Protein AF-A0A958APF1-F1 (afdb_monomer)

pLDDT: mean 77.18, std 19.59, range [27.0, 96.44]

Structure (mmCIF, N/CA/C/O backbone):
data_AF-A0A958APF1-F1
#
_entry.id   AF-A0A958APF1-F1
#
loop_
_atom_site.group_PDB
_atom_site.id
_atom_site.type_symbol
_atom_site.label_atom_id
_atom_site.label_alt_id
_atom_site.label_comp_id
_atom_site.label_asym_id
_atom_site.label_entity_id
_atom_site.label_seq_id
_atom_site.pdbx_PDB_ins_code
_atom_site.Cartn_x
_atom_site.Cartn_y
_atom_site.Cartn_z
_atom_site.occupancy
_atom_site.B_iso_or_equiv
_atom_site.auth_seq_id
_atom_site.auth_comp_id
_atom_site.auth_asym_id
_atom_site.auth_atom_id
_atom_site.pdbx_PDB_model_num
ATOM 1 N N . PRO A 1 1 ? -32.942 -7.774 38.431 1.00 35.75 1 PRO A N 1
ATOM 2 C CA . PRO A 1 1 ? -31.795 -8.558 37.911 1.00 35.75 1 PRO A CA 1
ATOM 3 C C . PRO A 1 1 ? -30.508 -7.798 38.236 1.00 35.75 1 PRO A C 1
ATOM 5 O O . PRO A 1 1 ? -30.321 -6.705 37.717 1.00 35.75 1 PRO A O 1
ATOM 8 N N . GLY A 1 2 ? -29.738 -8.292 39.211 1.00 35.00 2 GLY A N 1
ATOM 9 C CA . GLY A 1 2 ? -28.612 -7.553 39.791 1.00 35.00 2 GLY A CA 1
ATOM 10 C C . GLY A 1 2 ? -27.564 -7.191 38.743 1.00 35.00 2 GLY A C 1
ATOM 11 O O . GLY A 1 2 ? -27.174 -8.042 37.947 1.00 35.00 2 GLY A O 1
ATOM 12 N N . ALA A 1 3 ? -27.142 -5.930 38.739 1.00 33.28 3 ALA A N 1
ATOM 13 C CA . ALA A 1 3 ? -26.017 -5.480 37.940 1.00 33.28 3 ALA A CA 1
ATOM 14 C C . ALA A 1 3 ? -24.727 -5.857 38.677 1.00 33.28 3 ALA A C 1
ATOM 16 O O . ALA A 1 3 ? -24.463 -5.389 39.785 1.00 33.28 3 ALA A O 1
ATOM 17 N N . THR A 1 4 ? -23.932 -6.736 38.080 1.00 35.03 4 THR A N 1
ATOM 18 C CA . THR A 1 4 ? -22.543 -6.963 38.484 1.00 35.03 4 THR A CA 1
ATOM 19 C C . THR A 1 4 ? -21.673 -5.906 37.818 1.00 35.03 4 THR A C 1
ATOM 21 O O . THR A 1 4 ? -21.611 -5.846 36.593 1.00 35.03 4 THR A O 1
ATOM 24 N N . ALA A 1 5 ? -21.010 -5.073 38.622 1.00 38.84 5 ALA A N 1
ATOM 25 C CA . ALA A 1 5 ? -19.966 -4.172 38.155 1.00 38.84 5 ALA A CA 1
ATOM 26 C C . ALA A 1 5 ? -18.613 -4.773 38.547 1.00 38.84 5 ALA A C 1
ATOM 28 O O . ALA A 1 5 ? -18.281 -4.883 39.730 1.00 38.84 5 ALA A O 1
ATOM 29 N N . GLU A 1 6 ? -17.848 -5.195 37.548 1.00 42.59 6 GLU A N 1
ATOM 30 C CA . GLU A 1 6 ? -16.486 -5.677 37.740 1.00 42.59 6 GLU A CA 1
ATOM 31 C C . GLU A 1 6 ? -15.508 -4.531 37.476 1.00 42.59 6 GLU A C 1
ATOM 33 O O . GLU A 1 6 ? -15.542 -3.897 36.421 1.00 42.59 6 GLU A O 1
ATOM 38 N N . GLY A 1 7 ? -14.693 -4.206 38.480 1.00 42.94 7 GLY A N 1
ATOM 39 C CA . GLY A 1 7 ? -13.648 -3.196 38.385 1.00 42.94 7 GLY A CA 1
ATOM 40 C C . GLY A 1 7 ? -12.285 -3.865 38.467 1.00 42.94 7 GLY A C 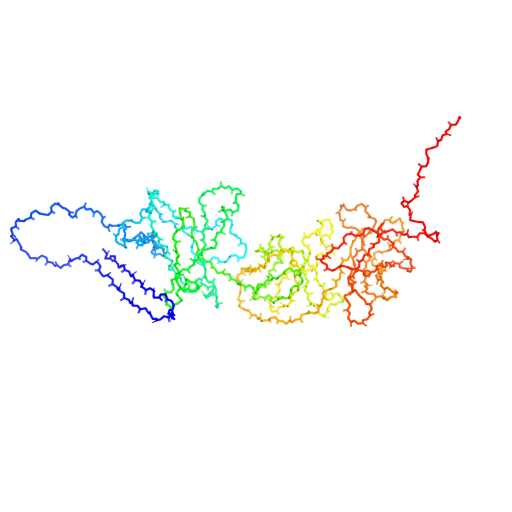1
ATOM 41 O O . GLY A 1 7 ? -11.931 -4.409 39.514 1.00 42.94 7 GLY A O 1
ATOM 42 N N . HIS A 1 8 ? -11.515 -3.798 37.382 1.00 50.56 8 HIS A N 1
ATOM 43 C CA . HIS A 1 8 ? -10.129 -4.265 37.354 1.00 50.56 8 HIS A CA 1
ATOM 44 C C . HIS A 1 8 ? -9.198 -3.076 37.590 1.00 50.56 8 HIS A C 1
ATOM 46 O O . HIS A 1 8 ? -9.235 -2.085 36.858 1.00 50.56 8 HIS A O 1
ATOM 52 N N . ILE A 1 9 ? -8.349 -3.168 38.615 1.00 48.06 9 ILE A N 1
ATOM 53 C CA . ILE A 1 9 ? -7.316 -2.165 38.880 1.00 48.06 9 ILE A CA 1
ATOM 54 C C . ILE A 1 9 ? -6.000 -2.682 38.307 1.00 48.06 9 ILE A C 1
ATOM 56 O O . ILE A 1 9 ? -5.404 -3.625 38.830 1.00 48.06 9 ILE A O 1
ATOM 60 N N . TYR A 1 10 ? -5.534 -2.034 37.243 1.00 49.91 10 TYR A N 1
ATOM 61 C CA . TYR A 1 10 ? -4.235 -2.311 36.642 1.00 49.91 10 TYR A CA 1
ATOM 62 C C . TYR A 1 10 ? -3.160 -1.460 37.321 1.00 49.91 10 TYR A C 1
ATOM 64 O O . TYR A 1 10 ? -3.212 -0.229 37.303 1.00 49.91 10 TYR A O 1
ATOM 72 N N . LEU A 1 11 ? -2.165 -2.112 37.918 1.00 40.69 11 LEU A N 1
ATOM 73 C CA . LEU A 1 11 ? -0.979 -1.435 38.436 1.00 40.69 11 LEU A CA 1
ATOM 74 C C . LEU A 1 11 ? -0.019 -1.156 37.275 1.00 40.69 11 LEU A C 1
ATOM 76 O O . LEU A 1 11 ? 0.458 -2.086 36.623 1.00 40.69 11 LEU A O 1
ATOM 80 N N . ALA A 1 12 ? 0.283 0.120 37.029 1.00 39.09 12 ALA A N 1
ATOM 81 C CA . ALA A 1 12 ? 1.231 0.526 35.994 1.00 39.09 12 ALA A CA 1
ATOM 82 C C . ALA A 1 12 ? 2.588 -0.195 36.162 1.00 39.09 12 ALA A C 1
ATOM 84 O O . ALA A 1 12 ? 3.191 -0.164 37.237 1.00 39.09 12 ALA A O 1
ATOM 85 N N . GLY A 1 13 ? 3.068 -0.842 35.092 1.00 42.16 13 GLY A N 1
ATOM 86 C CA . GLY A 1 13 ? 4.382 -1.499 35.045 1.00 42.16 13 GLY A CA 1
ATOM 87 C C . GLY A 1 13 ? 4.452 -2.938 35.580 1.00 42.16 13 GLY A C 1
ATOM 88 O O . GLY A 1 13 ? 5.554 -3.422 35.849 1.00 42.16 13 GLY A O 1
ATOM 89 N N . LYS A 1 14 ? 3.322 -3.638 35.761 1.00 42.38 14 LYS A N 1
ATOM 90 C CA . LYS A 1 14 ? 3.288 -5.068 36.138 1.00 42.38 14 LYS A CA 1
ATOM 91 C C . LYS A 1 14 ? 2.788 -5.959 34.994 1.00 42.38 14 LYS A C 1
ATOM 93 O O . LYS A 1 14 ? 2.043 -5.506 34.135 1.00 42.38 14 LYS A O 1
ATOM 98 N N . GLN A 1 15 ? 3.242 -7.219 34.979 1.00 43.69 15 GLN A N 1
ATOM 99 C CA . GLN A 1 15 ? 2.875 -8.210 33.958 1.00 43.69 15 GLN A CA 1
ATOM 100 C C . GLN A 1 15 ? 1.368 -8.549 33.992 1.00 43.69 15 GLN A C 1
ATOM 102 O O . GLN A 1 15 ? 0.767 -8.485 35.073 1.00 43.69 15 GLN A O 1
ATOM 107 N N . PRO A 1 16 ? 0.775 -8.965 32.850 1.00 44.78 16 PRO A N 1
ATOM 108 C CA . PRO A 1 16 ? -0.572 -9.536 32.810 1.00 44.78 16 PRO A CA 1
ATOM 109 C C . PRO A 1 16 ? -0.702 -10.660 33.853 1.00 44.78 16 PRO A C 1
ATOM 111 O O . PRO A 1 16 ? 0.169 -11.523 33.941 1.00 44.78 16 PRO A O 1
ATOM 114 N N . GLY A 1 17 ? -1.740 -10.616 34.694 1.00 43.81 17 GLY A N 1
ATOM 115 C CA . GLY A 1 17 ? -1.985 -11.609 35.753 1.00 43.81 17 GLY A CA 1
ATOM 116 C C . GLY A 1 17 ? -1.669 -11.164 37.190 1.00 43.81 17 GLY A C 1
ATOM 117 O O . GLY A 1 17 ? -2.039 -11.862 38.131 1.00 43.81 17 GLY A O 1
ATOM 118 N N . GLN A 1 18 ? -1.062 -9.990 37.408 1.00 42.12 18 GLN A N 1
ATOM 119 C CA . GLN A 1 18 ? -1.016 -9.352 38.737 1.00 42.12 18 GLN A CA 1
ATOM 120 C C . GLN A 1 18 ? -2.176 -8.363 38.901 1.00 42.12 18 GLN A C 1
ATOM 122 O O . GLN A 1 18 ? -1.974 -7.154 39.010 1.00 42.12 18 GLN A O 1
ATOM 127 N N . GLN A 1 19 ? -3.401 -8.886 38.874 1.00 50.47 19 GLN A N 1
ATOM 128 C CA . GLN A 1 19 ? -4.621 -8.111 39.093 1.00 50.47 19 GLN A CA 1
ATOM 129 C C . GLN A 1 19 ? -5.027 -8.186 40.570 1.00 50.47 19 GLN A C 1
ATOM 131 O O . GLN A 1 19 ? -4.947 -9.246 41.190 1.00 50.47 19 GLN A O 1
ATOM 136 N N . THR A 1 20 ? -5.498 -7.071 41.130 1.00 39.47 20 THR A N 1
ATOM 137 C CA . THR A 1 20 ? -6.390 -7.127 42.293 1.00 39.47 20 THR A CA 1
ATOM 138 C C . THR A 1 20 ? -7.807 -7.062 41.740 1.00 39.47 20 THR A C 1
ATOM 140 O O . THR A 1 20 ? -8.191 -6.073 41.115 1.00 39.47 20 THR A O 1
ATOM 143 N N . ILE A 1 21 ? -8.561 -8.145 41.917 1.00 43.12 21 ILE A N 1
ATOM 144 C CA . ILE A 1 21 ? -9.980 -8.193 41.576 1.00 43.12 21 ILE A CA 1
ATOM 145 C C . ILE A 1 21 ? -10.722 -7.527 42.732 1.00 43.12 21 ILE A C 1
ATOM 147 O O . ILE A 1 21 ? -10.753 -8.060 43.843 1.00 43.12 21 ILE A O 1
ATOM 151 N N . SER A 1 22 ? -11.315 -6.360 42.492 1.00 39.94 22 SER A N 1
ATOM 152 C CA . SER A 1 22 ? -12.339 -5.815 43.384 1.00 39.94 22 SER A CA 1
ATOM 153 C C . SER A 1 22 ? -13.692 -5.994 42.710 1.00 39.94 22 SER A C 1
ATOM 155 O O . SER A 1 22 ? -14.151 -5.135 41.959 1.00 39.94 22 SER A O 1
ATOM 157 N N . GLN A 1 23 ? -14.308 -7.150 42.944 1.00 37.16 23 GLN A N 1
ATOM 158 C CA . GLN A 1 23 ? -15.678 -7.405 42.523 1.00 37.16 23 GLN A CA 1
ATOM 159 C C . GLN A 1 23 ? -16.622 -6.649 43.465 1.00 37.16 23 GLN A C 1
ATOM 161 O O . GLN A 1 23 ? -16.579 -6.854 44.681 1.00 37.16 23 GLN A O 1
ATOM 166 N N . PHE A 1 24 ? -17.478 -5.783 42.921 1.00 39.84 24 PHE A N 1
ATOM 167 C CA . PHE A 1 24 ? -18.523 -5.122 43.698 1.00 39.84 24 PHE A CA 1
ATOM 168 C C . PHE A 1 24 ? -19.874 -5.749 43.356 1.00 39.84 24 PHE A C 1
ATOM 170 O O . PHE A 1 24 ? -20.360 -5.670 42.228 1.00 39.84 24 PHE A O 1
ATOM 177 N N . PHE A 1 25 ? -20.494 -6.378 44.352 1.00 31.89 25 PHE A N 1
ATOM 178 C CA . PHE A 1 25 ? -21.876 -6.830 44.256 1.00 31.89 25 PHE A CA 1
ATOM 179 C C . PHE A 1 25 ? -22.797 -5.695 44.697 1.00 31.89 25 PHE A C 1
ATOM 181 O O . PHE A 1 25 ? -22.795 -5.318 45.868 1.00 31.89 25 PHE A O 1
ATOM 188 N N . VAL A 1 26 ? -23.617 -5.183 43.780 1.00 40.97 26 VAL A N 1
ATOM 189 C CA . VAL A 1 26 ? -24.784 -4.368 44.133 1.00 40.97 26 VAL A CA 1
ATOM 190 C C . VAL A 1 26 ? -26.013 -5.247 43.932 1.00 40.97 26 VAL A C 1
ATOM 192 O O . VAL A 1 26 ? -26.640 -5.260 42.876 1.00 40.97 26 VAL A O 1
ATOM 195 N N . SER A 1 27 ? -26.317 -6.075 44.933 1.00 33.59 27 SER A N 1
ATOM 196 C CA . SER A 1 27 ? -27.597 -6.778 44.989 1.00 33.59 27 SER A CA 1
ATOM 197 C C . SER A 1 27 ? -28.554 -6.007 45.886 1.00 33.59 27 SER A C 1
ATOM 199 O O . SER A 1 27 ? -28.260 -5.816 47.068 1.00 33.59 27 SER A O 1
ATOM 201 N N . ASP A 1 28 ? -29.724 -5.649 45.363 1.00 36.69 28 ASP A N 1
ATOM 202 C CA . ASP A 1 28 ? -30.855 -5.288 46.208 1.00 36.69 28 ASP A CA 1
ATOM 203 C C . ASP A 1 28 ? -31.260 -6.519 47.023 1.00 36.69 28 ASP A C 1
ATOM 205 O O . ASP A 1 28 ? -31.538 -7.592 46.478 1.00 36.69 28 ASP A O 1
ATOM 209 N N . ALA A 1 29 ? -31.277 -6.369 48.344 1.00 39.16 29 ALA A N 1
ATOM 210 C CA . ALA A 1 29 ? -31.797 -7.369 49.257 1.00 39.16 29 ALA A CA 1
ATOM 211 C C . ALA A 1 29 ? -33.258 -7.702 48.902 1.00 39.16 29 ALA A C 1
ATOM 213 O O . ALA A 1 29 ? -34.153 -6.892 49.124 1.00 39.16 29 ALA A O 1
ATOM 214 N N . TRP A 1 30 ? -33.507 -8.908 48.387 1.00 33.25 30 TRP A N 1
ATOM 215 C CA . TRP A 1 30 ? -34.844 -9.500 48.302 1.00 33.25 30 TRP A CA 1
ATOM 216 C C . TRP A 1 30 ? -34.815 -10.920 48.882 1.00 33.25 30 TRP A C 1
ATOM 218 O O . TRP A 1 30 ? -34.532 -11.898 48.196 1.00 33.25 30 TRP A O 1
ATOM 228 N N . GLY A 1 31 ? -35.118 -11.009 50.178 1.00 27.47 31 GLY A N 1
ATOM 229 C CA . GLY A 1 31 ? -35.614 -12.202 50.871 1.00 27.47 31 GLY A CA 1
ATOM 230 C C . GLY A 1 31 ? -36.969 -11.862 51.515 1.00 27.47 31 GLY A C 1
ATOM 231 O O . GLY A 1 31 ? -37.227 -10.685 51.773 1.00 27.47 31 GLY A O 1
ATOM 232 N N . PRO A 1 32 ? -37.880 -12.831 51.713 1.00 31.58 32 PRO A N 1
ATOM 233 C CA . PRO A 1 32 ? -39.300 -12.553 51.900 1.00 31.58 32 PRO A CA 1
ATOM 234 C C . PRO A 1 32 ? -39.618 -11.938 53.271 1.00 31.58 32 PRO A C 1
ATOM 236 O O . PRO A 1 32 ? -39.106 -12.387 54.290 1.00 31.58 32 PRO A O 1
ATOM 239 N N . ASN A 1 33 ? -40.513 -10.943 53.247 1.00 42.22 33 ASN A N 1
ATOM 240 C CA . ASN A 1 33 ? -41.403 -10.460 54.311 1.00 42.22 33 ASN A CA 1
ATOM 241 C C . ASN A 1 33 ? -41.108 -10.917 55.749 1.00 42.22 33 ASN A C 1
ATOM 243 O O . ASN A 1 33 ? -41.479 -12.034 56.103 1.00 42.22 33 ASN A O 1
ATOM 247 N N . MET A 1 34 ? -40.698 -9.981 56.617 1.00 31.45 34 MET A N 1
ATOM 248 C CA . MET A 1 34 ? -41.203 -9.919 57.996 1.00 31.45 34 MET A CA 1
ATOM 249 C C . MET A 1 34 ? -41.374 -8.466 58.477 1.00 31.45 34 MET A C 1
ATOM 251 O O . MET A 1 34 ? -40.413 -7.718 58.598 1.00 31.45 34 MET A O 1
ATOM 255 N N . THR A 1 35 ? -42.641 -8.152 58.778 1.00 30.75 35 THR A N 1
ATOM 256 C CA . THR A 1 35 ? -43.161 -7.367 59.919 1.00 30.75 35 THR A CA 1
ATOM 257 C C . THR A 1 35 ? -42.890 -5.861 60.056 1.00 30.75 35 THR A C 1
ATOM 259 O O . THR A 1 35 ? -41.761 -5.396 60.119 1.00 30.75 35 THR A O 1
ATOM 262 N N . TRP A 1 36 ? -44.015 -5.141 60.187 1.00 35.28 36 TRP A N 1
ATOM 263 C CA . TRP A 1 36 ? -44.192 -3.774 60.681 1.00 35.28 36 TRP A CA 1
ATOM 264 C C . TRP A 1 36 ? -43.376 -3.475 61.948 1.00 35.28 36 TRP A C 1
ATOM 266 O O . TRP A 1 36 ? -43.475 -4.230 62.909 1.00 35.28 36 TRP A O 1
ATOM 276 N N . ASP A 1 37 ? -42.654 -2.354 61.982 1.00 30.02 37 ASP A N 1
ATOM 277 C CA . ASP A 1 37 ? -43.074 -1.166 62.740 1.00 30.02 37 ASP A CA 1
ATOM 278 C C . ASP A 1 37 ? -42.127 0.023 62.493 1.00 30.02 37 ASP A C 1
ATOM 280 O O . ASP A 1 37 ? -40.946 -0.131 62.192 1.00 30.02 37 ASP A O 1
ATOM 284 N N . ASP A 1 38 ? -42.711 1.205 62.652 1.00 31.55 38 ASP A N 1
ATOM 285 C CA . ASP A 1 38 ? -42.114 2.523 62.855 1.00 31.55 38 ASP A CA 1
ATOM 286 C C . ASP A 1 38 ? -41.369 3.275 61.733 1.00 31.55 38 ASP A C 1
ATOM 288 O O . ASP A 1 38 ? -40.273 2.981 61.258 1.00 31.55 38 ASP A O 1
ATOM 292 N N . ALA A 1 39 ? -42.021 4.392 61.410 1.00 42.03 39 ALA A N 1
ATOM 293 C CA . ALA A 1 39 ? -41.571 5.564 60.694 1.00 42.03 39 ALA A CA 1
ATOM 294 C C . ALA A 1 39 ? -40.125 5.992 60.994 1.00 42.03 39 ALA A C 1
ATOM 296 O O . ALA A 1 39 ? -39.804 6.425 62.096 1.00 42.03 39 ALA A O 1
ATOM 297 N N . ASN A 1 40 ? -39.320 6.090 59.935 1.00 31.70 40 ASN A N 1
ATOM 298 C CA . ASN A 1 40 ? -38.426 7.228 59.761 1.00 31.70 40 ASN A CA 1
ATOM 299 C C . ASN A 1 40 ? -38.264 7.573 58.280 1.00 31.70 40 ASN A C 1
ATOM 301 O O . ASN A 1 40 ? -38.032 6.726 57.421 1.00 31.70 40 ASN A O 1
ATOM 305 N N . ARG A 1 41 ? -38.438 8.863 57.990 1.00 39.28 41 ARG A N 1
ATOM 306 C CA . ARG A 1 41 ? -38.306 9.457 56.663 1.00 39.28 41 ARG A CA 1
ATOM 307 C C . ARG A 1 41 ? -36.881 9.265 56.143 1.00 39.28 41 ARG A C 1
ATOM 309 O O . ARG A 1 41 ? -35.950 9.840 56.692 1.00 39.28 41 ARG A O 1
ATOM 316 N N . ALA A 1 42 ? -36.757 8.597 55.004 1.00 27.00 42 ALA A N 1
ATOM 317 C CA . ALA A 1 42 ? -35.675 8.818 54.053 1.00 27.00 42 ALA A CA 1
ATOM 318 C C . ALA A 1 42 ? -36.293 9.054 52.665 1.00 27.00 42 ALA A C 1
ATOM 320 O O . ALA A 1 42 ? -36.218 8.225 51.762 1.00 27.00 42 ALA A O 1
ATOM 321 N N . MET A 1 43 ? -36.956 10.205 52.501 1.00 30.28 43 MET A N 1
ATOM 322 C CA . MET A 1 43 ? -37.231 10.747 51.169 1.00 30.28 43 MET A CA 1
ATOM 323 C C . MET A 1 43 ? -35.894 11.224 50.591 1.00 30.28 43 MET A C 1
ATOM 325 O O . MET A 1 43 ? -35.472 12.347 50.844 1.00 30.28 43 MET A O 1
ATOM 329 N N . GLY A 1 44 ? -35.197 10.326 49.898 1.00 30.41 44 GLY A N 1
ATOM 330 C CA . GLY A 1 44 ? -33.883 10.598 49.306 1.00 30.41 44 GLY A CA 1
ATOM 331 C C . GLY A 1 44 ? -33.302 9.480 48.433 1.00 30.41 44 GLY A C 1
ATOM 332 O O . GLY A 1 44 ? -32.341 9.727 47.722 1.00 30.41 44 GLY A O 1
ATOM 333 N N . ALA A 1 45 ? -33.892 8.280 48.416 1.00 30.16 45 ALA A N 1
ATOM 334 C CA . ALA A 1 45 ? -33.392 7.140 47.636 1.00 30.16 45 ALA A CA 1
ATOM 335 C C . ALA A 1 45 ? -34.146 6.914 46.307 1.00 30.16 45 ALA A C 1
ATOM 337 O O . ALA A 1 45 ? -34.267 5.786 45.847 1.00 30.16 45 ALA A O 1
ATOM 338 N N . ASN A 1 46 ? -34.691 7.976 45.698 1.00 31.09 46 ASN A N 1
ATOM 339 C CA . ASN A 1 46 ? -35.349 7.910 44.383 1.00 31.09 46 ASN A CA 1
ATOM 340 C C . ASN A 1 46 ? -34.582 8.716 43.321 1.00 31.09 46 ASN A C 1
ATOM 342 O O . ASN A 1 46 ? -35.171 9.425 42.506 1.00 31.09 46 ASN A O 1
ATOM 346 N N . ILE A 1 47 ? -33.250 8.648 43.371 1.00 35.22 47 ILE A N 1
ATOM 347 C CA . ILE A 1 47 ? -32.374 9.156 42.316 1.00 35.22 4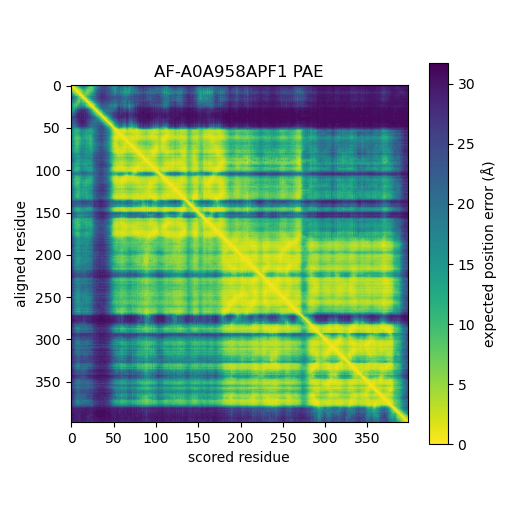7 ILE A CA 1
ATOM 348 C C . ILE A 1 47 ? -31.805 7.924 41.619 1.00 35.22 47 ILE A C 1
ATOM 350 O O . ILE A 1 47 ? -31.075 7.137 42.209 1.00 35.22 47 ILE A O 1
ATOM 354 N N . ARG A 1 48 ? -32.257 7.738 40.383 1.00 38.88 48 ARG A N 1
ATOM 355 C CA . ARG A 1 48 ? -31.960 6.644 39.457 1.00 38.88 48 ARG A CA 1
ATOM 356 C C . ARG A 1 48 ? -30.475 6.256 39.506 1.00 38.88 48 ARG A C 1
ATOM 358 O O . ARG A 1 48 ? -29.641 7.015 39.033 1.00 38.88 48 ARG A O 1
ATOM 365 N N . SER A 1 49 ? -30.162 5.063 40.014 1.00 37.47 49 SER A N 1
ATOM 366 C CA . SER A 1 49 ? -28.850 4.422 39.824 1.00 37.47 49 SER A CA 1
ATOM 367 C C . SER A 1 49 ? -28.851 3.437 38.642 1.00 37.47 49 SER A C 1
ATOM 369 O O . SER A 1 49 ? -28.024 2.536 38.589 1.00 37.47 49 SER A O 1
ATOM 371 N N . LEU A 1 50 ? -29.819 3.537 37.723 1.00 50.91 50 LEU A N 1
ATOM 372 C CA . LEU A 1 50 ? -30.131 2.456 36.775 1.00 50.91 50 LEU A CA 1
ATOM 373 C C . LEU A 1 50 ? -29.421 2.544 35.414 1.00 50.91 50 LEU A C 1
ATOM 375 O O . LEU A 1 50 ? -29.719 1.734 34.544 1.00 50.91 50 LEU A O 1
ATOM 379 N N . GLU A 1 51 ? -28.497 3.484 35.214 1.00 58.34 51 GLU A N 1
ATOM 380 C CA . GLU A 1 51 ? -27.827 3.681 33.911 1.00 58.34 51 GLU A CA 1
ATOM 381 C C . GLU A 1 51 ? -26.291 3.779 34.024 1.00 58.34 51 GLU A C 1
ATOM 383 O O . GLU A 1 51 ? -25.613 4.096 33.050 1.00 58.34 51 GLU A O 1
ATOM 388 N N . ALA A 1 52 ? -25.726 3.478 35.203 1.00 64.12 52 ALA A N 1
ATOM 389 C CA . ALA A 1 52 ? -24.286 3.466 35.452 1.00 64.12 52 ALA A CA 1
ATOM 390 C C . ALA A 1 52 ? -23.816 2.077 35.944 1.00 64.12 52 ALA A C 1
ATOM 392 O O . ALA A 1 52 ? -24.344 1.587 36.944 1.00 64.12 52 ALA A O 1
ATOM 393 N N . PRO A 1 53 ? -22.821 1.446 35.297 1.00 78.25 53 PRO A N 1
ATOM 394 C CA . PRO A 1 53 ? -22.225 1.861 34.028 1.00 78.25 53 PRO A CA 1
ATOM 395 C C . PRO A 1 53 ? -23.224 1.733 32.864 1.00 78.25 53 PRO A C 1
ATOM 397 O O . PRO A 1 53 ? -24.171 0.948 32.929 1.00 78.25 53 PRO A O 1
ATOM 400 N N . ALA A 1 54 ? -23.006 2.494 31.791 1.00 84.50 54 ALA A N 1
ATOM 401 C CA . ALA A 1 54 ? -23.850 2.405 30.603 1.00 84.50 54 ALA A CA 1
ATOM 402 C C . ALA A 1 54 ? -23.374 1.231 29.746 1.00 84.50 54 ALA A C 1
ATOM 404 O O . ALA A 1 54 ? -22.243 1.246 29.263 1.00 84.50 54 ALA A O 1
ATOM 405 N N . ALA A 1 55 ? -24.224 0.224 29.561 1.00 86.06 55 ALA A N 1
ATOM 406 C CA . ALA A 1 55 ? -23.918 -0.955 28.758 1.00 86.06 55 ALA A CA 1
ATOM 407 C C . ALA A 1 55 ? -24.775 -1.010 27.487 1.00 86.06 55 ALA A C 1
ATOM 409 O O . ALA A 1 55 ? -25.916 -0.541 27.464 1.00 86.06 55 ALA A O 1
ATOM 410 N N . SER A 1 56 ? -24.229 -1.599 26.426 1.00 86.88 56 SER A N 1
ATOM 411 C CA . SER A 1 56 ? -24.978 -1.941 25.220 1.00 86.88 56 SER A CA 1
ATOM 412 C C . SER A 1 56 ? -26.065 -2.976 25.530 1.00 86.88 56 SER A C 1
ATOM 414 O O . SER A 1 56 ? -25.974 -3.737 26.494 1.00 86.88 56 SER A O 1
ATOM 416 N N . GLY A 1 57 ? -27.106 -3.039 24.693 1.00 77.38 57 GLY A N 1
ATOM 417 C CA . GLY A 1 57 ? -28.228 -3.967 24.898 1.00 77.38 57 GLY A CA 1
ATOM 418 C C . GLY A 1 57 ? -27.841 -5.455 24.885 1.00 77.38 57 GLY A C 1
ATOM 419 O O . GLY A 1 57 ? -28.570 -6.281 25.429 1.00 77.38 57 GLY A O 1
ATOM 420 N N . ASP A 1 58 ? -26.696 -5.794 24.295 1.00 79.56 58 ASP A N 1
ATOM 421 C CA . ASP A 1 58 ? -26.101 -7.135 24.277 1.00 79.56 58 ASP A CA 1
ATOM 422 C C . ASP A 1 58 ? -25.003 -7.344 25.340 1.00 79.56 58 ASP A C 1
ATOM 424 O O . ASP A 1 58 ? -24.433 -8.432 25.426 1.00 79.56 58 ASP A O 1
ATOM 428 N N . GLY A 1 59 ? -24.706 -6.324 26.153 1.00 82.69 59 GLY A N 1
ATOM 429 C CA . GLY A 1 59 ? -23.714 -6.367 27.232 1.00 82.69 59 GLY A CA 1
ATOM 430 C C . GLY A 1 59 ? -22.255 -6.437 26.775 1.00 82.69 59 GLY A C 1
ATOM 431 O O . GLY A 1 59 ? -21.376 -6.673 27.600 1.00 82.69 59 GLY A O 1
ATOM 432 N N . LYS A 1 60 ? -21.976 -6.265 25.479 1.00 85.44 60 LYS A N 1
ATOM 433 C CA . LYS A 1 60 ? -20.627 -6.380 24.906 1.00 85.44 60 LYS A CA 1
ATOM 434 C C . LYS A 1 60 ? -19.793 -5.115 25.011 1.00 85.44 60 LYS A C 1
ATOM 436 O O . LYS A 1 60 ? -18.570 -5.211 24.988 1.00 85.44 60 LYS A O 1
ATOM 441 N N . VAL A 1 61 ? -20.419 -3.952 25.139 1.00 88.56 61 VAL A N 1
ATOM 442 C CA . VAL A 1 61 ? -19.717 -2.686 25.349 1.00 88.56 61 VAL A CA 1
ATOM 443 C C . VAL A 1 61 ? -20.245 -2.014 26.595 1.00 88.56 61 VAL A C 1
ATOM 445 O O . VAL A 1 61 ? -21.451 -1.841 26.746 1.00 88.56 61 VAL A O 1
ATOM 448 N N . THR A 1 62 ? -19.327 -1.585 27.452 1.00 88.75 62 THR A N 1
ATOM 449 C CA . THR A 1 62 ? -19.643 -0.885 28.694 1.00 88.75 62 THR A CA 1
ATOM 450 C C . THR A 1 62 ? -18.815 0.388 28.796 1.00 88.75 62 THR A C 1
ATOM 452 O O . THR A 1 62 ? -17.605 0.381 28.566 1.00 88.75 62 THR A O 1
ATOM 455 N N . ILE A 1 63 ? -19.469 1.493 29.147 1.00 87.75 63 ILE A N 1
ATOM 456 C CA . ILE A 1 63 ? -18.849 2.799 29.347 1.00 87.75 63 ILE A CA 1
ATOM 457 C C . ILE A 1 63 ? -18.891 3.142 30.829 1.00 87.75 63 ILE A C 1
ATOM 459 O O . ILE A 1 63 ? -19.954 3.168 31.457 1.00 87.75 63 ILE A O 1
ATOM 463 N N . TYR A 1 64 ? -17.718 3.457 31.365 1.00 86.75 64 TYR A N 1
ATOM 464 C CA . TYR A 1 64 ? -17.533 3.832 32.759 1.00 86.75 64 TYR A CA 1
ATOM 465 C C . TYR A 1 64 ? -17.197 5.310 32.875 1.00 86.75 64 TYR A C 1
ATOM 467 O O . TYR A 1 64 ? -16.428 5.847 32.076 1.00 86.75 64 TYR A O 1
ATOM 475 N N . ASN A 1 65 ? -17.721 5.948 33.918 1.00 87.12 65 ASN A N 1
ATOM 476 C CA . ASN A 1 65 ? -17.194 7.208 34.416 1.00 87.12 65 ASN A CA 1
ATOM 477 C C . ASN A 1 65 ? -15.967 6.899 35.290 1.00 87.12 65 ASN A C 1
ATOM 479 O O . ASN A 1 65 ? -16.074 6.204 36.298 1.00 87.12 65 ASN A O 1
ATOM 483 N N . VAL A 1 66 ? -14.795 7.377 34.875 1.00 83.75 66 VAL A N 1
ATOM 484 C CA . VAL A 1 66 ? -13.514 7.071 35.531 1.00 83.75 66 VAL A CA 1
ATOM 485 C C . VAL A 1 66 ? -13.397 7.781 36.879 1.00 83.75 66 VAL A C 1
ATOM 487 O O . VAL A 1 66 ? -12.794 7.241 37.803 1.00 83.75 66 VAL A O 1
ATOM 490 N N . ASP A 1 67 ? -14.009 8.958 37.015 1.00 83.75 67 ASP A N 1
ATOM 491 C CA . ASP A 1 67 ? -13.965 9.747 38.248 1.00 83.75 67 ASP A CA 1
ATOM 492 C C . ASP A 1 67 ? -14.913 9.177 39.319 1.00 83.75 67 ASP A C 1
ATOM 494 O O . ASP A 1 67 ? -14.670 9.317 40.520 1.00 83.75 67 ASP A O 1
ATOM 498 N N . ASN A 1 68 ? -15.992 8.508 38.898 1.00 81.94 68 ASN A N 1
ATOM 499 C CA . ASN A 1 68 ? -16.912 7.793 39.779 1.00 81.94 68 ASN A CA 1
ATOM 500 C C . ASN A 1 68 ? -17.624 6.658 39.027 1.00 81.94 68 ASN A C 1
ATOM 502 O O . ASN A 1 68 ? -18.597 6.902 38.318 1.00 81.94 68 ASN A O 1
ATOM 506 N N . LEU A 1 69 ? -17.189 5.414 39.248 1.00 76.94 69 LEU A N 1
ATOM 507 C CA . LEU A 1 69 ? -17.668 4.219 38.532 1.00 76.94 69 LEU A CA 1
ATOM 508 C C . LEU A 1 69 ? -19.180 3.959 38.645 1.00 76.94 69 LEU A C 1
ATOM 510 O O . LEU A 1 69 ? -19.732 3.240 37.816 1.00 76.94 69 LEU A O 1
ATOM 514 N N . LEU A 1 70 ? -19.837 4.512 39.669 1.00 78.56 70 LEU A N 1
ATOM 515 C CA . LEU A 1 70 ? -21.275 4.355 39.914 1.00 78.56 70 LEU A CA 1
ATOM 516 C C . LEU A 1 70 ? -22.088 5.592 39.505 1.00 78.56 70 LEU A C 1
ATOM 518 O O . LEU A 1 70 ? -23.308 5.608 39.670 1.00 78.56 70 LEU A O 1
ATOM 522 N N . ALA A 1 71 ? -21.431 6.645 39.013 1.00 80.88 71 ALA A N 1
ATOM 523 C CA . ALA A 1 71 ? -22.103 7.823 38.488 1.00 80.88 71 ALA A CA 1
ATOM 524 C C . ALA A 1 71 ? -22.452 7.643 37.011 1.00 80.88 71 ALA A C 1
ATOM 526 O O . ALA A 1 71 ? -21.748 6.959 36.268 1.00 80.88 71 ALA A O 1
ATOM 527 N N . ASP A 1 72 ? -23.520 8.324 36.595 1.00 84.12 72 ASP A N 1
ATOM 528 C CA . ASP A 1 72 ? -23.930 8.405 35.196 1.00 84.12 72 ASP A CA 1
ATOM 529 C C . ASP A 1 72 ? -22.727 8.784 34.306 1.00 84.12 72 ASP A C 1
ATOM 531 O O . ASP A 1 72 ? -22.082 9.819 34.539 1.00 84.12 72 ASP A O 1
ATOM 535 N N . PRO A 1 73 ? -22.383 7.956 33.301 1.00 83.44 73 PRO A N 1
ATOM 536 C CA . PRO A 1 73 ? -21.351 8.294 32.337 1.00 83.44 73 PRO A CA 1
ATOM 537 C C . PRO A 1 73 ? -21.813 9.355 31.327 1.00 83.44 73 PRO A C 1
ATOM 539 O O . PRO A 1 73 ? -21.015 9.772 30.498 1.00 83.44 73 PRO A O 1
ATOM 542 N N . GLY A 1 74 ? -23.055 9.839 31.344 1.00 87.31 74 GLY A N 1
ATOM 543 C CA . GLY A 1 74 ? -23.552 10.878 30.434 1.00 87.31 74 GLY A CA 1
ATOM 544 C C . GLY A 1 74 ? -23.715 10.385 28.992 1.00 87.31 74 GLY A C 1
ATOM 545 O O . GLY A 1 74 ? -23.496 11.143 28.042 1.00 87.31 74 GLY A O 1
ATOM 546 N N . VAL A 1 75 ? -24.048 9.104 28.832 1.00 87.62 75 VAL A N 1
ATOM 547 C CA . VAL A 1 75 ? -24.274 8.422 27.549 1.00 87.62 75 VAL A CA 1
ATOM 548 C C . VAL A 1 75 ? -25.781 8.355 27.305 1.00 87.62 75 VAL A C 1
ATOM 550 O O . VAL A 1 75 ? -26.525 7.953 28.190 1.00 87.62 75 VAL A O 1
ATOM 553 N N . SER A 1 76 ? -26.250 8.756 26.121 1.00 88.69 76 SER A N 1
ATOM 554 C CA . SER A 1 76 ? -27.677 8.690 25.768 1.00 88.69 76 SER A CA 1
ATOM 555 C C . SER A 1 76 ? -28.061 7.363 25.125 1.00 88.69 76 SER A C 1
ATOM 557 O O . SER A 1 76 ? -29.158 6.863 25.360 1.00 88.69 76 SER A O 1
ATOM 559 N N . SER A 1 77 ? -27.180 6.787 24.303 1.00 89.31 77 SER A N 1
ATOM 560 C CA . SER A 1 77 ? -27.398 5.464 23.722 1.00 89.31 77 SER A CA 1
ATOM 561 C C . SER A 1 77 ? -26.099 4.803 23.275 1.00 89.31 77 SER A C 1
ATOM 563 O O . SER A 1 77 ? -25.132 5.479 22.924 1.00 89.31 77 SER A O 1
ATOM 565 N N . ILE A 1 78 ? -26.117 3.470 23.271 1.00 91.69 78 ILE A N 1
ATOM 566 C CA . ILE A 1 78 ? -25.082 2.609 22.698 1.00 91.69 78 ILE A CA 1
ATOM 567 C C . ILE A 1 78 ? -25.798 1.634 21.761 1.00 91.69 78 ILE A C 1
ATOM 569 O O . ILE A 1 78 ? -26.646 0.859 22.207 1.00 91.69 78 ILE A O 1
ATOM 573 N N . GLN A 1 79 ? -25.498 1.690 20.466 1.00 91.69 79 GLN A N 1
ATOM 574 C CA . GLN A 1 79 ? -26.187 0.912 19.435 1.00 91.69 79 GLN A CA 1
ATOM 575 C C . GLN A 1 79 ? -25.192 0.059 18.655 1.00 91.69 79 GLN A C 1
ATOM 577 O O . GLN A 1 79 ? -24.249 0.587 18.074 1.00 91.69 79 GLN A O 1
ATOM 582 N N . ALA A 1 80 ? -25.414 -1.254 18.618 1.00 90.12 80 ALA A N 1
ATOM 583 C CA . ALA A 1 80 ? -24.623 -2.148 17.782 1.00 90.12 80 ALA A CA 1
ATOM 584 C C . ALA A 1 80 ? -24.901 -1.877 16.294 1.00 90.12 80 ALA A C 1
ATOM 586 O O . ALA A 1 80 ? -26.053 -1.740 15.875 1.00 90.12 80 ALA A O 1
ATOM 587 N N . LEU A 1 81 ? -23.844 -1.835 15.491 1.00 87.94 81 LEU A N 1
ATOM 588 C CA . LEU A 1 81 ? -23.887 -1.629 14.051 1.00 87.94 81 LEU A CA 1
ATOM 589 C C . LEU A 1 81 ? -23.565 -2.935 13.332 1.00 87.94 81 LEU A C 1
ATOM 591 O O . LEU A 1 81 ? -22.521 -3.541 13.567 1.00 87.94 81 LEU A O 1
ATOM 595 N N . ALA A 1 82 ? -24.448 -3.337 12.417 1.00 74.31 82 ALA A N 1
ATOM 596 C CA . ALA A 1 82 ? -24.257 -4.530 11.591 1.00 74.31 82 ALA A CA 1
ATOM 597 C C . ALA A 1 82 ? -23.160 -4.372 10.531 1.00 74.31 82 ALA A C 1
ATOM 599 O O . ALA A 1 82 ? -22.594 -5.361 10.075 1.00 74.31 82 ALA A O 1
ATOM 600 N N . THR A 1 83 ? -22.867 -3.136 10.136 1.00 79.75 83 THR A N 1
ATOM 601 C CA . THR A 1 83 ? -21.850 -2.806 9.138 1.00 79.75 83 THR A CA 1
ATOM 602 C C . THR A 1 83 ? -21.123 -1.542 9.555 1.00 79.75 83 THR A C 1
ATOM 604 O O . THR A 1 83 ? -21.755 -0.578 9.990 1.00 79.75 83 THR A O 1
ATOM 607 N N . LEU A 1 84 ? -19.804 -1.543 9.388 1.00 87.31 84 LEU A N 1
ATOM 608 C CA . LEU A 1 84 ? -18.960 -0.385 9.646 1.00 87.31 84 LEU A CA 1
ATOM 609 C C . LEU A 1 84 ? -18.848 0.481 8.384 1.00 87.31 84 LEU A C 1
ATOM 611 O O . LEU A 1 84 ? -18.566 -0.069 7.316 1.00 87.31 84 LEU A O 1
ATOM 615 N N . PRO A 1 85 ? -19.066 1.803 8.477 1.00 86.62 85 PRO A N 1
ATOM 616 C CA . PRO A 1 85 ? -18.890 2.696 7.340 1.00 86.62 85 PRO A CA 1
ATOM 617 C C . PRO A 1 85 ? -17.404 2.870 7.002 1.00 86.62 85 PRO A C 1
ATOM 619 O O . PRO A 1 85 ? -16.555 2.891 7.897 1.00 86.62 85 PRO A O 1
ATOM 622 N N . ASP A 1 86 ? -17.118 2.988 5.703 1.00 80.94 86 ASP A N 1
ATOM 623 C CA . ASP A 1 86 ? -15.823 3.396 5.140 1.00 80.94 86 ASP A CA 1
ATOM 624 C C . ASP A 1 86 ? -14.607 2.691 5.759 1.00 80.94 86 ASP A C 1
ATOM 626 O O . ASP A 1 86 ? -13.562 3.294 6.004 1.00 80.94 86 ASP A O 1
ATOM 630 N N . LEU A 1 87 ? -14.755 1.392 6.046 1.00 82.44 87 LEU A N 1
ATOM 631 C CA . LEU A 1 87 ? -13.721 0.602 6.699 1.00 82.44 87 LEU A CA 1
ATOM 632 C C . LEU A 1 87 ? -12.521 0.397 5.753 1.00 82.44 87 LEU A C 1
ATOM 634 O O . LEU A 1 87 ? -12.681 -0.219 4.693 1.00 82.44 87 LEU A O 1
ATOM 638 N N . PRO A 1 88 ? -11.308 0.850 6.122 1.00 83.38 88 PRO A N 1
ATOM 639 C CA . PRO A 1 88 ? -10.114 0.589 5.337 1.00 83.38 88 PRO A CA 1
ATOM 640 C C . PRO A 1 88 ? -9.833 -0.909 5.210 1.00 83.38 88 PRO A C 1
ATOM 642 O O . PRO A 1 88 ? -9.936 -1.655 6.178 1.00 83.38 88 PRO A O 1
ATOM 645 N N . SER A 1 89 ? -9.391 -1.345 4.029 1.00 80.00 89 SER A N 1
ATOM 646 C CA . SER A 1 89 ? -9.109 -2.769 3.760 1.00 80.00 89 SER A CA 1
ATOM 647 C C . SER A 1 89 ? -8.014 -3.392 4.640 1.00 80.00 89 SER A C 1
ATOM 649 O O . SER A 1 89 ? -7.940 -4.613 4.756 1.00 80.00 89 SER A O 1
ATOM 651 N N . TRP A 1 90 ? -7.183 -2.569 5.286 1.00 82.12 90 TRP A N 1
ATOM 652 C CA . TRP A 1 90 ? -6.159 -3.022 6.226 1.00 82.12 90 TRP A CA 1
ATOM 653 C C . TRP A 1 90 ? -6.692 -3.271 7.649 1.00 82.12 90 TRP A C 1
ATOM 655 O O . TRP A 1 90 ? -5.932 -3.711 8.509 1.00 82.12 90 TRP A O 1
ATOM 665 N N . LEU A 1 91 ? -7.980 -3.019 7.903 1.00 86.56 91 LEU A N 1
ATOM 666 C CA . LEU A 1 91 ? -8.654 -3.285 9.171 1.00 86.56 91 LEU A CA 1
ATOM 667 C C . LEU A 1 91 ? -9.547 -4.522 9.070 1.00 86.56 91 LEU A C 1
ATOM 669 O O . LEU A 1 91 ? -10.377 -4.638 8.170 1.00 86.56 91 LEU A O 1
ATOM 673 N N . THR A 1 92 ? -9.414 -5.440 10.027 1.00 88.69 92 THR A N 1
ATOM 674 C CA . THR A 1 92 ? -10.278 -6.623 10.139 1.00 88.69 92 THR A CA 1
ATOM 675 C C . THR A 1 92 ? -11.165 -6.491 11.377 1.00 88.69 92 THR A C 1
ATOM 677 O O . THR A 1 92 ? -10.633 -6.500 12.487 1.00 88.69 92 THR A O 1
ATOM 680 N N . PRO A 1 93 ? -12.494 -6.336 11.240 1.00 89.88 93 PRO A N 1
ATOM 681 C CA . PRO A 1 93 ? -13.372 -6.139 12.388 1.00 89.88 93 PRO A CA 1
ATOM 682 C C . PRO A 1 93 ? -13.497 -7.424 13.213 1.00 89.88 93 PRO A C 1
ATOM 684 O O . PRO A 1 93 ? -13.584 -8.518 12.659 1.00 89.88 93 PRO A O 1
ATOM 687 N N . VAL A 1 94 ? -13.539 -7.276 14.538 1.00 89.19 94 VAL A N 1
ATOM 688 C CA . VAL A 1 94 ? -13.758 -8.364 15.499 1.00 89.19 94 VAL A CA 1
ATOM 689 C C . VAL A 1 94 ? -15.081 -8.123 16.209 1.00 89.19 94 VAL A C 1
ATOM 691 O O . VAL A 1 94 ? -15.207 -7.239 17.058 1.00 89.19 94 VAL A O 1
ATOM 694 N N . GLY A 1 95 ? -16.086 -8.911 15.837 1.00 87.81 95 GLY A N 1
ATOM 695 C CA . GLY A 1 95 ? -17.459 -8.709 16.283 1.00 87.81 95 GLY A CA 1
ATOM 696 C C . GLY A 1 95 ? -18.114 -7.495 15.614 1.00 87.81 95 GLY A C 1
ATOM 697 O O . GLY A 1 95 ? -17.972 -7.276 14.413 1.00 87.81 95 GLY A O 1
ATOM 698 N N . MET A 1 96 ? -18.876 -6.730 16.396 1.00 89.19 96 MET A N 1
ATOM 699 C CA . MET A 1 96 ? -19.696 -5.614 15.911 1.00 89.19 96 MET A CA 1
ATOM 700 C C . MET A 1 96 ? -19.056 -4.262 16.238 1.00 89.19 96 MET A C 1
ATOM 702 O O . MET A 1 96 ? -18.319 -4.125 17.217 1.00 89.19 96 MET A O 1
ATOM 706 N N . GLY A 1 97 ? -19.392 -3.243 15.445 1.00 91.50 97 GLY A N 1
ATOM 707 C CA . GLY A 1 97 ? -19.169 -1.847 15.824 1.00 91.50 97 GLY A CA 1
ATOM 708 C C . GLY A 1 97 ? -20.267 -1.330 16.740 1.00 91.50 97 GLY A C 1
ATOM 709 O O . GLY A 1 97 ? -21.374 -1.862 16.735 1.00 91.50 97 GLY A O 1
ATOM 710 N N . TYR A 1 98 ? -19.990 -0.266 17.486 1.00 94.00 98 TYR A N 1
ATOM 711 C CA . TYR A 1 98 ? -20.963 0.373 18.365 1.00 94.00 98 TYR A CA 1
ATOM 712 C C . TYR A 1 98 ? -20.965 1.873 18.146 1.00 94.00 98 TYR A C 1
ATOM 714 O O . TYR A 1 98 ? -19.948 2.540 18.330 1.00 94.00 98 TYR A O 1
ATOM 722 N N . TYR A 1 99 ? -22.127 2.397 17.780 1.00 93.81 99 TYR A N 1
ATOM 723 C CA . TYR A 1 99 ? -22.387 3.821 17.788 1.00 93.81 99 TYR A CA 1
ATOM 724 C C . TYR A 1 99 ? -22.711 4.280 19.211 1.00 93.81 99 TYR A C 1
ATOM 726 O O . TYR A 1 99 ? -23.589 3.709 19.865 1.00 93.81 99 TYR A O 1
ATOM 734 N N . ILE A 1 100 ? -22.001 5.296 19.694 1.00 92.94 100 ILE A N 1
ATOM 735 C CA . ILE A 1 100 ? -22.167 5.859 21.032 1.00 92.94 100 ILE A CA 1
ATOM 736 C C . ILE A 1 100 ? -22.576 7.323 20.903 1.00 92.94 100 ILE A C 1
ATOM 738 O O . ILE A 1 100 ? -21.812 8.148 20.403 1.00 92.94 100 ILE A O 1
ATOM 742 N N . ALA A 1 101 ? -23.752 7.650 21.436 1.00 91.31 101 ALA A N 1
ATOM 743 C CA . ALA A 1 101 ? -24.249 9.016 21.539 1.00 91.31 101 ALA A CA 1
ATOM 744 C C . ALA A 1 101 ? -24.203 9.497 22.995 1.00 91.31 101 ALA A C 1
ATOM 746 O O . ALA A 1 101 ? -24.439 8.734 23.935 1.00 91.31 101 ALA A O 1
ATOM 747 N N . LEU A 1 102 ? -23.924 10.783 23.194 1.00 89.81 102 LEU A N 1
ATOM 748 C CA . LEU A 1 102 ? -23.870 11.402 24.519 1.00 89.81 102 LEU A CA 1
ATOM 749 C C . LEU A 1 102 ? -25.194 12.096 24.858 1.00 89.81 102 LEU A C 1
ATOM 751 O O . LEU A 1 102 ? -25.862 12.643 23.982 1.00 89.81 102 LEU A O 1
ATOM 755 N N . SER A 1 103 ? -25.583 12.070 26.134 1.00 82.38 103 SER A N 1
ATOM 756 C CA . SER A 1 103 ? -26.726 12.840 26.655 1.00 82.38 103 SER A CA 1
ATOM 757 C C . SER A 1 103 ? -26.308 14.242 27.098 1.00 82.38 103 SER A C 1
ATOM 759 O O . SER A 1 103 ? -27.116 15.170 27.105 1.00 82.38 103 SER A O 1
ATOM 761 N N . THR A 1 104 ? -25.028 14.405 27.439 1.00 69.69 104 THR A N 1
ATOM 762 C CA . THR A 1 104 ? -24.443 15.657 27.917 1.00 69.69 104 THR A CA 1
ATOM 763 C C . THR A 1 104 ? -23.060 15.865 27.314 1.00 69.69 104 THR A C 1
ATOM 765 O O . THR A 1 104 ? -22.265 14.930 27.248 1.00 69.69 104 THR A O 1
ATOM 768 N N . THR A 1 105 ? -22.726 17.105 26.965 1.00 66.69 105 THR A N 1
ATOM 769 C CA . THR A 1 105 ? -21.381 17.505 26.512 1.00 66.69 105 THR A CA 1
ATOM 770 C C . THR A 1 105 ? -20.429 17.807 27.674 1.00 66.69 105 THR A C 1
ATOM 772 O O . THR A 1 105 ? -19.371 18.402 27.482 1.00 66.69 105 THR A O 1
ATOM 775 N N . THR A 1 106 ? -20.795 17.426 28.903 1.00 67.44 106 THR A N 1
ATOM 776 C CA . THR A 1 106 ? -19.958 17.624 30.087 1.00 67.44 106 THR A CA 1
ATOM 777 C C . THR A 1 106 ? -18.636 16.870 29.950 1.00 67.44 106 THR A C 1
ATOM 779 O O . THR A 1 106 ? -18.563 15.742 29.442 1.00 67.44 106 THR A O 1
ATOM 782 N N . THR A 1 107 ? -17.573 17.507 30.439 1.00 73.06 107 THR A N 1
ATOM 783 C CA . THR A 1 107 ? -16.206 16.983 30.452 1.00 73.06 107 THR A CA 1
ATOM 784 C C . THR A 1 107 ? -16.056 15.931 31.554 1.00 73.06 107 THR A C 1
ATOM 786 O O . THR A 1 107 ? -15.428 16.186 32.578 1.00 73.06 107 THR A O 1
ATOM 789 N N . LEU A 1 108 ? -16.695 14.772 31.382 1.00 83.56 108 LEU A N 1
ATOM 790 C CA . LEU A 1 108 ? -16.447 13.592 32.211 1.00 83.56 108 LEU A CA 1
ATOM 791 C C . LEU A 1 108 ? -15.314 12.770 31.604 1.00 83.56 108 LEU A C 1
ATOM 793 O O . LEU A 1 108 ? -15.310 12.508 30.393 1.00 83.56 108 LEU A O 1
ATOM 797 N N . THR A 1 109 ? -14.405 12.308 32.455 1.00 87.50 109 THR A N 1
ATOM 798 C CA . THR A 1 109 ? -13.401 11.317 32.073 1.00 87.50 109 THR A CA 1
ATOM 799 C C . THR A 1 109 ? -14.082 9.956 31.986 1.00 87.50 109 THR A C 1
ATOM 801 O O . THR A 1 109 ? -14.684 9.492 32.953 1.00 87.50 109 THR A O 1
ATOM 804 N N . ARG A 1 110 ? -14.023 9.310 30.820 1.00 87.56 110 ARG A N 1
ATOM 805 C CA . ARG A 1 110 ? -14.714 8.039 30.571 1.00 87.56 110 ARG A CA 1
ATOM 806 C C . ARG A 1 110 ? -13.760 6.994 30.006 1.00 87.56 110 ARG A C 1
ATOM 808 O O . ARG A 1 110 ? -12.770 7.334 29.359 1.00 87.56 110 ARG A O 1
ATOM 815 N N . ALA A 1 111 ? -14.099 5.729 30.206 1.00 87.38 111 ALA A N 1
ATOM 816 C CA . ALA A 1 111 ? -13.436 4.596 29.573 1.00 87.38 111 ALA A CA 1
ATOM 817 C C . ALA A 1 111 ? -14.469 3.740 28.840 1.00 87.38 111 ALA A C 1
ATOM 819 O O . ALA A 1 111 ? -15.583 3.562 29.335 1.00 87.38 111 ALA A O 1
ATOM 820 N N . VAL A 1 112 ? -14.088 3.211 27.680 1.00 88.31 112 VAL A N 1
ATOM 821 C CA . VAL A 1 112 ? -14.878 2.229 26.931 1.00 88.31 112 VAL A CA 1
ATOM 822 C C . VAL A 1 112 ? -14.231 0.872 27.097 1.00 88.31 112 VAL A C 1
ATOM 824 O O . VAL A 1 112 ? -13.019 0.744 26.919 1.00 88.31 112 VAL A O 1
ATOM 827 N N . VAL A 1 113 ? -15.044 -0.125 27.419 1.00 89.12 113 VAL A N 1
ATOM 828 C CA . VAL A 1 113 ? -14.630 -1.517 27.566 1.00 89.12 113 VAL A CA 1
ATOM 829 C C . VAL A 1 113 ? -15.440 -2.368 26.601 1.00 89.12 113 VAL A C 1
ATOM 831 O O . VAL A 1 113 ? -16.667 -2.323 26.612 1.00 89.12 113 VAL A O 1
ATOM 834 N N . PHE A 1 114 ? -14.743 -3.132 25.772 1.00 90.38 114 PHE A N 1
ATOM 835 C CA . PHE A 1 114 ? -15.283 -4.118 24.849 1.00 90.38 114 PHE A CA 1
ATOM 836 C C . PHE A 1 114 ? -15.028 -5.511 25.405 1.00 90.38 114 PHE A C 1
ATOM 838 O O . PHE A 1 114 ? -13.892 -5.849 25.726 1.00 90.38 114 PHE A O 1
ATOM 845 N N . GLN A 1 115 ? -16.069 -6.329 25.455 1.00 89.31 115 GLN A N 1
ATOM 846 C CA . GLN A 1 115 ? -15.956 -7.772 25.583 1.00 89.31 115 GLN A CA 1
ATOM 847 C C . GLN A 1 115 ? -16.043 -8.377 24.188 1.00 89.31 115 GLN A C 1
ATOM 849 O O . GLN A 1 115 ? -17.028 -8.158 23.477 1.00 89.31 115 GLN A O 1
ATOM 854 N N . TYR A 1 116 ? -15.053 -9.166 23.795 1.00 90.19 116 TYR A N 1
ATOM 855 C CA . TYR A 1 116 ? -15.081 -9.882 22.523 1.00 90.19 116 TYR A CA 1
ATOM 856 C C . TYR A 1 116 ? -15.256 -11.382 22.741 1.00 90.19 116 TYR A C 1
ATOM 858 O O . TYR A 1 116 ? -15.177 -11.897 23.855 1.00 90.19 116 TYR A O 1
ATOM 866 N N . LEU A 1 117 ? -15.596 -12.093 21.671 1.00 88.06 117 LEU A N 1
ATOM 867 C CA . LEU A 1 117 ? -15.582 -13.547 21.676 1.00 88.06 117 LEU A CA 1
ATOM 868 C C . LEU A 1 117 ? -14.308 -13.999 20.982 1.00 88.06 117 LEU A C 1
ATOM 870 O O . LEU A 1 117 ? -14.047 -13.578 19.861 1.00 88.06 117 LEU A O 1
ATOM 874 N N . GLN A 1 118 ? -13.564 -14.904 21.611 1.00 85.69 118 GLN A N 1
ATOM 875 C CA . GLN A 1 118 ? -12.319 -15.417 21.041 1.00 85.69 118 GLN A CA 1
ATOM 876 C C . GLN A 1 118 ? -12.515 -16.035 19.644 1.00 85.69 118 GLN A C 1
ATOM 878 O O . GLN A 1 118 ? -11.657 -15.905 18.788 1.00 85.69 118 GLN A O 1
ATOM 883 N N . ARG A 1 119 ? -13.683 -16.633 19.367 1.00 86.31 119 ARG A N 1
ATOM 884 C CA . ARG A 1 119 ? -14.025 -17.180 18.038 1.00 86.31 119 ARG A CA 1
ATOM 885 C C . ARG A 1 119 ? -14.207 -16.130 16.931 1.00 86.31 119 ARG A C 1
ATOM 887 O O . ARG A 1 119 ? -14.244 -16.502 15.766 1.00 86.31 119 ARG A O 1
ATOM 894 N N . ASP A 1 120 ? -14.426 -14.868 17.299 1.00 87.44 120 ASP A N 1
ATOM 895 C CA . ASP A 1 120 ? -14.577 -13.762 16.346 1.00 87.44 120 ASP A CA 1
ATOM 896 C C . ASP A 1 120 ? -13.206 -13.124 16.041 1.00 87.44 120 ASP A C 1
ATOM 898 O O . ASP A 1 120 ? -13.096 -12.270 15.162 1.00 87.44 120 ASP A O 1
ATOM 902 N N . VAL A 1 121 ? -12.163 -13.526 16.777 1.00 87.06 121 VAL A N 1
ATOM 903 C CA . VAL A 1 121 ? -10.778 -13.098 16.585 1.00 87.06 121 VAL A CA 1
ATOM 904 C C . VAL A 1 121 ? -10.122 -14.008 15.546 1.00 87.06 121 VAL A C 1
ATOM 906 O O . VAL A 1 121 ? -10.231 -15.227 15.667 1.00 87.06 121 VAL A O 1
ATOM 909 N N . PRO A 1 122 ? -9.403 -13.459 14.551 1.00 83.06 122 PRO A N 1
ATOM 910 C CA . PRO A 1 122 ? -8.607 -14.281 13.649 1.00 83.06 122 PRO A CA 1
ATOM 911 C C . PRO A 1 122 ? -7.548 -15.096 14.406 1.00 83.06 122 PRO A C 1
ATOM 913 O O . PRO A 1 122 ? -6.849 -14.568 15.280 1.00 83.06 122 PRO A O 1
ATOM 916 N N . ASP A 1 123 ? -7.406 -16.372 14.049 1.00 81.31 123 ASP A N 1
ATOM 917 C CA . ASP A 1 123 ? -6.517 -17.310 14.736 1.00 81.31 123 ASP A CA 1
ATOM 918 C C . ASP A 1 123 ? -5.078 -16.773 14.811 1.00 81.31 123 ASP A C 1
ATOM 920 O O . ASP A 1 123 ? -4.463 -16.412 13.810 1.00 81.31 123 ASP A O 1
ATOM 924 N N . GLY A 1 124 ? -4.525 -16.706 16.026 1.00 79.06 124 GLY A N 1
ATOM 925 C CA . GLY A 1 124 ? -3.160 -16.227 16.270 1.00 79.06 124 GLY A CA 1
ATOM 926 C C . GLY A 1 124 ? -2.997 -14.704 16.353 1.00 79.06 124 GLY A C 1
ATOM 927 O O . GLY A 1 124 ? -1.902 -14.245 16.675 1.00 79.06 124 GLY A O 1
ATOM 928 N N . TYR A 1 125 ? -4.053 -13.912 16.147 1.00 82.44 125 TYR A N 1
ATOM 929 C CA . TYR A 1 125 ? -3.968 -12.446 16.069 1.00 82.44 125 TYR A CA 1
ATOM 930 C C . TYR A 1 125 ? -4.598 -11.684 17.239 1.00 82.44 125 TYR A C 1
ATOM 932 O O . TYR A 1 125 ? -4.661 -10.455 17.214 1.00 82.44 125 TYR A O 1
ATOM 940 N N . GLU A 1 126 ? -4.994 -12.374 18.305 1.00 83.75 126 GLU A N 1
ATOM 941 C CA . GLU A 1 126 ? -5.558 -11.765 19.520 1.00 83.75 126 GLU A CA 1
ATOM 942 C C . GLU A 1 126 ? -4.652 -10.686 20.136 1.00 83.75 126 GLU A C 1
ATOM 944 O O . GLU A 1 126 ? -5.108 -9.637 20.582 1.00 83.75 126 GLU A O 1
ATOM 949 N N . HIS A 1 127 ? -3.337 -10.886 20.057 1.00 81.06 127 HIS A N 1
ATOM 950 C CA . HIS A 1 127 ? -2.338 -9.928 20.526 1.00 81.06 127 HIS A CA 1
ATOM 951 C C . HIS A 1 127 ? -2.269 -8.628 19.699 1.00 81.06 127 HIS A C 1
ATOM 953 O O . HIS A 1 127 ? -1.620 -7.673 20.121 1.00 81.06 127 HIS A O 1
ATOM 959 N N . THR A 1 128 ? -2.908 -8.589 18.526 1.00 82.81 128 THR A N 1
ATOM 960 C CA . THR A 1 128 ? -2.918 -7.428 17.619 1.00 82.81 128 THR A CA 1
ATOM 961 C C . THR A 1 128 ? -4.189 -6.594 17.703 1.00 82.81 128 THR A C 1
ATOM 963 O O . THR A 1 128 ? -4.314 -5.583 17.008 1.00 82.81 128 THR A O 1
ATOM 966 N N . LEU A 1 129 ? -5.145 -7.018 18.531 1.00 88.00 129 LEU A N 1
ATOM 967 C CA . LEU A 1 129 ? -6.419 -6.337 18.672 1.00 88.00 129 LEU A CA 1
ATOM 968 C C . LEU A 1 129 ? -6.204 -4.895 19.139 1.00 88.00 129 LEU A C 1
ATOM 970 O O . LEU A 1 129 ? -5.368 -4.597 19.990 1.00 88.00 129 LEU A O 1
ATOM 974 N N . THR A 1 130 ? -6.932 -3.963 18.540 1.00 89.00 130 THR A N 1
ATOM 975 C CA . THR A 1 130 ? -6.909 -2.551 18.918 1.00 89.00 130 THR A CA 1
ATOM 976 C C . THR A 1 130 ? -8.295 -1.948 18.709 1.00 89.00 130 THR A C 1
ATOM 978 O O . THR A 1 130 ? -9.002 -2.297 17.763 1.00 89.00 130 THR A O 1
ATOM 981 N N . LEU A 1 131 ? -8.698 -1.046 19.604 1.00 90.56 131 LEU A N 1
ATOM 982 C CA . LEU A 1 131 ? -9.926 -0.273 19.451 1.00 90.56 131 LEU A CA 1
ATOM 983 C C . LEU A 1 131 ? -9.689 0.898 18.502 1.00 90.56 131 LEU A C 1
ATOM 985 O O . LEU A 1 131 ? -8.712 1.637 18.629 1.00 90.56 131 LEU A O 1
ATOM 989 N N . TYR A 1 132 ? -10.622 1.075 17.581 1.00 91.94 132 TYR A N 1
ATOM 990 C CA . TYR A 1 132 ? -10.661 2.186 16.648 1.00 91.94 132 TYR A CA 1
ATOM 991 C C . TYR A 1 132 ? -11.906 3.028 16.887 1.00 91.94 132 TYR A C 1
ATOM 993 O O . TYR A 1 132 ? -12.937 2.522 17.336 1.00 91.94 132 TYR A O 1
ATOM 1001 N N . TYR A 1 133 ? -11.791 4.314 16.580 1.00 92.56 133 TYR A N 1
ATOM 1002 C CA . TYR A 1 133 ? -12.842 5.307 16.746 1.00 92.56 133 TYR A CA 1
ATOM 1003 C C . TYR A 1 133 ? -13.028 6.113 15.467 1.00 92.56 133 TYR A C 1
ATOM 1005 O O . TYR A 1 133 ? -12.056 6.597 14.895 1.00 92.56 133 TYR A O 1
ATOM 1013 N N . LEU A 1 134 ? -14.276 6.273 15.048 1.00 92.06 134 LEU A N 1
ATOM 1014 C CA . LEU A 1 134 ? -14.692 7.135 13.954 1.00 92.06 134 LEU A CA 1
ATOM 1015 C C . LEU A 1 134 ? -15.626 8.214 14.530 1.00 92.06 134 LEU A C 1
ATOM 1017 O O . LEU A 1 134 ? -16.675 7.853 15.072 1.00 92.06 134 LEU A O 1
ATOM 1021 N N . PRO A 1 135 ? -15.265 9.507 14.477 1.00 90.75 135 PRO A N 1
ATOM 1022 C CA . PRO A 1 135 ? -16.109 10.573 15.012 1.00 90.75 135 PRO A CA 1
ATOM 1023 C C . PRO A 1 135 ? -17.366 10.794 14.156 1.00 90.75 135 PRO A C 1
ATOM 1025 O O . PRO A 1 135 ? -17.384 10.491 12.967 1.00 90.75 135 PRO A O 1
ATOM 1028 N N . ASP A 1 136 ? -18.405 11.369 14.766 1.00 81.94 136 ASP A N 1
ATOM 1029 C CA . ASP A 1 136 ? -19.672 11.696 14.086 1.00 81.94 136 ASP A CA 1
ATOM 1030 C C . ASP A 1 136 ? -19.584 12.847 13.084 1.00 81.94 136 ASP A C 1
ATOM 1032 O O . ASP A 1 136 ? -20.459 12.995 12.226 1.00 81.94 136 ASP A O 1
ATOM 1036 N N . GLU A 1 137 ? -18.568 13.701 13.201 1.00 68.44 137 GLU A N 1
ATOM 1037 C CA . GLU A 1 137 ? -18.421 14.836 12.300 1.00 68.44 137 GLU A CA 1
ATOM 1038 C C . GLU A 1 137 ? -18.021 14.338 10.911 1.00 68.44 137 GLU A C 1
ATOM 1040 O O . GLU A 1 137 ? -16.900 13.915 10.658 1.00 68.44 137 GLU A O 1
ATOM 1045 N N . GLN A 1 138 ? -18.984 14.370 9.995 1.00 53.88 138 GLN A N 1
ATOM 1046 C CA . GLN A 1 138 ? -18.803 13.967 8.610 1.00 53.88 138 GLN A CA 1
ATOM 1047 C C . GLN A 1 138 ? -18.205 15.136 7.814 1.00 53.88 138 GLN A C 1
ATOM 1049 O O . GLN A 1 138 ? -18.811 16.201 7.687 1.00 53.88 138 GLN A O 1
ATOM 1054 N N . GLY A 1 139 ? -17.009 14.940 7.267 1.00 53.41 139 GLY A N 1
ATOM 1055 C CA . GLY A 1 139 ? -16.339 15.885 6.373 1.00 53.41 139 GLY A CA 1
ATOM 1056 C C . GLY A 1 139 ? -14.999 15.327 5.904 1.00 53.41 139 GLY A C 1
ATOM 1057 O O . GLY A 1 139 ? -14.450 14.461 6.575 1.00 53.41 139 GLY A O 1
ATOM 1058 N N . ASP A 1 140 ? -14.451 15.840 4.801 1.00 55.69 140 ASP A N 1
ATOM 1059 C CA . ASP A 1 140 ? -13.199 15.362 4.176 1.00 55.69 140 ASP A CA 1
ATOM 1060 C C . ASP A 1 140 ? -11.918 15.630 5.008 1.00 55.69 140 ASP A C 1
ATOM 1062 O O . ASP A 1 140 ? -10.802 15.585 4.488 1.00 55.69 140 ASP A O 1
ATOM 1066 N N . ASN A 1 141 ? -12.047 15.951 6.300 1.00 61.75 141 ASN A N 1
ATOM 1067 C CA . ASN A 1 141 ? -10.907 16.105 7.197 1.00 61.75 141 ASN A CA 1
ATOM 1068 C C . ASN A 1 141 ? -10.350 14.704 7.533 1.00 61.75 141 ASN A C 1
ATOM 1070 O O . ASN A 1 141 ? -11.126 13.848 7.952 1.00 61.75 141 ASN A O 1
ATOM 1074 N N . PRO A 1 142 ? -9.035 14.441 7.414 1.00 60.19 142 PRO A N 1
ATOM 1075 C CA . PRO A 1 142 ? -8.424 13.187 7.871 1.00 60.19 142 PRO A CA 1
ATOM 1076 C C . PRO A 1 142 ? -8.689 12.864 9.352 1.00 60.19 142 PRO A C 1
ATOM 1078 O O . PRO A 1 142 ? -8.628 11.701 9.743 1.00 60.19 142 PRO A O 1
ATOM 1081 N N . GLU A 1 143 ? -9.029 13.858 10.179 1.00 61.25 143 GLU A N 1
ATOM 1082 C CA . GLU A 1 143 ? -9.480 13.633 11.561 1.00 61.25 143 GLU A CA 1
ATOM 1083 C C . GLU A 1 143 ? -10.844 12.924 11.646 1.00 61.25 143 GLU A C 1
ATOM 1085 O O . GLU A 1 143 ? -11.155 12.339 12.680 1.00 61.25 143 GLU A O 1
ATOM 1090 N N . ASN A 1 144 ? -11.615 12.897 10.556 1.00 71.50 144 ASN A N 1
ATOM 1091 C CA . ASN A 1 144 ? -12.895 12.198 10.443 1.00 71.50 144 ASN A CA 1
ATOM 1092 C C . ASN A 1 144 ? -12.757 10.772 9.884 1.00 71.50 144 ASN A C 1
ATOM 1094 O O . ASN A 1 144 ? -13.757 10.139 9.556 1.00 71.50 144 ASN A O 1
ATOM 1098 N N . ALA A 1 145 ? -11.529 10.260 9.756 1.00 83.25 145 ALA A N 1
ATOM 1099 C CA . ALA A 1 145 ? -11.258 8.869 9.411 1.00 83.25 145 ALA A CA 1
ATOM 1100 C C . ALA A 1 145 ? -11.154 7.984 10.666 1.00 83.25 145 ALA A C 1
ATOM 1102 O O . ALA A 1 145 ? -11.091 8.470 11.795 1.00 83.25 145 ALA A O 1
ATOM 1103 N N . TRP A 1 146 ? -11.102 6.664 10.469 1.00 88.62 146 TRP A N 1
ATOM 1104 C CA . TRP A 1 146 ? -10.873 5.703 11.547 1.00 88.62 146 TRP A CA 1
ATOM 1105 C C . TRP A 1 146 ? -9.548 5.978 12.275 1.00 88.62 146 TRP A C 1
ATOM 1107 O O . TRP A 1 146 ? -8.464 5.850 11.706 1.00 88.62 146 TRP A O 1
ATOM 1117 N N . GLN A 1 147 ? -9.636 6.313 13.560 1.00 88.94 147 GLN A N 1
ATOM 1118 C CA . GLN A 1 147 ? -8.499 6.618 14.421 1.00 88.94 147 GLN A CA 1
ATOM 1119 C C . GLN A 1 147 ? -8.151 5.416 15.294 1.00 88.94 147 GLN A C 1
ATOM 1121 O O . GLN A 1 147 ? -8.998 4.905 16.030 1.00 88.94 147 GLN A O 1
ATOM 1126 N N . ARG A 1 148 ? -6.882 4.999 15.269 1.00 87.06 148 ARG A N 1
ATOM 1127 C CA . ARG A 1 148 ? -6.357 3.990 16.195 1.00 87.06 148 ARG A CA 1
ATOM 1128 C C . ARG A 1 148 ? -6.284 4.577 17.603 1.00 87.06 148 ARG A C 1
ATOM 1130 O O . ARG A 1 148 ? -5.609 5.587 17.809 1.00 87.06 148 ARG A O 1
ATOM 1137 N N . LEU A 1 149 ? -6.938 3.950 18.576 1.00 86.12 149 LEU A N 1
ATOM 1138 C CA . LEU A 1 149 ? -6.892 4.412 19.959 1.00 86.12 149 LEU A CA 1
ATOM 1139 C C . LEU A 1 149 ? -5.763 3.746 20.748 1.00 86.12 149 LEU A C 1
ATOM 1141 O O . LEU A 1 149 ? -5.468 2.570 20.528 1.00 86.12 149 LEU A O 1
ATOM 1145 N N . PRO A 1 150 ? -5.149 4.462 21.708 1.00 73.62 150 PRO A N 1
ATOM 1146 C CA . PRO A 1 150 ? -4.329 3.831 22.728 1.00 73.62 150 PRO A CA 1
ATOM 1147 C C . PRO A 1 150 ? -5.240 2.943 23.573 1.00 73.62 150 PRO A C 1
ATOM 1149 O O . PRO A 1 150 ? -6.089 3.427 24.326 1.00 73.62 150 PRO A O 1
ATOM 1152 N N . THR A 1 151 ? -5.124 1.637 23.420 1.00 61.53 151 THR A N 1
ATOM 1153 C CA . THR A 1 151 ? -5.839 0.688 24.257 1.00 61.53 151 THR A CA 1
ATOM 1154 C C . THR A 1 151 ? -5.039 0.524 25.563 1.00 61.53 151 THR A C 1
ATOM 1156 O O . THR A 1 151 ? -3.862 0.195 25.526 1.00 61.53 151 THR A O 1
ATOM 1159 N N . GLY A 1 152 ? -5.692 0.752 26.710 1.00 55.38 15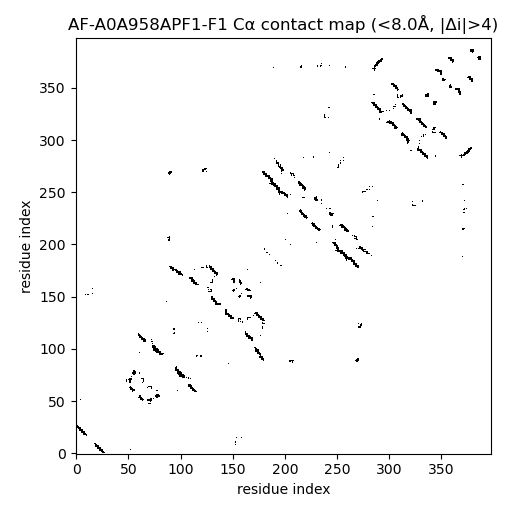2 GLY A N 1
ATOM 1160 C CA . GLY A 1 152 ? -5.309 0.348 28.075 1.00 55.38 152 GLY A CA 1
ATOM 1161 C C . GLY A 1 152 ? -3.910 0.696 28.642 1.00 55.38 152 GLY A C 1
ATOM 1162 O O . GLY A 1 152 ? -3.072 1.305 27.989 1.00 55.38 152 GLY A O 1
ATOM 1163 N N . PRO A 1 153 ? -3.649 0.323 29.916 1.00 45.06 153 PRO A N 1
ATOM 1164 C CA . PRO A 1 153 ? -2.323 0.387 30.550 1.00 45.06 153 PRO A CA 1
ATOM 1165 C C . PRO A 1 153 ? -1.441 -0.842 30.248 1.00 45.06 153 PRO A C 1
ATOM 1167 O O . PRO A 1 153 ? -0.273 -0.873 30.637 1.00 45.06 153 PRO A O 1
ATOM 1170 N N . LEU A 1 154 ? -2.003 -1.860 29.589 1.00 50.97 154 LEU A N 1
ATOM 1171 C CA . LEU A 1 154 ? -1.268 -2.950 28.947 1.00 50.97 154 LEU A CA 1
ATOM 1172 C C . LEU A 1 154 ? -0.820 -2.460 27.566 1.00 50.97 154 LEU A C 1
ATOM 1174 O O . LEU A 1 154 ? -1.582 -1.771 26.904 1.00 50.97 154 LEU A O 1
ATOM 1178 N N . GLU A 1 155 ? 0.379 -2.820 27.111 1.00 48.41 155 GLU A N 1
ATOM 1179 C CA . GLU A 1 155 ? 0.964 -2.323 25.849 1.00 48.41 155 GLU A CA 1
ATOM 1180 C C . GLU A 1 155 ? 0.086 -2.600 24.601 1.00 48.41 155 GLU A C 1
ATOM 1182 O O . GLU A 1 155 ? 0.143 -1.856 23.625 1.00 48.41 155 GLU A O 1
ATOM 1187 N N . SER A 1 156 ? -0.779 -3.622 24.658 1.00 50.66 156 SER A N 1
ATOM 1188 C CA . SER A 1 156 ? -1.803 -3.953 23.650 1.00 50.66 156 SER A CA 1
ATOM 1189 C C . SER A 1 156 ? -3.212 -3.442 23.988 1.00 50.66 156 SER A C 1
ATOM 1191 O O . SER A 1 156 ? -4.096 -3.448 23.135 1.00 50.66 156 SER A O 1
ATOM 1193 N N . GLY A 1 157 ? -3.457 -3.064 25.246 1.00 64.81 157 GLY A N 1
ATOM 1194 C CA . GLY A 1 157 ? -4.761 -2.710 25.811 1.00 64.81 157 GLY A CA 1
ATOM 1195 C C . GLY A 1 157 ? -5.891 -3.709 25.625 1.00 64.81 157 GLY A C 1
ATOM 1196 O O . GLY A 1 157 ? -7.072 -3.347 25.657 1.00 64.81 157 GLY A O 1
ATOM 1197 N N . VAL A 1 158 ? -5.496 -4.958 25.441 1.00 77.31 158 VAL A N 1
ATOM 1198 C CA . VAL A 1 158 ? -6.344 -6.128 25.313 1.00 77.31 158 VAL A CA 1
ATOM 1199 C C . VAL A 1 158 ? -5.894 -7.095 26.397 1.00 77.31 158 VAL A C 1
ATOM 1201 O O . VAL A 1 158 ? -4.701 -7.378 26.515 1.00 77.31 158 VAL A O 1
ATOM 1204 N N . ASP A 1 159 ? -6.838 -7.571 27.199 1.00 81.38 159 ASP A N 1
ATOM 1205 C CA . ASP A 1 159 ? -6.658 -8.679 28.126 1.00 81.38 159 ASP A CA 1
ATOM 1206 C C . ASP A 1 159 ? -7.183 -9.964 27.459 1.00 81.38 159 ASP A C 1
ATOM 1208 O O . ASP A 1 159 ? -8.402 -10.148 27.366 1.00 81.38 159 ASP A O 1
ATOM 1212 N N . PRO A 1 160 ? -6.294 -10.838 26.952 1.00 80.38 160 PRO A N 1
ATOM 1213 C CA . PRO A 1 160 ? -6.687 -12.086 26.298 1.00 80.38 160 PRO A CA 1
ATOM 1214 C C . PRO A 1 160 ? -7.191 -13.151 27.280 1.00 80.38 160 PRO A C 1
ATOM 1216 O O . PRO A 1 160 ? -7.772 -14.144 26.860 1.00 80.38 160 PRO A O 1
ATOM 1219 N N . HIS A 1 161 ? -6.983 -12.991 28.592 1.00 81.44 161 HIS A N 1
ATOM 1220 C CA . HIS A 1 161 ? -7.499 -13.957 29.567 1.00 81.44 161 HIS A CA 1
ATOM 1221 C C . HIS A 1 161 ? -9.003 -13.787 29.784 1.00 81.44 161 HIS A C 1
ATOM 1223 O O . HIS A 1 161 ? -9.721 -14.777 29.914 1.00 81.44 161 HIS A O 1
ATOM 1229 N N . GLU A 1 162 ? -9.464 -12.537 29.773 1.00 80.19 162 GLU A N 1
ATOM 1230 C CA . GLU A 1 162 ? -10.865 -12.170 30.010 1.00 80.19 162 GLU A CA 1
ATOM 1231 C C . GLU A 1 162 ? -11.609 -11.782 28.721 1.00 80.19 162 GLU A C 1
ATOM 1233 O O . GLU A 1 162 ? -12.797 -11.463 28.747 1.00 80.19 162 GLU A O 1
ATOM 1238 N N . ASN A 1 163 ? -10.927 -11.811 27.572 1.00 88.62 163 ASN A N 1
ATOM 1239 C CA . ASN A 1 163 ? -11.429 -11.316 26.290 1.00 88.62 163 ASN A CA 1
ATOM 1240 C C . ASN A 1 163 ? -11.938 -9.865 26.372 1.00 88.62 163 ASN A C 1
ATOM 1242 O O . ASN A 1 163 ? -13.023 -9.532 25.881 1.00 88.62 163 ASN A O 1
ATOM 1246 N N . LEU A 1 164 ? -11.154 -8.995 27.014 1.00 87.31 164 LEU A N 1
ATOM 1247 C CA . LEU A 1 164 ? -11.487 -7.584 27.207 1.00 87.31 164 LEU A CA 1
ATOM 1248 C C . LEU A 1 164 ? -10.555 -6.682 26.406 1.00 87.31 164 LEU A C 1
ATOM 1250 O O . LEU A 1 164 ? -9.360 -6.931 26.315 1.00 87.31 164 LEU A O 1
ATOM 1254 N N . ALA A 1 165 ? -11.079 -5.590 25.867 1.00 87.62 165 ALA A N 1
ATOM 1255 C CA . ALA A 1 165 ? -10.289 -4.498 25.312 1.00 87.62 165 ALA A CA 1
ATOM 1256 C C . ALA A 1 165 ? -10.790 -3.182 25.898 1.00 87.62 165 ALA A C 1
ATOM 1258 O O . ALA A 1 165 ? -11.996 -2.953 25.955 1.00 87.62 165 ALA A O 1
ATOM 1259 N N . ALA A 1 166 ? -9.891 -2.310 26.344 1.00 86.38 166 ALA A N 1
ATOM 1260 C CA . ALA A 1 166 ? -10.283 -1.066 27.000 1.00 86.38 166 ALA A CA 1
ATOM 1261 C C . ALA A 1 166 ? -9.492 0.128 26.475 1.00 86.38 166 ALA A C 1
ATOM 1263 O O . ALA A 1 166 ? -8.312 0.015 26.151 1.00 86.38 166 ALA A O 1
ATOM 1264 N N . THR A 1 167 ? -10.119 1.298 26.413 1.00 85.94 167 THR A N 1
ATOM 1265 C CA . THR A 1 167 ? -9.467 2.541 25.978 1.00 85.94 167 THR A CA 1
ATOM 1266 C C . THR A 1 167 ? -10.124 3.762 26.626 1.00 85.94 167 THR A C 1
ATOM 1268 O O . THR A 1 167 ? -11.316 3.711 26.959 1.00 85.94 167 THR A O 1
ATOM 1271 N N . PRO A 1 168 ? -9.391 4.874 26.825 1.00 87.56 168 PRO A N 1
ATOM 1272 C CA . PRO A 1 168 ? -10.012 6.151 27.147 1.00 87.56 168 PRO A CA 1
ATOM 1273 C C . PRO A 1 168 ? -11.046 6.545 26.085 1.00 87.56 168 PRO A C 1
ATOM 1275 O O . PRO A 1 168 ? -10.784 6.496 24.884 1.00 87.56 168 PRO A O 1
ATOM 1278 N N . PHE A 1 169 ? -12.226 6.964 26.530 1.00 87.44 169 PHE A N 1
ATOM 1279 C CA . PHE A 1 169 ? -13.281 7.453 25.647 1.00 87.44 169 PHE A CA 1
ATOM 1280 C C . PHE A 1 169 ? -12.857 8.763 24.976 1.00 87.44 169 PHE A C 1
ATOM 1282 O O . PHE A 1 169 ? -12.293 9.645 25.628 1.00 87.44 169 PHE A O 1
ATOM 1289 N N . ARG A 1 170 ? -13.157 8.915 23.684 1.00 88.44 170 ARG A N 1
ATOM 1290 C CA . ARG A 1 170 ? -12.748 10.088 22.894 1.00 88.44 170 ARG A CA 1
ATOM 1291 C C . ARG A 1 170 ? -13.889 11.051 22.600 1.00 88.44 170 ARG A C 1
ATOM 1293 O O . ARG A 1 170 ? -13.647 12.247 22.495 1.00 88.44 170 ARG A O 1
ATOM 1300 N N . GLY A 1 171 ? -15.114 10.550 22.498 1.00 89.50 171 GLY A N 1
ATOM 1301 C CA . GLY A 1 171 ? -16.271 11.335 22.076 1.00 89.50 171 GLY A CA 1
ATOM 1302 C C . GLY A 1 171 ? -17.403 10.476 21.521 1.00 89.50 171 GLY A C 1
ATOM 1303 O O . GLY A 1 171 ? -17.290 9.250 21.463 1.00 89.50 171 GLY A O 1
ATOM 1304 N N . ALA A 1 172 ? -18.502 11.132 21.148 1.00 91.06 172 ALA A N 1
ATOM 1305 C CA . ALA A 1 172 ? -19.594 10.497 20.417 1.00 91.06 172 ALA A CA 1
ATOM 1306 C C . ALA A 1 172 ? -19.134 10.082 19.011 1.00 91.06 172 ALA A C 1
ATOM 1308 O O . ALA A 1 172 ? -18.393 10.818 18.360 1.00 91.06 172 ALA A O 1
ATOM 1309 N N . GLY A 1 173 ? -19.557 8.904 18.567 1.00 92.88 173 GLY A N 1
ATOM 1310 C CA . GLY A 1 173 ? -19.122 8.318 17.303 1.00 92.88 173 GLY A CA 1
ATOM 1311 C C . GLY A 1 173 ? -19.159 6.797 17.334 1.00 92.88 173 GLY A C 1
ATOM 1312 O O . GLY A 1 173 ? -19.758 6.186 18.223 1.00 92.88 173 GLY A O 1
ATOM 1313 N N . ILE A 1 174 ? -18.509 6.173 16.359 1.00 94.00 174 ILE A N 1
ATOM 1314 C CA . ILE A 1 174 ? -18.461 4.720 16.205 1.00 94.00 174 ILE A CA 1
ATOM 1315 C C . ILE A 1 174 ? -17.161 4.182 16.792 1.00 94.00 174 ILE A C 1
ATOM 1317 O O . ILE A 1 174 ? -16.077 4.656 16.472 1.00 94.00 174 ILE A O 1
ATOM 1321 N N . TYR A 1 175 ? -17.271 3.149 17.619 1.00 93.75 175 TYR A N 1
ATOM 1322 C CA . TYR A 1 175 ? -16.145 2.408 18.171 1.00 93.75 175 TYR A CA 1
ATOM 1323 C C . TYR A 1 175 ? -16.197 0.968 17.684 1.00 93.75 175 TYR A C 1
ATOM 1325 O O . TYR A 1 175 ? -17.268 0.361 17.638 1.00 93.75 175 TYR A O 1
ATOM 1333 N N . ALA A 1 176 ? -15.049 0.396 17.350 1.00 93.38 176 ALA A N 1
ATOM 1334 C CA . ALA A 1 176 ? -14.969 -1.001 16.953 1.00 93.38 176 ALA A CA 1
ATOM 1335 C C . ALA A 1 176 ? -13.629 -1.613 17.350 1.00 93.38 176 ALA A C 1
ATOM 1337 O O . ALA A 1 176 ? -12.586 -0.960 17.286 1.00 93.38 176 ALA A O 1
ATOM 1338 N N . LEU A 1 177 ? -13.668 -2.881 17.751 1.00 92.00 177 LEU A N 1
ATOM 1339 C CA . LEU A 1 177 ? -12.474 -3.684 17.963 1.00 92.00 177 LEU A CA 1
ATOM 1340 C C . LEU A 1 177 ? -12.046 -4.284 16.629 1.00 92.00 177 LEU A C 1
ATOM 1342 O O . LEU A 1 177 ? -12.867 -4.848 15.905 1.00 92.00 177 LEU A O 1
ATOM 1346 N N . MET A 1 178 ? -10.771 -4.142 16.290 1.00 90.75 178 MET A N 1
ATOM 1347 C CA . MET A 1 178 ? -10.242 -4.618 15.019 1.00 90.75 178 MET A CA 1
ATOM 1348 C C . MET A 1 178 ? -8.878 -5.267 15.214 1.00 90.75 178 MET A C 1
ATOM 1350 O O . MET A 1 178 ? -8.118 -4.885 16.103 1.00 90.75 178 MET A O 1
ATOM 1354 N N . ALA A 1 179 ? -8.571 -6.235 14.362 1.00 87.81 179 ALA A N 1
ATOM 1355 C CA . ALA A 1 179 ? -7.285 -6.901 14.283 1.00 87.81 179 ALA A CA 1
ATOM 1356 C C . ALA A 1 179 ? -6.498 -6.362 13.075 1.00 87.81 179 ALA A C 1
ATOM 1358 O O . ALA A 1 179 ? -7.076 -6.101 12.014 1.00 87.81 179 ALA A O 1
ATOM 1359 N N . THR A 1 180 ? -5.178 -6.217 13.227 1.00 86.88 180 THR A N 1
ATOM 1360 C CA . THR A 1 180 ? -4.265 -5.778 12.154 1.00 86.88 180 THR A CA 1
ATOM 1361 C C . THR A 1 180 ? -2.891 -6.416 12.301 1.00 86.88 180 THR A C 1
ATOM 1363 O O . THR A 1 180 ? -2.327 -6.400 13.390 1.00 86.88 180 THR A O 1
ATOM 1366 N N . ALA A 1 181 ? -2.281 -6.884 11.217 1.00 83.94 181 ALA A N 1
ATOM 1367 C CA . ALA A 1 181 ? -0.881 -7.294 11.232 1.00 83.94 181 ALA A CA 1
ATOM 1368 C C . ALA A 1 181 ? 0.025 -6.069 11.034 1.00 83.94 181 ALA A C 1
ATOM 1370 O O . ALA A 1 181 ? -0.050 -5.402 10.002 1.00 83.94 181 ALA A O 1
ATOM 1371 N N . SER A 1 182 ? 0.896 -5.769 11.999 1.00 83.88 182 SER A N 1
ATOM 1372 C CA . SER A 1 182 ? 1.918 -4.728 11.843 1.00 83.88 182 SER A CA 1
ATOM 1373 C C . SER A 1 182 ? 3.168 -5.286 11.169 1.00 83.88 182 SER A C 1
ATOM 1375 O O . SER A 1 182 ? 3.683 -6.329 11.582 1.00 83.88 182 SER A O 1
ATOM 1377 N N . LEU A 1 183 ? 3.699 -4.565 10.188 1.00 84.81 183 LEU A N 1
ATOM 1378 C CA . LEU A 1 183 ? 5.031 -4.825 9.649 1.00 84.81 183 LEU A CA 1
ATOM 1379 C C . LEU A 1 183 ? 6.113 -4.086 10.449 1.00 84.81 183 LEU A C 1
ATOM 1381 O O . LEU A 1 183 ? 5.808 -3.119 11.150 1.00 84.81 183 LEU A O 1
ATOM 1385 N N . PRO A 1 184 ? 7.390 -4.500 10.332 1.00 86.06 184 PRO A N 1
ATOM 1386 C CA . PRO A 1 184 ? 8.505 -3.694 10.812 1.00 86.06 184 PRO A CA 1
ATOM 1387 C C . PRO A 1 184 ? 8.451 -2.272 10.249 1.00 86.06 184 PRO A C 1
ATOM 1389 O O . PRO A 1 184 ? 8.051 -2.063 9.103 1.00 86.06 184 PRO A O 1
ATOM 1392 N N . THR A 1 185 ? 8.885 -1.303 11.053 1.00 88.75 185 THR A N 1
ATOM 1393 C CA . THR A 1 185 ? 8.975 0.093 10.627 1.00 88.75 185 THR A CA 1
ATOM 1394 C C . THR A 1 185 ? 9.912 0.221 9.428 1.00 88.75 185 THR A C 1
ATOM 1396 O O . THR A 1 185 ? 11.045 -0.264 9.455 1.00 88.75 185 THR A O 1
ATOM 1399 N N . LEU A 1 186 ? 9.428 0.890 8.388 1.00 92.44 186 LEU A N 1
ATOM 1400 C CA . LEU A 1 186 ? 10.142 1.146 7.149 1.00 92.44 186 LEU A CA 1
ATOM 1401 C C . LEU A 1 186 ? 10.711 2.568 7.166 1.00 92.44 186 LEU A C 1
ATOM 1403 O O . LEU A 1 186 ? 10.105 3.491 7.716 1.00 92.44 186 LEU A O 1
ATOM 1407 N N . VAL A 1 187 ? 11.883 2.741 6.563 1.00 93.75 187 VAL A N 1
ATOM 1408 C CA . VAL A 1 187 ? 12.582 4.033 6.459 1.00 93.75 187 VAL A CA 1
ATOM 1409 C C . VAL A 1 187 ? 12.594 4.530 5.017 1.00 93.75 187 VAL A C 1
ATOM 1411 O O . VAL A 1 187 ? 12.314 3.764 4.106 1.00 93.75 187 VAL A O 1
ATOM 1414 N N . HIS A 1 188 ? 12.944 5.792 4.781 1.00 94.19 188 HIS A N 1
ATOM 1415 C CA . HIS A 1 188 ? 13.079 6.324 3.422 1.00 94.19 188 HIS A CA 1
ATOM 1416 C C . HIS A 1 188 ? 14.006 5.457 2.540 1.00 94.19 188 HIS A C 1
ATOM 1418 O O . HIS A 1 188 ? 15.110 5.098 2.960 1.00 94.19 188 HIS A O 1
ATOM 1424 N N . GLY A 1 189 ? 13.587 5.174 1.303 1.00 92.94 189 GLY A N 1
ATOM 1425 C CA . GLY A 1 189 ? 14.318 4.352 0.337 1.00 92.94 189 GLY A CA 1
ATOM 1426 C C . GLY A 1 189 ? 13.862 2.889 0.285 1.00 92.94 189 GLY A C 1
ATOM 1427 O O . GLY A 1 189 ? 12.714 2.554 0.581 1.00 92.94 189 GLY A O 1
ATOM 1428 N N . TRP A 1 190 ? 14.763 2.002 -0.145 1.00 93.00 190 TRP A N 1
ATOM 1429 C CA . TRP A 1 190 ? 14.473 0.578 -0.330 1.00 93.00 190 TRP A CA 1
ATOM 1430 C C . TRP A 1 190 ? 14.472 -0.194 0.991 1.00 93.00 190 TRP A C 1
ATOM 1432 O O . TRP A 1 190 ? 15.486 -0.260 1.684 1.00 93.00 190 TRP A O 1
ATOM 1442 N N . ASN A 1 191 ? 13.350 -0.847 1.290 1.00 92.62 191 ASN A N 1
ATOM 1443 C CA . ASN A 1 191 ? 13.189 -1.730 2.441 1.00 92.62 191 ASN A CA 1
ATOM 1444 C C . ASN A 1 191 ? 12.766 -3.119 1.973 1.00 92.62 191 ASN A C 1
ATOM 1446 O O . ASN A 1 191 ? 11.995 -3.247 1.024 1.00 92.62 191 ASN A O 1
ATOM 1450 N N . ALA A 1 192 ? 13.232 -4.154 2.668 1.00 90.75 192 ALA A N 1
ATOM 1451 C CA . ALA A 1 192 ? 12.748 -5.515 2.477 1.00 90.75 192 ALA A CA 1
ATOM 1452 C C . ALA A 1 192 ? 11.709 -5.854 3.548 1.00 90.75 192 ALA A C 1
ATOM 1454 O O . ALA A 1 192 ? 11.912 -5.555 4.726 1.00 90.75 192 ALA A O 1
ATOM 1455 N N . PHE A 1 193 ? 10.627 -6.521 3.157 1.00 89.25 193 PHE A N 1
ATOM 1456 C CA . PHE A 1 193 ? 9.659 -7.075 4.100 1.00 89.25 193 PHE A CA 1
ATOM 1457 C C . PHE A 1 193 ? 9.126 -8.424 3.616 1.00 89.25 193 PHE A C 1
ATOM 1459 O O . PHE A 1 193 ? 9.106 -8.710 2.419 1.00 89.25 193 PHE A O 1
ATOM 1466 N N . SER A 1 194 ? 8.688 -9.256 4.559 1.00 88.44 194 SER A N 1
ATOM 1467 C CA . SER A 1 194 ? 7.956 -10.489 4.268 1.00 88.44 194 SER A CA 1
ATOM 1468 C C . SER A 1 194 ? 6.479 -10.257 4.460 1.00 88.44 194 SER A C 1
ATOM 1470 O O . SER A 1 194 ? 6.078 -9.652 5.454 1.00 88.44 194 SER A O 1
ATOM 1472 N N . TYR A 1 195 ? 5.675 -10.760 3.531 1.00 87.62 195 TYR A N 1
ATOM 1473 C CA . TYR A 1 195 ? 4.231 -10.656 3.642 1.00 87.62 195 TYR A CA 1
ATOM 1474 C C . TYR A 1 195 ? 3.694 -11.678 4.671 1.00 87.62 195 TYR A C 1
ATOM 1476 O O . TYR A 1 195 ? 3.839 -12.888 4.460 1.00 87.62 195 TYR A O 1
ATOM 1484 N N . PRO A 1 196 ? 3.111 -11.223 5.800 1.00 83.44 196 PRO A N 1
ATOM 1485 C CA . PRO A 1 196 ? 2.863 -12.056 6.976 1.00 83.44 196 PRO A CA 1
ATOM 1486 C C . PRO A 1 196 ? 1.457 -12.667 6.998 1.00 83.44 196 PRO A C 1
ATOM 1488 O O . PRO A 1 196 ? 1.076 -13.267 7.995 1.00 83.44 196 PRO A O 1
ATOM 1491 N N . VAL A 1 197 ? 0.672 -12.469 5.942 1.00 82.38 197 VAL A N 1
ATOM 1492 C CA . VAL A 1 197 ? -0.732 -12.873 5.879 1.00 82.38 197 VAL A CA 1
ATOM 1493 C C . VAL A 1 197 ? -0.867 -14.059 4.924 1.00 82.38 197 VAL A C 1
ATOM 1495 O O . VAL A 1 197 ? -0.451 -13.990 3.770 1.00 82.38 197 VAL A O 1
ATOM 1498 N N . ALA A 1 198 ? -1.451 -15.155 5.398 1.00 78.50 198 ALA A N 1
ATOM 1499 C CA . ALA A 1 198 ? -1.656 -16.442 4.720 1.00 78.50 198 ALA A CA 1
ATOM 1500 C C . ALA A 1 198 ? -2.803 -16.409 3.706 1.00 78.50 198 ALA A C 1
ATOM 1502 O O . ALA A 1 198 ? -3.324 -17.442 3.290 1.00 78.50 198 ALA A O 1
ATOM 1503 N N . ALA A 1 199 ? -3.186 -15.211 3.282 1.00 78.31 199 ALA A N 1
ATOM 1504 C CA . ALA A 1 199 ? -4.128 -14.970 2.211 1.00 78.31 199 ALA A CA 1
ATOM 1505 C C . ALA A 1 199 ? -3.471 -14.036 1.200 1.00 78.31 199 ALA A C 1
ATOM 1507 O O . ALA A 1 199 ? -2.971 -12.982 1.573 1.00 78.31 199 ALA A O 1
ATOM 1508 N N . SER A 1 200 ? -3.486 -14.405 -0.080 1.00 84.19 200 SER A N 1
ATOM 1509 C CA . SER A 1 200 ? -2.990 -13.515 -1.130 1.00 84.19 200 SER A CA 1
ATOM 1510 C C . SER A 1 200 ? -3.895 -12.283 -1.229 1.00 84.19 200 SER A C 1
ATOM 1512 O O . SER A 1 200 ? -5.120 -12.414 -1.299 1.00 84.19 200 SER A O 1
ATOM 1514 N N . GLN A 1 201 ? -3.307 -11.088 -1.225 1.00 86.62 201 GLN A N 1
ATOM 1515 C CA . GLN A 1 201 ? -4.035 -9.822 -1.355 1.00 86.62 201 GLN A CA 1
ATOM 1516 C C . GLN A 1 201 ? -3.450 -8.989 -2.486 1.00 86.62 201 GLN A C 1
ATOM 1518 O O . GLN A 1 201 ? -2.245 -9.013 -2.729 1.00 86.62 201 GLN A O 1
ATOM 1523 N N . SER A 1 202 ? -4.293 -8.199 -3.158 1.00 90.38 202 SER A N 1
ATOM 1524 C CA . SER A 1 202 ? -3.793 -7.226 -4.135 1.00 90.38 202 SER A CA 1
ATOM 1525 C C . SER A 1 202 ? -2.789 -6.269 -3.485 1.00 90.38 202 SER A C 1
ATOM 1527 O O . SER A 1 202 ? -2.978 -5.892 -2.325 1.00 90.38 202 SER A O 1
ATOM 1529 N N . VAL A 1 203 ? -1.760 -5.839 -4.223 1.00 91.44 203 VAL A N 1
ATOM 1530 C CA . VAL A 1 203 ? -0.729 -4.920 -3.692 1.00 91.44 203 VAL A CA 1
ATOM 1531 C C . VAL A 1 203 ? -1.367 -3.655 -3.107 1.00 91.44 203 VAL A C 1
ATOM 1533 O O . VAL A 1 203 ? -1.022 -3.234 -2.006 1.00 91.44 203 VAL A O 1
ATOM 1536 N N . THR A 1 204 ? -2.365 -3.104 -3.800 1.00 88.25 204 THR A N 1
ATOM 1537 C CA . THR A 1 204 ? -3.120 -1.919 -3.374 1.00 88.25 204 THR A CA 1
ATOM 1538 C C . THR A 1 204 ? -3.874 -2.112 -2.064 1.00 88.25 204 THR A C 1
ATOM 1540 O O . THR A 1 204 ? -3.906 -1.194 -1.255 1.00 88.25 204 THR A O 1
ATOM 1543 N N . ALA A 1 205 ? -4.481 -3.283 -1.844 1.00 85.50 205 ALA A N 1
ATOM 1544 C CA . ALA A 1 205 ? -5.214 -3.564 -0.609 1.00 85.50 205 ALA A CA 1
ATOM 1545 C C . ALA A 1 205 ? -4.253 -3.830 0.556 1.00 85.50 205 ALA A C 1
ATOM 1547 O O . ALA A 1 205 ? -4.392 -3.248 1.628 1.00 85.50 205 ALA A O 1
ATOM 1548 N N . ALA A 1 206 ? -3.231 -4.656 0.318 1.00 88.69 206 ALA A N 1
ATOM 1549 C CA . ALA A 1 206 ? -2.258 -5.029 1.335 1.00 88.69 206 ALA A CA 1
ATOM 1550 C C . ALA A 1 206 ? -1.451 -3.831 1.854 1.00 88.69 206 ALA A C 1
ATOM 1552 O O . ALA A 1 206 ? -1.116 -3.783 3.032 1.00 88.69 206 ALA A O 1
ATOM 1553 N N . LEU A 1 207 ? -1.142 -2.866 0.982 1.00 91.75 207 LEU A N 1
ATOM 1554 C CA . LEU A 1 207 ? -0.365 -1.668 1.313 1.00 91.75 207 LEU A CA 1
ATOM 1555 C C . LEU A 1 207 ? -1.234 -0.412 1.433 1.00 91.75 207 LEU A C 1
ATOM 1557 O O . LEU A 1 207 ? -0.720 0.704 1.358 1.00 91.75 207 LEU A O 1
ATOM 1561 N N . ALA A 1 208 ? -2.545 -0.569 1.633 1.00 87.12 208 ALA A N 1
ATOM 1562 C CA . ALA A 1 208 ? -3.468 0.557 1.750 1.00 87.12 208 ALA A CA 1
ATOM 1563 C C . ALA A 1 208 ? -3.110 1.498 2.916 1.00 87.12 208 ALA A C 1
ATOM 1565 O O . ALA A 1 208 ? -3.342 2.700 2.814 1.00 87.12 208 ALA A O 1
ATOM 1566 N N . SER A 1 209 ? -2.499 0.988 3.995 1.00 89.94 209 SER A N 1
ATOM 1567 C CA . SER A 1 209 ? -2.037 1.819 5.119 1.00 89.94 209 SER A CA 1
ATOM 1568 C C . SER A 1 209 ? -0.855 2.734 4.770 1.00 89.94 209 SER A C 1
ATOM 1570 O O . SER A 1 209 ? -0.518 3.599 5.567 1.00 89.94 209 SER A O 1
ATOM 1572 N N . LEU A 1 210 ? -0.179 2.492 3.642 1.00 91.56 210 LEU A N 1
ATOM 1573 C CA . LEU A 1 210 ? 0.965 3.269 3.154 1.00 91.56 210 LEU A CA 1
ATOM 1574 C C . LEU A 1 210 ? 0.591 4.129 1.941 1.00 91.56 210 LEU A C 1
ATOM 1576 O O . LEU A 1 210 ? 1.472 4.580 1.212 1.00 91.56 210 LEU A O 1
ATOM 1580 N N . ALA A 1 211 ? -0.699 4.302 1.644 1.00 88.25 211 ALA A N 1
ATOM 1581 C CA . ALA A 1 211 ? -1.129 5.055 0.473 1.00 88.25 211 ALA A CA 1
ATOM 1582 C C . ALA A 1 211 ? -0.507 6.468 0.467 1.00 88.25 211 ALA A C 1
ATOM 1584 O O . ALA A 1 211 ? -0.756 7.265 1.363 1.00 88.25 211 ALA A O 1
ATOM 1585 N N . GLY A 1 212 ? 0.304 6.763 -0.556 1.00 89.88 212 GLY A N 1
ATOM 1586 C CA . GLY A 1 212 ? 1.037 8.029 -0.695 1.00 89.88 212 GLY A CA 1
ATOM 1587 C C . GLY A 1 212 ? 2.477 8.024 -0.158 1.00 89.88 212 GLY A C 1
ATOM 1588 O O . GLY A 1 212 ? 3.263 8.876 -0.566 1.00 89.88 212 GLY A O 1
ATOM 1589 N N . ASP A 1 213 ? 2.853 7.038 0.660 1.00 94.44 213 ASP A N 1
ATOM 1590 C CA . ASP A 1 213 ? 4.173 6.949 1.312 1.00 94.44 213 ASP A CA 1
ATOM 1591 C C . ASP A 1 213 ? 5.149 5.985 0.616 1.00 94.44 213 ASP A C 1
ATOM 1593 O O . ASP A 1 213 ? 6.286 5.801 1.063 1.00 94.44 213 ASP A O 1
ATOM 1597 N N . TYR A 1 214 ? 4.730 5.356 -0.483 1.00 94.94 214 TYR A N 1
ATOM 1598 C CA . TYR A 1 214 ? 5.577 4.502 -1.313 1.00 94.94 214 TYR A CA 1
ATOM 1599 C C . TYR A 1 214 ? 5.324 4.735 -2.802 1.00 94.94 214 TYR A C 1
ATOM 1601 O O . TYR A 1 214 ? 4.306 5.294 -3.211 1.00 94.94 214 TYR A O 1
ATOM 1609 N N . THR A 1 215 ? 6.266 4.275 -3.619 1.00 94.56 215 THR A N 1
ATOM 1610 C CA . THR A 1 215 ? 6.212 4.389 -5.088 1.00 94.56 215 THR A CA 1
ATOM 1611 C C . THR A 1 215 ? 6.178 3.026 -5.748 1.00 94.56 215 THR A C 1
ATOM 1613 O O . THR A 1 215 ? 5.250 2.723 -6.491 1.00 94.56 215 THR A O 1
ATOM 1616 N N . SER A 1 216 ? 7.161 2.188 -5.429 1.00 95.38 216 SER A N 1
ATOM 1617 C CA . SER A 1 216 ? 7.441 0.950 -6.146 1.00 95.38 216 SER A CA 1
ATOM 1618 C C . SER A 1 216 ? 7.545 -0.249 -5.207 1.00 95.38 216 SER A C 1
ATOM 1620 O O . SER A 1 216 ? 8.073 -0.140 -4.099 1.00 95.38 216 SER A O 1
ATOM 1622 N N . VAL A 1 217 ? 7.076 -1.406 -5.671 1.00 96.25 217 VAL A N 1
ATOM 1623 C CA . VAL A 1 217 ? 7.160 -2.701 -4.991 1.00 96.25 217 VAL A CA 1
ATOM 1624 C C . VAL A 1 217 ? 7.640 -3.756 -5.978 1.00 96.25 217 VAL A C 1
ATOM 1626 O O . VAL A 1 217 ? 6.994 -4.002 -6.996 1.00 96.25 217 VAL A O 1
ATOM 1629 N N . TYR A 1 218 ? 8.737 -4.428 -5.650 1.00 95.06 218 TYR A N 1
ATOM 1630 C CA . TYR A 1 218 ? 9.218 -5.588 -6.390 1.00 95.06 218 TYR A CA 1
ATOM 1631 C C . TYR A 1 218 ? 8.999 -6.868 -5.592 1.00 95.06 218 TYR A C 1
ATOM 1633 O O . TYR A 1 218 ? 9.320 -6.943 -4.405 1.00 95.06 218 TYR A O 1
ATOM 1641 N N . GLY A 1 219 ? 8.510 -7.904 -6.266 1.00 91.94 219 GLY A N 1
ATOM 1642 C CA . GLY A 1 219 ? 8.632 -9.283 -5.795 1.00 91.94 219 GLY A CA 1
ATOM 1643 C C . GLY A 1 219 ? 9.855 -9.949 -6.415 1.00 91.94 219 GLY A C 1
ATOM 1644 O O . GLY A 1 219 ? 10.288 -9.545 -7.489 1.00 91.94 219 GLY A O 1
ATOM 1645 N N . TYR A 1 220 ? 10.386 -10.994 -5.779 1.00 85.56 220 TYR A N 1
ATOM 1646 C CA . TYR A 1 220 ? 11.414 -11.845 -6.385 1.00 85.56 220 TYR A CA 1
ATOM 1647 C C . TYR A 1 220 ? 10.859 -13.245 -6.681 1.00 85.56 220 TYR A C 1
ATOM 1649 O O . TYR A 1 220 ? 10.507 -13.996 -5.772 1.00 85.56 220 TYR A O 1
ATOM 1657 N N . LYS A 1 221 ? 10.774 -13.601 -7.966 1.00 84.75 221 LYS A N 1
ATOM 1658 C CA . LYS A 1 221 ? 10.297 -14.893 -8.481 1.00 84.75 221 LYS A CA 1
ATOM 1659 C C . LYS A 1 221 ? 11.378 -15.524 -9.376 1.00 84.75 221 LYS A C 1
ATOM 1661 O O . LYS A 1 221 ? 11.325 -15.370 -10.595 1.00 84.75 221 LYS A O 1
ATOM 1666 N N . PRO A 1 222 ? 12.350 -16.273 -8.815 1.00 75.00 222 PRO A N 1
ATOM 1667 C CA . PRO A 1 222 ? 13.513 -16.776 -9.561 1.00 75.00 222 PRO A CA 1
ATOM 1668 C C . PRO A 1 222 ? 13.168 -17.757 -10.693 1.00 75.00 222 PRO A C 1
ATOM 1670 O O . PRO A 1 222 ? 13.998 -18.017 -11.557 1.00 75.00 222 PRO A O 1
ATOM 1673 N N . SER A 1 223 ? 11.957 -18.319 -10.698 1.00 74.88 223 SER A N 1
ATOM 1674 C CA . SER A 1 223 ? 11.473 -19.231 -11.738 1.00 74.88 223 SER A CA 1
ATOM 1675 C C . SER A 1 223 ? 11.046 -18.533 -13.037 1.00 74.88 223 SER A C 1
ATOM 1677 O O . SER A 1 223 ? 10.725 -19.219 -14.007 1.00 74.88 223 SER A O 1
ATOM 1679 N N . GLN A 1 224 ? 11.021 -17.197 -13.077 1.00 74.69 224 GLN A N 1
ATOM 1680 C CA . GLN A 1 224 ? 10.593 -16.417 -14.240 1.00 74.69 224 GLN A CA 1
ATOM 1681 C C . GLN A 1 224 ? 11.788 -15.838 -15.009 1.00 74.69 224 GLN A C 1
ATOM 1683 O O . GLN A 1 224 ? 12.797 -15.457 -14.420 1.00 74.69 224 GLN A O 1
ATOM 1688 N N . SER A 1 225 ? 11.654 -15.708 -16.336 1.00 64.44 225 SER A N 1
ATOM 1689 C CA . SER A 1 225 ? 12.652 -15.030 -17.186 1.00 64.44 225 SER A CA 1
ATOM 1690 C C . SER A 1 225 ? 12.851 -13.557 -16.804 1.00 64.44 225 SER A C 1
ATOM 1692 O O . SER A 1 225 ? 13.936 -13.016 -16.998 1.00 64.44 225 SER A O 1
ATOM 1694 N N . TYR A 1 226 ? 11.814 -12.948 -16.222 1.00 68.75 226 TYR A N 1
ATOM 1695 C CA . TYR A 1 226 ? 11.820 -11.635 -15.584 1.00 68.75 226 TYR A CA 1
ATOM 1696 C C . TYR A 1 226 ? 11.542 -11.836 -14.095 1.00 68.75 226 TYR A C 1
ATOM 1698 O O . TYR A 1 226 ? 10.383 -11.812 -13.685 1.00 68.75 226 TYR A O 1
ATOM 1706 N N . PRO A 1 227 ? 12.571 -12.107 -13.276 1.00 80.06 227 PRO A N 1
ATOM 1707 C CA . PRO A 1 227 ? 12.365 -12.565 -11.907 1.00 80.06 227 PRO A CA 1
ATOM 1708 C C . PRO A 1 227 ? 11.875 -11.466 -10.961 1.00 80.06 227 PRO A C 1
ATOM 1710 O O . PRO A 1 227 ? 11.695 -11.734 -9.779 1.00 80.06 227 PRO A O 1
ATOM 1713 N N . TRP A 1 228 ? 11.667 -10.246 -11.454 1.00 89.94 228 TRP A N 1
ATOM 1714 C CA . TRP A 1 228 ? 11.309 -9.078 -10.663 1.00 89.94 228 TRP A CA 1
ATOM 1715 C C . TRP A 1 228 ? 9.955 -8.505 -11.100 1.00 89.94 228 TRP A C 1
ATOM 1717 O O . TRP A 1 228 ? 9.925 -7.447 -11.727 1.00 89.94 228 TRP A O 1
ATOM 1727 N N . PRO A 1 229 ? 8.819 -9.175 -10.823 1.00 93.12 229 PRO A N 1
ATOM 1728 C CA . PRO A 1 229 ? 7.512 -8.555 -11.021 1.00 93.12 229 PRO A CA 1
ATOM 1729 C C . PRO A 1 229 ? 7.422 -7.241 -10.232 1.00 93.12 229 PRO A C 1
ATOM 1731 O O . PRO A 1 229 ? 7.840 -7.180 -9.072 1.00 93.12 229 PRO A O 1
ATOM 1734 N N . LEU A 1 230 ? 6.865 -6.210 -10.868 1.00 94.88 230 LEU A N 1
ATOM 1735 C CA . LEU A 1 230 ? 6.816 -4.835 -10.363 1.00 94.88 230 LEU A CA 1
ATOM 1736 C C . LEU A 1 230 ? 5.379 -4.356 -10.186 1.00 94.88 230 LEU A C 1
ATOM 1738 O O . LEU A 1 230 ? 4.533 -4.600 -11.042 1.00 94.88 230 LEU A O 1
ATOM 1742 N N . TYR A 1 231 ? 5.132 -3.617 -9.115 1.00 96.44 231 TYR A N 1
ATOM 1743 C CA . TYR A 1 231 ? 4.011 -2.700 -8.986 1.00 96.44 231 TYR A CA 1
ATOM 1744 C C . TYR A 1 231 ? 4.552 -1.299 -8.704 1.00 96.44 231 TYR A C 1
ATOM 1746 O O . TYR A 1 231 ? 5.268 -1.117 -7.725 1.00 96.44 231 TYR A O 1
ATOM 1754 N N . ASP A 1 232 ? 4.193 -0.313 -9.518 1.00 96.25 232 ASP A N 1
ATOM 1755 C CA . ASP A 1 232 ? 4.512 1.092 -9.281 1.00 96.25 232 ASP A CA 1
ATOM 1756 C C . ASP A 1 232 ? 3.236 1.950 -9.345 1.00 96.25 232 ASP A C 1
ATOM 1758 O O . ASP A 1 232 ? 2.479 1.911 -10.322 1.00 96.25 232 ASP A O 1
ATOM 1762 N N . ALA A 1 233 ? 2.986 2.703 -8.270 1.00 93.38 233 ALA A N 1
ATOM 1763 C CA . ALA A 1 233 ? 1.792 3.527 -8.083 1.00 93.38 233 ALA A CA 1
ATOM 1764 C C . ALA A 1 233 ? 1.782 4.801 -8.949 1.00 93.38 233 ALA A C 1
ATOM 1766 O O . ALA A 1 233 ? 0.731 5.418 -9.120 1.00 93.38 233 ALA A O 1
ATOM 1767 N N . THR A 1 234 ? 2.933 5.201 -9.494 1.00 93.88 234 THR A N 1
ATOM 1768 C CA . THR A 1 234 ? 3.104 6.415 -10.307 1.00 93.88 234 THR A CA 1
ATOM 1769 C C . THR A 1 234 ? 2.931 6.163 -11.806 1.00 93.88 234 THR A C 1
ATOM 1771 O O . THR A 1 234 ? 2.839 7.115 -12.585 1.00 93.88 234 THR A O 1
ATOM 1774 N N . VAL A 1 235 ? 2.843 4.896 -12.230 1.00 94.31 235 VAL A N 1
ATOM 1775 C CA . VAL A 1 235 ? 2.663 4.529 -13.641 1.00 94.31 235 VAL A CA 1
ATOM 1776 C C . VAL A 1 235 ? 1.290 4.997 -14.147 1.00 94.31 235 VAL A C 1
ATOM 1778 O O . VAL A 1 235 ? 0.260 4.586 -13.606 1.00 94.31 235 VAL A O 1
ATOM 1781 N N . PRO A 1 236 ? 1.227 5.797 -15.229 1.00 92.50 236 PRO A N 1
ATOM 1782 C CA . PRO A 1 236 ? -0.037 6.252 -15.793 1.00 92.50 236 PRO A CA 1
ATOM 1783 C C . PRO A 1 236 ? -0.913 5.097 -16.290 1.00 92.50 236 PRO A C 1
ATOM 1785 O O . PRO A 1 236 ? -0.420 4.135 -16.885 1.00 92.50 236 PRO A O 1
ATOM 1788 N N . ALA A 1 237 ? -2.234 5.244 -16.142 1.00 90.44 237 ALA A N 1
ATOM 1789 C CA . ALA A 1 237 ? -3.225 4.225 -16.502 1.00 90.44 237 ALA A CA 1
ATOM 1790 C C . ALA A 1 237 ? -3.035 3.576 -17.895 1.00 90.44 237 ALA A C 1
ATOM 1792 O O . ALA A 1 237 ? -3.177 2.356 -17.979 1.00 90.44 237 ALA A O 1
ATOM 1793 N N . PRO A 1 238 ? -2.657 4.306 -18.971 1.00 90.69 238 PRO A N 1
ATOM 1794 C CA . PRO A 1 238 ? -2.436 3.686 -20.280 1.00 90.69 238 PRO A CA 1
ATOM 1795 C C . PRO A 1 238 ? -1.284 2.668 -20.315 1.00 90.69 238 PRO A C 1
ATOM 1797 O O . PRO A 1 238 ? -1.320 1.747 -21.121 1.00 90.69 238 PRO A O 1
ATOM 1800 N N . TYR A 1 239 ? -0.277 2.802 -19.445 1.00 91.19 239 TYR A N 1
ATOM 1801 C CA . TYR A 1 239 ? 0.885 1.903 -19.381 1.00 91.19 239 TYR A CA 1
ATOM 1802 C C . TYR A 1 239 ? 0.789 0.869 -18.254 1.00 91.19 239 TYR A C 1
ATOM 1804 O O . TYR A 1 239 ? 1.538 -0.109 -18.258 1.00 91.19 239 TYR A O 1
ATOM 1812 N N . ALA A 1 240 ? -0.136 1.054 -17.307 1.00 91.62 240 ALA A N 1
ATOM 1813 C CA . ALA A 1 240 ? -0.225 0.255 -16.088 1.00 91.62 240 ALA A CA 1
ATOM 1814 C C . ALA A 1 240 ? -0.289 -1.255 -16.364 1.00 91.62 240 ALA A C 1
ATOM 1816 O O . ALA A 1 240 ? 0.436 -2.011 -15.733 1.00 91.62 240 ALA A O 1
ATOM 1817 N N . ALA A 1 241 ? -1.074 -1.698 -17.350 1.00 90.06 241 ALA A N 1
ATOM 1818 C CA . ALA A 1 241 ? -1.196 -3.122 -17.677 1.00 90.06 241 ALA A CA 1
ATOM 1819 C C . ALA A 1 241 ? 0.103 -3.755 -18.216 1.00 90.06 241 ALA A C 1
ATOM 1821 O O . ALA A 1 241 ? 0.304 -4.955 -18.061 1.00 90.06 241 ALA A O 1
ATOM 1822 N N . ALA A 1 242 ? 0.972 -2.966 -18.858 1.00 89.75 242 ALA A N 1
ATOM 1823 C CA . ALA A 1 242 ? 2.236 -3.449 -19.412 1.00 89.75 242 ALA A CA 1
ATOM 1824 C C . ALA A 1 242 ? 3.376 -3.425 -18.380 1.00 89.75 242 ALA A C 1
ATOM 1826 O O . ALA A 1 242 ? 4.257 -4.281 -18.418 1.00 89.75 242 ALA A O 1
ATOM 1827 N N . VAL A 1 243 ? 3.369 -2.444 -17.473 1.00 92.81 243 VAL A N 1
ATOM 1828 C CA . VAL A 1 243 ? 4.454 -2.218 -16.503 1.00 92.81 243 VAL A CA 1
ATOM 1829 C C . VAL A 1 243 ? 4.179 -2.911 -15.167 1.00 92.81 243 VAL A C 1
ATOM 1831 O O . VAL A 1 243 ? 5.066 -3.574 -14.625 1.00 92.81 243 VAL A O 1
ATOM 1834 N N . ASN A 1 244 ? 2.952 -2.800 -14.646 1.00 94.69 244 ASN A N 1
ATOM 1835 C CA . ASN A 1 244 ? 2.579 -3.360 -13.349 1.00 94.69 244 ASN A CA 1
ATOM 1836 C C . ASN A 1 244 ? 2.214 -4.837 -13.498 1.00 94.69 244 ASN A C 1
ATOM 1838 O O . ASN A 1 244 ? 1.078 -5.193 -13.793 1.00 94.69 244 ASN A O 1
ATOM 1842 N N . THR A 1 245 ? 3.207 -5.690 -13.278 1.00 93.38 245 THR A N 1
ATOM 1843 C CA . THR A 1 245 ? 3.137 -7.154 -13.392 1.00 93.38 245 THR A CA 1
ATOM 1844 C C . THR A 1 245 ? 3.021 -7.858 -12.036 1.00 93.38 245 THR A C 1
ATOM 1846 O O . THR A 1 245 ? 2.676 -9.039 -11.971 1.00 93.38 245 THR A O 1
ATOM 1849 N N . LEU A 1 246 ? 3.289 -7.152 -10.932 1.00 94.62 246 LEU A N 1
ATOM 1850 C CA . LEU A 1 246 ? 3.014 -7.619 -9.577 1.00 94.62 246 LEU A CA 1
ATOM 1851 C C . LEU A 1 246 ? 1.593 -7.216 -9.181 1.00 94.62 246 LEU A C 1
ATOM 1853 O O . LEU A 1 246 ? 1.318 -6.059 -8.879 1.00 94.62 246 LEU A O 1
ATOM 1857 N N . HIS A 1 247 ? 0.683 -8.183 -9.168 1.00 92.12 247 HIS A N 1
ATOM 1858 C CA . HIS A 1 247 ? -0.724 -7.918 -8.856 1.00 92.12 247 HIS A CA 1
ATOM 1859 C C . HIS A 1 247 ? -1.095 -8.219 -7.405 1.00 92.12 247 HIS A C 1
ATOM 1861 O O . HIS A 1 247 ? -2.017 -7.599 -6.877 1.00 92.12 247 HIS A O 1
ATOM 1867 N N . ALA A 1 248 ? -0.383 -9.142 -6.756 1.00 91.81 248 ALA A N 1
ATOM 1868 C CA . ALA A 1 248 ? -0.693 -9.594 -5.408 1.00 91.81 248 ALA A CA 1
ATOM 1869 C C . ALA A 1 248 ? 0.563 -9.887 -4.578 1.00 91.81 248 ALA A C 1
ATOM 1871 O O . ALA A 1 248 ? 1.621 -10.225 -5.122 1.00 91.81 248 ALA A O 1
ATOM 1872 N N . LEU A 1 249 ? 0.412 -9.748 -3.262 1.00 92.00 249 LEU A N 1
ATOM 1873 C CA . LEU A 1 249 ? 1.368 -10.186 -2.257 1.00 92.00 249 LEU A CA 1
ATOM 1874 C C . LEU A 1 249 ? 0.936 -11.552 -1.728 1.00 92.00 249 LEU A C 1
ATOM 1876 O O . LEU A 1 249 ? -0.208 -11.736 -1.320 1.00 92.00 249 LEU A O 1
ATOM 1880 N N . ASP A 1 250 ? 1.863 -12.499 -1.759 1.00 89.75 250 ASP A N 1
ATOM 1881 C CA . ASP A 1 250 ? 1.661 -13.895 -1.418 1.00 89.75 250 ASP A CA 1
ATOM 1882 C C . ASP A 1 250 ? 2.355 -14.202 -0.092 1.00 89.75 250 ASP A C 1
ATOM 1884 O O . ASP A 1 250 ? 3.460 -13.726 0.188 1.00 89.75 250 ASP A O 1
ATOM 1888 N N . TYR A 1 251 ? 1.709 -15.029 0.723 1.00 86.75 251 TYR A N 1
ATOM 1889 C CA . TYR A 1 251 ? 2.202 -15.415 2.039 1.00 86.75 251 TYR A CA 1
ATOM 1890 C C . TYR A 1 251 ? 3.647 -15.919 2.029 1.00 86.75 251 TYR A C 1
ATOM 1892 O O . TYR A 1 251 ? 4.028 -16.730 1.182 1.00 86.75 251 TYR A O 1
ATOM 1900 N N . GLY A 1 252 ? 4.451 -15.445 2.985 1.00 83.50 252 GLY A N 1
ATOM 1901 C CA . GLY A 1 252 ? 5.838 -15.877 3.174 1.00 83.50 252 GLY A CA 1
ATOM 1902 C C . GLY A 1 252 ? 6.800 -15.407 2.079 1.00 83.50 252 GLY A C 1
ATOM 1903 O O . GLY A 1 252 ? 8.004 -15.642 2.179 1.00 83.50 252 GLY A O 1
ATOM 1904 N N . SER A 1 253 ? 6.304 -14.714 1.050 1.00 87.38 253 SER A N 1
ATOM 1905 C CA . SER A 1 253 ? 7.149 -14.119 0.020 1.00 87.38 253 SER A CA 1
ATOM 1906 C C . SER A 1 253 ? 7.819 -12.851 0.542 1.00 87.38 253 SER A C 1
ATOM 1908 O O . SER A 1 253 ? 7.260 -12.116 1.361 1.00 87.38 253 SER A O 1
ATOM 1910 N N . VAL A 1 254 ? 9.037 -12.607 0.063 1.00 88.06 254 VAL A N 1
ATOM 1911 C CA . VAL A 1 254 ? 9.817 -11.409 0.381 1.00 88.06 254 VAL A CA 1
ATOM 1912 C C . VAL A 1 254 ? 9.653 -10.400 -0.750 1.00 88.06 254 VAL A C 1
ATOM 1914 O O . VAL A 1 254 ? 9.774 -10.746 -1.929 1.00 88.06 254 VAL A O 1
ATOM 1917 N N . TYR A 1 255 ? 9.412 -9.152 -0.372 1.00 92.50 255 TYR A N 1
ATOM 1918 C CA . TYR A 1 255 ? 9.224 -8.023 -1.268 1.00 92.50 255 TYR A CA 1
ATOM 1919 C C . TYR A 1 255 ? 10.203 -6.905 -0.928 1.00 92.50 255 TYR A C 1
ATOM 1921 O O . TYR A 1 255 ? 10.626 -6.750 0.219 1.00 92.50 255 TYR A O 1
ATOM 1929 N N . LEU A 1 256 ? 10.537 -6.113 -1.940 1.00 93.62 256 LEU A N 1
ATOM 1930 C CA . LEU A 1 256 ? 11.230 -4.842 -1.796 1.00 93.62 256 LEU A CA 1
ATOM 1931 C C . LEU A 1 256 ? 10.224 -3.724 -2.029 1.00 93.62 256 LEU A C 1
ATOM 1933 O O . LEU A 1 256 ? 9.493 -3.768 -3.013 1.00 93.62 256 LEU A O 1
ATOM 1937 N N . ILE A 1 257 ? 10.206 -2.723 -1.159 1.00 95.00 257 ILE A N 1
ATOM 1938 C CA . ILE A 1 257 ? 9.345 -1.541 -1.269 1.00 95.00 257 ILE A CA 1
ATOM 1939 C C . ILE A 1 257 ? 10.180 -0.268 -1.173 1.00 95.00 257 ILE A C 1
ATOM 1941 O O . ILE A 1 257 ? 11.061 -0.164 -0.316 1.00 95.00 257 ILE A O 1
ATOM 1945 N N . HIS A 1 258 ? 9.907 0.687 -2.058 1.00 95.31 258 HIS A N 1
ATOM 1946 C CA . HIS A 1 258 ? 10.550 1.994 -2.067 1.00 95.31 258 HIS A CA 1
ATOM 1947 C C . HIS A 1 258 ? 9.659 3.033 -1.380 1.00 95.31 258 HIS A C 1
ATOM 1949 O O . HIS A 1 258 ? 8.621 3.435 -1.917 1.00 95.31 258 HIS A O 1
ATOM 1955 N N . ILE A 1 259 ? 10.075 3.446 -0.184 1.00 96.00 259 ILE A N 1
ATOM 1956 C CA . ILE A 1 259 ? 9.379 4.406 0.674 1.00 96.00 259 ILE A CA 1
ATOM 1957 C C . ILE A 1 259 ? 9.835 5.824 0.349 1.00 96.00 259 ILE A C 1
ATOM 1959 O O . ILE A 1 259 ? 11.033 6.111 0.333 1.00 96.00 259 ILE A O 1
ATOM 1963 N N . THR A 1 260 ? 8.872 6.715 0.134 1.00 94.69 260 THR A N 1
ATOM 1964 C CA . THR A 1 260 ? 9.091 8.142 -0.146 1.00 94.69 260 THR A CA 1
ATOM 1965 C C . THR A 1 260 ? 8.939 9.019 1.091 1.00 94.69 260 THR A C 1
ATOM 1967 O O . THR A 1 260 ? 9.434 10.148 1.103 1.00 94.69 260 THR A O 1
ATOM 1970 N N . ALA A 1 261 ? 8.292 8.517 2.146 1.00 92.00 261 ALA A N 1
ATOM 1971 C CA . ALA A 1 261 ? 8.180 9.226 3.412 1.00 92.00 261 ALA A CA 1
ATOM 1972 C C . ALA A 1 261 ? 9.569 9.492 4.021 1.00 92.00 261 ALA A C 1
ATOM 1974 O O . ALA A 1 261 ? 10.423 8.608 4.097 1.00 92.00 261 ALA A O 1
ATOM 1975 N N . THR A 1 262 ? 9.799 10.725 4.476 1.00 91.00 262 THR A N 1
ATOM 1976 C CA . THR A 1 262 ? 11.067 11.140 5.105 1.00 91.00 262 THR A CA 1
ATOM 1977 C C . THR A 1 262 ? 11.150 10.766 6.585 1.00 91.00 262 THR A C 1
ATOM 1979 O O . THR A 1 262 ? 12.236 10.764 7.166 1.00 91.00 262 THR A O 1
ATOM 1982 N N . VAL A 1 263 ? 10.012 10.433 7.194 1.00 91.25 263 VAL A N 1
ATOM 1983 C CA . VAL A 1 263 ? 9.882 9.961 8.576 1.00 91.25 263 VAL A CA 1
ATOM 1984 C C . VAL A 1 263 ? 9.583 8.457 8.547 1.00 91.25 263 VAL A C 1
ATOM 1986 O O . VAL A 1 263 ? 8.888 8.015 7.633 1.00 91.25 263 VAL A O 1
ATOM 1989 N N . PRO A 1 264 ? 10.086 7.653 9.506 1.00 91.25 264 PRO A N 1
ATOM 1990 C CA . PRO A 1 264 ? 9.784 6.227 9.550 1.00 91.25 264 PRO A CA 1
ATOM 1991 C C . PRO A 1 264 ? 8.277 5.952 9.641 1.00 91.25 264 PRO A C 1
ATOM 1993 O O . PRO A 1 264 ? 7.579 6.579 10.440 1.00 91.25 264 PRO A O 1
ATOM 1996 N N . VAL A 1 265 ? 7.797 4.987 8.857 1.00 90.94 265 VAL A N 1
ATOM 1997 C CA . VAL A 1 265 ? 6.381 4.591 8.790 1.00 90.94 265 VAL A CA 1
ATOM 1998 C C . VAL A 1 265 ? 6.219 3.125 9.172 1.00 90.94 265 VAL A C 1
ATOM 2000 O O . VAL A 1 265 ? 7.030 2.282 8.795 1.00 90.94 265 VAL A O 1
ATOM 2003 N N . THR A 1 266 ? 5.170 2.798 9.922 1.00 89.19 266 THR A N 1
ATOM 2004 C CA . THR A 1 266 ? 4.841 1.410 10.281 1.00 89.19 266 THR A CA 1
ATOM 2005 C C . THR A 1 266 ? 3.638 0.962 9.452 1.00 89.19 266 THR A C 1
ATOM 2007 O O . THR A 1 266 ? 2.552 1.509 9.642 1.00 89.19 266 THR A O 1
ATOM 2010 N N . PRO A 1 267 ? 3.798 -0.008 8.535 1.00 88.44 267 PRO A N 1
ATOM 2011 C CA . PRO A 1 267 ? 2.684 -0.524 7.750 1.00 88.44 267 PRO A CA 1
ATOM 2012 C C . PRO A 1 267 ? 1.749 -1.404 8.584 1.00 88.44 267 PRO A C 1
ATOM 2014 O O . PRO A 1 267 ? 2.198 -2.158 9.453 1.00 88.44 267 PRO A O 1
ATOM 2017 N N . TYR A 1 268 ? 0.464 -1.372 8.240 1.00 87.19 268 TYR A N 1
ATOM 2018 C CA . TYR A 1 268 ? -0.587 -2.209 8.809 1.00 87.19 268 TYR A CA 1
ATOM 2019 C C . TYR A 1 268 ? -1.317 -2.950 7.688 1.00 87.19 268 TYR A C 1
ATOM 2021 O O . TYR A 1 268 ? -1.659 -2.364 6.663 1.00 87.19 268 TYR A O 1
ATOM 2029 N N . ILE A 1 269 ? -1.553 -4.243 7.887 1.00 85.62 269 ILE A N 1
ATOM 2030 C CA . ILE A 1 269 ? -2.152 -5.140 6.896 1.00 85.62 269 ILE A CA 1
ATOM 2031 C C . ILE A 1 269 ? -3.374 -5.819 7.519 1.00 85.62 269 ILE A C 1
ATOM 2033 O O . ILE A 1 269 ? -3.324 -6.273 8.664 1.00 85.62 269 ILE A O 1
ATOM 2037 N N . GLY A 1 270 ? -4.459 -5.920 6.749 1.00 82.12 270 GLY A N 1
ATOM 2038 C CA . GLY A 1 270 ? -5.655 -6.668 7.139 1.00 82.12 270 GLY A CA 1
ATOM 2039 C C . GLY A 1 270 ? -5.348 -8.162 7.216 1.00 82.12 270 GLY A C 1
ATOM 2040 O O . GLY A 1 270 ? -4.608 -8.694 6.386 1.00 82.12 270 GLY A O 1
ATOM 2041 N N . ILE A 1 271 ? -5.886 -8.843 8.221 1.00 78.94 271 ILE A N 1
ATOM 2042 C CA . ILE A 1 271 ? -5.480 -10.204 8.567 1.00 78.94 271 ILE A CA 1
ATOM 2043 C C . ILE A 1 271 ? -6.220 -11.259 7.732 1.00 78.94 271 ILE A C 1
ATOM 2045 O O . ILE A 1 271 ? -7.444 -11.279 7.654 1.00 78.94 271 ILE A O 1
ATOM 2049 N N . GLY A 1 272 ? -5.432 -12.182 7.180 1.00 62.16 272 GLY A N 1
ATOM 2050 C CA . GLY A 1 272 ? -5.722 -13.615 7.021 1.00 62.16 272 GLY A CA 1
ATOM 2051 C C . GLY A 1 272 ? -4.602 -14.412 7.727 1.00 62.16 272 GLY A C 1
ATOM 2052 O O . GLY A 1 272 ? -3.641 -13.780 8.159 1.00 62.16 272 GLY A O 1
ATOM 2053 N N . ASP A 1 273 ? -4.716 -15.741 7.871 1.00 34.28 273 ASP A N 1
ATOM 2054 C CA . ASP A 1 273 ? -3.922 -16.588 8.808 1.00 34.28 273 ASP A CA 1
ATOM 2055 C C . ASP A 1 273 ? -2.376 -16.396 8.799 1.00 34.28 273 ASP A C 1
ATOM 2057 O O . ASP A 1 273 ? -1.811 -15.771 7.923 1.00 34.28 273 ASP A O 1
ATOM 2061 N N . SER A 1 274 ? -1.643 -16.856 9.817 1.00 50.12 274 SER A N 1
ATOM 2062 C CA . SER A 1 274 ? -0.396 -16.186 10.263 1.00 50.12 274 SER A CA 1
ATOM 2063 C C . SER A 1 274 ? 0.952 -16.426 9.537 1.00 50.12 274 SER A C 1
ATOM 2065 O O . SER A 1 274 ? 1.090 -17.336 8.731 1.00 50.12 274 SER A O 1
ATOM 2067 N N . ALA A 1 275 ? 1.929 -15.584 9.954 1.00 42.88 275 ALA A N 1
ATOM 2068 C CA . ALA A 1 275 ? 3.192 -15.028 9.404 1.00 42.88 275 ALA A CA 1
ATOM 2069 C C . ALA A 1 275 ? 4.505 -15.859 9.314 1.00 42.88 275 ALA A C 1
ATOM 2071 O O . ALA A 1 275 ? 4.739 -16.787 10.087 1.00 42.88 275 ALA A O 1
ATOM 2072 N N . SER A 1 276 ? 5.460 -15.367 8.489 1.00 34.50 276 SER A N 1
ATOM 2073 C CA . SER A 1 276 ? 6.908 -15.684 8.539 1.00 34.50 276 SER A CA 1
ATOM 2074 C C . SER A 1 276 ? 7.819 -14.441 8.436 1.00 34.50 276 SER A C 1
ATOM 2076 O O . SER A 1 276 ? 7.400 -13.369 8.004 1.00 34.50 276 SER A O 1
ATOM 2078 N N . ALA A 1 277 ? 9.093 -14.606 8.816 1.00 38.78 277 ALA A N 1
ATOM 2079 C CA . ALA A 1 277 ? 10.125 -13.561 8.852 1.00 38.78 277 ALA A CA 1
ATOM 2080 C C . ALA A 1 277 ? 10.883 -13.367 7.519 1.00 38.78 277 ALA A C 1
ATOM 2082 O O . ALA A 1 277 ? 10.992 -14.296 6.718 1.00 38.78 277 ALA A O 1
ATOM 2083 N N . ALA A 1 278 ? 11.448 -12.166 7.336 1.00 41.91 278 ALA A N 1
ATOM 2084 C CA . ALA A 1 278 ? 12.125 -11.713 6.119 1.00 41.91 278 ALA A CA 1
ATOM 2085 C C . ALA A 1 278 ? 13.624 -12.027 6.053 1.00 41.91 278 ALA A C 1
ATOM 2087 O O . ALA A 1 278 ? 14.330 -12.032 7.061 1.00 41.91 278 ALA A O 1
ATOM 2088 N N . GLN A 1 279 ? 14.105 -12.226 4.824 1.00 43.09 279 GLN A N 1
ATOM 2089 C CA . GLN A 1 279 ? 15.522 -12.268 4.463 1.00 43.09 279 GLN A CA 1
ATOM 2090 C C . GLN A 1 279 ? 15.898 -11.018 3.661 1.00 43.09 279 GLN A C 1
ATOM 2092 O O . GLN A 1 279 ? 15.066 -10.437 2.968 1.00 43.09 279 GLN A O 1
ATOM 2097 N N . ALA A 1 280 ? 17.164 -10.615 3.742 1.00 47.44 280 ALA A N 1
ATOM 2098 C CA . ALA A 1 280 ? 17.688 -9.498 2.969 1.00 47.44 280 ALA A CA 1
ATOM 2099 C C . ALA A 1 280 ? 17.784 -9.867 1.477 1.00 47.44 280 ALA A C 1
ATOM 2101 O O . ALA A 1 280 ? 18.479 -10.816 1.115 1.00 47.44 280 ALA A O 1
ATOM 2102 N N . LEU A 1 281 ? 17.102 -9.106 0.619 1.00 60.59 281 LEU A N 1
ATOM 2103 C CA . LEU A 1 281 ? 17.270 -9.152 -0.835 1.00 60.59 281 LEU A CA 1
ATOM 2104 C C . LEU A 1 281 ? 18.277 -8.078 -1.279 1.00 60.59 281 LEU A C 1
ATOM 2106 O O . LEU A 1 281 ? 18.418 -7.039 -0.633 1.00 60.59 281 LEU A O 1
ATOM 2110 N N . SER A 1 282 ? 18.983 -8.334 -2.383 1.00 72.56 282 SER A N 1
ATOM 2111 C CA . SER A 1 282 ? 19.823 -7.338 -3.063 1.00 72.56 282 SER A CA 1
ATOM 2112 C C . SER A 1 282 ? 18.985 -6.171 -3.600 1.00 72.56 282 SER A C 1
ATOM 2114 O O . SER A 1 282 ? 17.764 -6.277 -3.688 1.00 72.56 282 SER A O 1
ATOM 2116 N N . GLN A 1 283 ? 19.634 -5.076 -4.017 1.00 81.00 283 GLN A N 1
ATOM 2117 C CA . GLN A 1 283 ? 18.932 -3.968 -4.675 1.00 81.00 283 GLN A CA 1
ATOM 2118 C C . GLN A 1 283 ? 18.121 -4.454 -5.893 1.00 81.00 283 GLN A C 1
ATOM 2120 O O . GLN A 1 283 ? 18.604 -5.315 -6.640 1.00 81.00 283 GLN A O 1
ATOM 2125 N N . PRO A 1 284 ? 16.907 -3.916 -6.108 1.00 88.44 284 PRO A N 1
ATOM 2126 C CA . PRO A 1 284 ? 16.080 -4.292 -7.245 1.00 88.44 284 PRO A CA 1
ATOM 2127 C C . PRO A 1 284 ? 16.594 -3.642 -8.541 1.00 88.44 284 PRO A C 1
ATOM 2129 O O . PRO A 1 284 ? 17.324 -2.644 -8.487 1.00 88.44 284 PRO A O 1
ATOM 2132 N N . PRO A 1 285 ? 16.215 -4.171 -9.719 1.00 91.75 285 PRO A N 1
ATOM 2133 C CA . PRO A 1 285 ? 16.505 -3.521 -10.994 1.00 91.75 285 PRO A CA 1
ATOM 2134 C C . PRO A 1 285 ? 15.785 -2.168 -11.129 1.00 91.75 285 PRO A C 1
ATOM 2136 O O . PRO A 1 285 ? 14.805 -1.890 -10.442 1.00 91.75 285 PRO A O 1
ATOM 2139 N N . ALA A 1 286 ? 16.248 -1.346 -12.068 1.00 92.81 286 ALA A N 1
ATOM 2140 C CA . ALA A 1 286 ? 15.530 -0.167 -12.547 1.00 92.81 286 ALA A CA 1
ATOM 2141 C C . ALA A 1 286 ? 14.570 -0.555 -13.680 1.00 92.81 286 ALA A C 1
ATOM 2143 O O . ALA A 1 286 ? 14.945 -1.355 -14.541 1.00 92.81 286 ALA A O 1
ATOM 2144 N N . THR A 1 287 ? 13.364 0.017 -13.723 1.00 94.50 287 THR A N 1
ATOM 2145 C CA . THR A 1 287 ? 12.390 -0.251 -14.796 1.00 94.50 287 THR A CA 1
ATOM 2146 C C . THR A 1 287 ? 12.183 0.988 -15.657 1.00 94.50 287 THR A C 1
ATOM 2148 O O . THR A 1 287 ? 11.844 2.053 -15.151 1.00 94.50 287 THR A O 1
ATOM 2151 N N . TYR A 1 288 ? 12.336 0.830 -16.971 1.00 95.06 288 TYR A N 1
ATOM 2152 C CA . TYR A 1 288 ? 12.091 1.872 -17.966 1.00 95.06 288 TYR A CA 1
ATOM 2153 C C . TYR A 1 288 ? 11.042 1.396 -18.962 1.00 95.06 288 TYR A C 1
ATOM 2155 O O . TYR A 1 288 ? 11.045 0.234 -19.378 1.00 95.06 288 TYR A O 1
ATOM 2163 N N . TYR A 1 289 ? 10.154 2.293 -19.362 1.00 95.50 289 TYR A N 1
ATOM 2164 C CA . TYR A 1 289 ? 9.106 2.001 -20.329 1.00 95.50 289 TYR A CA 1
ATOM 2165 C C . TYR A 1 289 ? 8.745 3.253 -21.111 1.00 95.50 289 TYR A C 1
ATOM 2167 O O . TYR A 1 289 ? 8.983 4.360 -20.648 1.00 95.50 289 TYR A O 1
ATOM 2175 N N . GLY A 1 290 ? 8.127 3.106 -22.274 1.00 93.62 290 GLY A N 1
ATOM 2176 C CA . GLY A 1 290 ? 7.631 4.265 -23.004 1.00 93.62 290 GLY A CA 1
ATOM 2177 C C . GLY A 1 290 ? 7.345 4.001 -24.470 1.00 93.62 290 GLY A C 1
ATOM 2178 O O . GLY A 1 290 ? 7.490 2.870 -24.944 1.00 93.62 290 GLY A O 1
ATOM 2179 N N . PRO A 1 291 ? 6.889 5.036 -25.191 1.00 92.56 291 PRO A N 1
ATOM 2180 C CA . PRO A 1 291 ? 6.614 4.939 -26.612 1.00 92.56 291 PRO A CA 1
ATOM 2181 C C . PRO A 1 291 ? 7.909 4.961 -27.428 1.00 92.56 291 PRO A C 1
ATOM 2183 O O . PRO A 1 291 ? 8.874 5.654 -27.096 1.00 92.56 291 PRO A O 1
ATOM 2186 N N . LEU A 1 292 ? 7.889 4.244 -28.547 1.00 90.94 292 LEU A N 1
ATOM 2187 C CA . LEU A 1 292 ? 8.913 4.328 -29.583 1.00 90.94 292 LEU A CA 1
ATOM 2188 C C . LEU A 1 292 ? 8.458 5.348 -30.638 1.00 90.94 292 LEU A C 1
ATOM 2190 O O . LEU A 1 292 ? 7.451 5.146 -31.315 1.00 90.94 292 LEU A O 1
ATOM 2194 N N . LEU A 1 293 ? 9.185 6.460 -30.756 1.00 86.69 293 LEU A N 1
ATOM 2195 C CA . LEU A 1 293 ? 8.818 7.654 -31.531 1.00 86.69 29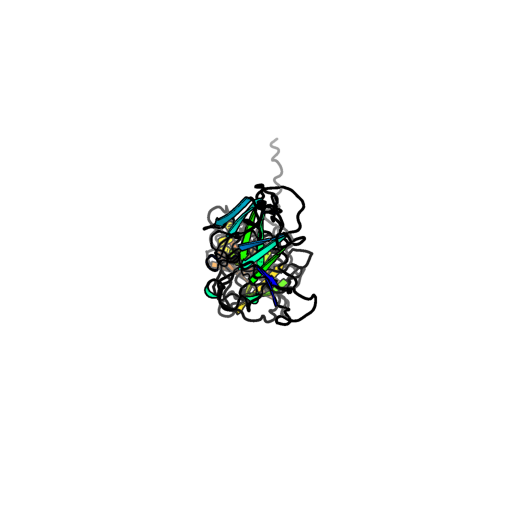3 LEU A CA 1
ATOM 2196 C C . LEU A 1 293 ? 9.218 7.587 -33.017 1.00 86.69 293 LEU A C 1
ATOM 2198 O O . LEU A 1 293 ? 9.472 8.622 -33.631 1.00 86.69 293 LEU A O 1
ATOM 2202 N N . ALA A 1 294 ? 9.309 6.395 -33.604 1.00 72.94 294 ALA A N 1
ATOM 2203 C CA . ALA A 1 294 ? 9.678 6.243 -35.008 1.00 72.94 294 ALA A CA 1
ATOM 2204 C C . ALA A 1 294 ? 8.638 5.446 -35.795 1.00 72.94 294 ALA A C 1
ATOM 2206 O O . ALA A 1 294 ? 8.100 4.458 -35.303 1.00 72.94 294 ALA A O 1
ATOM 2207 N N . ASP A 1 295 ? 8.476 5.807 -37.069 1.00 65.38 295 ASP A N 1
ATOM 2208 C CA . ASP A 1 295 ? 7.678 5.066 -38.057 1.00 65.38 295 ASP A CA 1
ATOM 2209 C C . ASP A 1 295 ? 8.388 3.793 -38.560 1.00 65.38 295 ASP A C 1
ATOM 2211 O O . ASP A 1 295 ? 8.010 3.205 -39.577 1.00 65.38 295 ASP A O 1
ATOM 2215 N N . ALA A 1 296 ? 9.462 3.369 -37.886 1.00 67.88 296 ALA A N 1
ATOM 2216 C CA . ALA A 1 296 ? 10.162 2.148 -38.240 1.00 67.88 296 ALA A CA 1
ATOM 2217 C C . ALA A 1 296 ? 9.234 0.946 -37.997 1.00 67.88 296 ALA A C 1
ATOM 2219 O O . ALA A 1 296 ? 8.660 0.836 -36.909 1.00 67.88 296 ALA A O 1
ATOM 2220 N N . PRO A 1 297 ? 9.091 0.026 -38.970 1.00 68.25 297 PRO A N 1
ATOM 2221 C CA . PRO A 1 297 ? 8.287 -1.174 -38.798 1.00 68.25 297 PRO A CA 1
ATOM 2222 C C . PRO A 1 297 ? 9.000 -2.125 -37.832 1.00 68.25 297 PRO A C 1
ATOM 2224 O O . PRO A 1 297 ? 9.735 -3.022 -38.240 1.00 68.25 297 PRO A O 1
ATOM 2227 N N . LEU A 1 298 ? 8.806 -1.904 -36.535 1.00 83.75 298 LEU A N 1
ATOM 2228 C CA . LEU A 1 298 ? 9.185 -2.853 -35.501 1.00 83.75 298 LEU A CA 1
ATOM 2229 C C . LEU A 1 298 ? 8.100 -3.919 -35.401 1.00 83.75 298 LEU A C 1
ATOM 2231 O O . LEU A 1 298 ? 6.907 -3.610 -35.420 1.00 83.75 298 LEU A O 1
ATOM 2235 N N . SER A 1 299 ? 8.529 -5.174 -35.320 1.00 83.06 299 SER A N 1
ATOM 2236 C CA . SER A 1 299 ? 7.614 -6.288 -35.096 1.00 83.06 299 SER A CA 1
ATOM 2237 C C . SER A 1 299 ? 7.301 -6.401 -33.608 1.00 83.06 299 SER A C 1
ATOM 2239 O O . SER A 1 299 ? 8.161 -6.149 -32.762 1.00 83.06 299 SER A O 1
ATOM 2241 N N . ASP A 1 300 ? 6.081 -6.823 -33.287 1.00 85.06 300 ASP A N 1
ATOM 2242 C CA . ASP A 1 300 ? 5.741 -7.240 -31.928 1.00 85.06 300 ASP A CA 1
ATOM 2243 C C . ASP A 1 300 ? 6.705 -8.353 -31.477 1.00 85.06 300 ASP A C 1
ATOM 2245 O O . ASP A 1 300 ? 7.006 -9.281 -32.236 1.00 85.06 300 ASP A O 1
ATOM 2249 N N . GLY A 1 301 ? 7.254 -8.222 -30.272 1.00 86.31 301 GLY A N 1
ATOM 2250 C CA . GLY A 1 301 ? 8.295 -9.105 -29.749 1.00 86.31 301 GLY A CA 1
ATOM 2251 C C . GLY A 1 301 ? 9.731 -8.772 -30.179 1.00 86.31 301 GLY A C 1
ATOM 2252 O O . GLY A 1 301 ? 10.645 -9.493 -29.769 1.00 86.31 301 GLY A O 1
ATOM 2253 N N . SER A 1 302 ? 9.976 -7.698 -30.949 1.00 90.94 302 SER A N 1
ATOM 2254 C CA . SER A 1 302 ? 11.343 -7.218 -31.223 1.00 90.94 302 SER A CA 1
ATOM 2255 C C . SER A 1 302 ? 12.119 -7.026 -29.914 1.00 90.94 302 SER A C 1
ATOM 2257 O O . SER A 1 302 ? 11.590 -6.539 -28.912 1.00 90.94 302 SER A O 1
ATOM 2259 N N . ARG A 1 303 ? 13.395 -7.422 -29.902 1.00 92.31 303 ARG A N 1
ATOM 2260 C CA . ARG A 1 303 ? 14.218 -7.403 -28.688 1.00 92.31 303 ARG A CA 1
ATOM 2261 C C . ARG A 1 303 ? 14.837 -6.024 -28.484 1.00 92.31 303 ARG A C 1
ATOM 2263 O O . ARG A 1 303 ? 15.615 -5.569 -29.320 1.00 92.31 303 ARG A O 1
ATOM 2270 N N . ILE A 1 304 ? 14.571 -5.419 -27.330 1.00 93.44 304 ILE A N 1
ATOM 2271 C CA . ILE A 1 304 ? 15.264 -4.214 -26.866 1.00 93.44 304 ILE A CA 1
ATOM 2272 C C . ILE A 1 304 ? 16.329 -4.597 -25.834 1.00 93.44 304 ILE A C 1
ATOM 2274 O O . ILE A 1 304 ? 16.107 -5.455 -24.977 1.00 93.44 304 ILE A O 1
ATOM 2278 N N . THR A 1 305 ? 17.505 -3.985 -25.907 1.00 95.19 305 THR A N 1
ATOM 2279 C CA . THR A 1 305 ? 18.571 -4.148 -24.914 1.00 95.19 305 THR A CA 1
ATOM 2280 C C . THR A 1 305 ? 18.961 -2.806 -24.319 1.00 95.19 305 THR A C 1
ATOM 2282 O O . THR A 1 305 ? 19.037 -1.804 -25.023 1.00 95.19 305 THR A O 1
ATOM 2285 N N . ALA A 1 306 ? 19.203 -2.797 -23.012 1.00 94.56 306 ALA A N 1
ATOM 2286 C CA . ALA A 1 306 ? 19.740 -1.655 -22.287 1.00 94.56 306 ALA A CA 1
ATOM 2287 C C . ALA A 1 306 ? 21.201 -1.934 -21.952 1.00 94.56 306 ALA A C 1
ATOM 2289 O O . ALA A 1 306 ? 21.532 -3.009 -21.433 1.00 94.56 306 ALA A O 1
ATOM 2290 N N . LEU A 1 307 ? 22.058 -0.968 -22.256 1.00 93.69 307 LEU A N 1
ATOM 2291 C CA . LEU A 1 307 ? 23.491 -1.043 -22.047 1.00 93.69 307 LEU A CA 1
ATOM 2292 C C . LEU A 1 307 ? 23.958 0.046 -21.083 1.00 93.69 307 LEU A C 1
ATOM 2294 O O . LEU A 1 307 ? 23.486 1.180 -21.154 1.00 93.69 307 LEU A O 1
ATOM 2298 N N . ILE A 1 308 ? 24.918 -0.311 -20.234 1.00 92.69 308 ILE A N 1
ATOM 2299 C CA . IL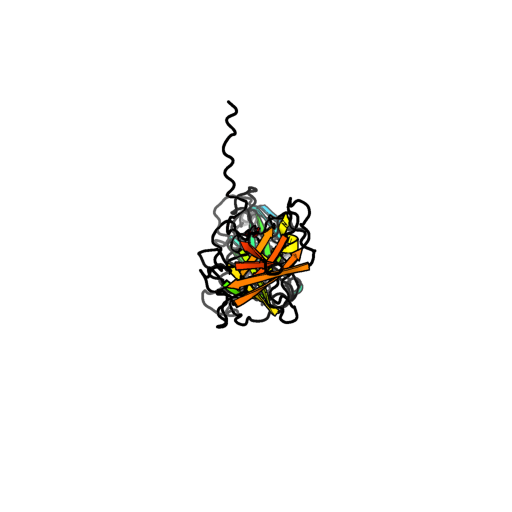E A 1 308 ? 25.709 0.602 -19.402 1.00 92.69 308 ILE A CA 1
ATOM 2300 C C . ILE A 1 308 ? 27.170 0.299 -19.713 1.00 92.69 308 ILE A C 1
ATOM 2302 O O . ILE A 1 308 ? 27.565 -0.861 -19.658 1.00 92.69 308 ILE A O 1
ATOM 2306 N N . ASP A 1 309 ? 27.963 1.302 -20.100 1.00 90.00 309 ASP A N 1
ATOM 2307 C CA . ASP A 1 309 ? 29.384 1.121 -20.442 1.00 90.00 309 ASP A CA 1
ATOM 2308 C C . ASP A 1 309 ? 29.631 -0.050 -21.437 1.00 90.00 309 ASP A C 1
ATOM 2310 O O . ASP A 1 309 ? 30.596 -0.803 -21.324 1.00 90.00 309 ASP A O 1
ATOM 2314 N N . ASN A 1 310 ? 28.735 -0.220 -22.426 1.00 88.62 310 ASN A N 1
ATOM 2315 C CA . ASN A 1 310 ? 28.673 -1.333 -23.401 1.00 88.62 310 ASN A CA 1
ATOM 2316 C C . ASN A 1 310 ? 28.365 -2.739 -22.841 1.00 88.62 310 ASN A C 1
ATOM 2318 O O . ASN A 1 310 ? 28.348 -3.708 -23.607 1.00 88.62 310 ASN A O 1
ATOM 2322 N N . VAL A 1 311 ? 28.057 -2.875 -21.555 1.00 92.12 311 VAL A N 1
ATOM 2323 C CA . VAL A 1 311 ? 27.591 -4.124 -20.939 1.00 92.12 311 VAL A CA 1
ATOM 2324 C C . VAL A 1 311 ? 26.073 -4.220 -21.058 1.00 92.12 311 VAL A C 1
ATOM 2326 O O . VAL A 1 311 ? 25.361 -3.269 -20.751 1.00 92.12 311 VAL A O 1
ATOM 2329 N N . VAL A 1 312 ? 25.549 -5.370 -21.495 1.00 93.12 312 VAL A N 1
ATOM 2330 C CA . VAL A 1 312 ? 24.096 -5.600 -21.575 1.00 93.12 312 VAL A CA 1
ATOM 2331 C C . VAL A 1 312 ? 23.533 -5.835 -20.174 1.00 93.12 312 VAL A C 1
ATOM 2333 O O . VAL A 1 312 ? 23.651 -6.926 -19.606 1.00 93.12 312 VAL A O 1
ATOM 2336 N N . CYS A 1 313 ? 22.869 -4.815 -19.645 1.00 93.12 313 CYS A N 1
ATOM 2337 C CA . CYS A 1 313 ? 22.327 -4.795 -18.289 1.00 93.12 313 CYS A CA 1
ATOM 2338 C C . CYS A 1 313 ? 20.817 -5.024 -18.237 1.00 93.12 313 CYS A C 1
ATOM 2340 O O . CYS A 1 313 ? 20.288 -5.361 -17.182 1.00 93.12 313 CYS A O 1
ATOM 2342 N N . GLY A 1 314 ? 20.124 -4.923 -19.371 1.00 91.94 314 GLY A N 1
ATOM 2343 C CA . GLY A 1 314 ? 18.702 -5.229 -19.475 1.00 91.94 314 GLY A CA 1
ATOM 2344 C C . GLY A 1 314 ? 18.339 -5.804 -20.835 1.00 91.94 314 GLY A C 1
ATOM 2345 O O . GLY A 1 314 ? 18.969 -5.493 -21.848 1.00 91.94 314 GLY A O 1
ATOM 2346 N N . VAL A 1 315 ? 17.312 -6.648 -20.855 1.00 92.56 315 VAL A N 1
ATOM 2347 C CA . VAL A 1 315 ? 16.722 -7.193 -22.080 1.00 92.56 315 VAL A CA 1
ATOM 2348 C C . VAL A 1 315 ? 15.212 -7.129 -21.934 1.00 92.56 315 VAL A C 1
ATOM 2350 O O . VAL A 1 315 ? 14.674 -7.719 -21.008 1.00 92.56 315 VAL A O 1
ATOM 2353 N N . GLY A 1 316 ? 14.534 -6.446 -22.841 1.00 91.38 316 GLY A N 1
ATOM 2354 C CA . GLY A 1 316 ? 13.080 -6.341 -22.878 1.00 91.38 316 GLY A CA 1
ATOM 2355 C C . GLY A 1 316 ? 12.527 -6.730 -24.242 1.00 91.38 316 GLY A C 1
ATOM 2356 O O . GLY A 1 316 ? 13.265 -7.134 -25.150 1.00 91.38 316 GLY A O 1
ATOM 2357 N N . THR A 1 317 ? 11.224 -6.548 -24.387 1.00 91.06 317 THR A N 1
ATOM 2358 C CA . THR A 1 317 ? 10.506 -6.744 -25.645 1.00 91.06 317 THR A CA 1
ATOM 2359 C C . THR A 1 317 ? 9.738 -5.486 -26.012 1.00 91.06 317 THR A C 1
ATOM 2361 O O . THR A 1 317 ? 9.231 -4.771 -25.146 1.00 91.06 317 THR A O 1
ATOM 2364 N N . VAL A 1 318 ? 9.658 -5.233 -27.310 1.00 91.81 318 VAL A N 1
ATOM 2365 C CA . VAL A 1 318 ? 8.748 -4.260 -27.905 1.00 91.81 318 VAL A CA 1
ATOM 2366 C C . VAL A 1 318 ? 7.377 -4.910 -28.026 1.00 91.81 318 VAL A C 1
ATOM 2368 O O . VAL A 1 318 ? 7.293 -6.081 -28.397 1.00 91.81 318 VAL A O 1
ATOM 2371 N N . SER A 1 319 ? 6.325 -4.163 -27.714 1.00 90.81 319 SER A N 1
ATOM 2372 C CA . SER A 1 319 ? 4.952 -4.624 -27.859 1.00 90.81 319 SER A CA 1
ATOM 2373 C C . SER A 1 319 ? 4.052 -3.593 -28.521 1.00 90.81 319 SER A C 1
ATOM 2375 O O . SER A 1 319 ? 4.346 -2.392 -28.550 1.00 90.81 319 SER A O 1
ATOM 2377 N N . ALA A 1 320 ? 2.926 -4.077 -29.044 1.00 87.94 320 ALA A N 1
ATOM 2378 C CA . ALA A 1 320 ? 1.862 -3.214 -29.532 1.00 87.94 320 ALA A CA 1
ATOM 2379 C C . ALA A 1 320 ? 1.395 -2.233 -28.431 1.00 87.94 320 ALA A C 1
ATOM 2381 O O . ALA A 1 320 ? 1.343 -2.593 -27.248 1.00 87.94 320 ALA A O 1
ATOM 2382 N N . PRO A 1 321 ? 1.038 -0.991 -28.799 1.00 84.88 321 PRO A N 1
ATOM 2383 C CA . PRO A 1 321 ? 0.610 0.029 -27.857 1.00 84.88 321 PRO A CA 1
ATOM 2384 C C . PRO A 1 321 ? -0.712 -0.382 -27.184 1.00 84.88 321 PRO A C 1
ATOM 2386 O O . PRO A 1 321 ? -1.635 -0.858 -27.854 1.00 84.88 321 PRO A O 1
ATOM 2389 N N . PRO A 1 322 ? -0.853 -0.158 -25.871 1.00 81.75 322 PRO A N 1
ATOM 2390 C CA . PRO A 1 322 ? -2.138 -0.243 -25.196 1.00 81.75 322 PRO A CA 1
ATOM 2391 C C . PRO A 1 322 ? -3.169 0.727 -25.806 1.00 81.75 322 PRO A C 1
ATOM 2393 O O . PRO A 1 322 ? -2.794 1.773 -26.354 1.00 81.75 322 PRO A O 1
ATOM 2396 N N . PRO A 1 323 ? -4.479 0.441 -25.677 1.00 80.88 323 PRO A N 1
ATOM 2397 C CA . PRO A 1 323 ? -5.525 1.370 -26.091 1.00 80.88 323 PRO A CA 1
ATOM 2398 C C . PRO A 1 323 ? -5.327 2.763 -25.476 1.00 80.88 323 PRO A C 1
ATOM 2400 O O . PRO A 1 323 ? -5.131 2.897 -24.270 1.00 80.88 323 PRO A O 1
ATOM 2403 N N . GLY A 1 324 ? -5.410 3.807 -26.305 1.00 79.25 324 GLY A N 1
ATOM 2404 C CA . GLY A 1 324 ? -5.288 5.203 -25.866 1.00 79.25 324 GLY A CA 1
ATOM 2405 C C . GLY A 1 324 ? -3.885 5.810 -25.968 1.00 79.25 324 GLY A C 1
ATOM 2406 O O . GLY A 1 324 ? -3.731 6.993 -25.673 1.00 79.25 324 GLY A O 1
ATOM 2407 N N . ILE A 1 325 ? -2.878 5.058 -26.426 1.00 79.38 325 ILE A N 1
ATOM 2408 C CA . ILE A 1 325 ? -1.537 5.589 -26.709 1.00 79.38 325 ILE A CA 1
ATOM 2409 C C . ILE A 1 325 ? -1.369 5.795 -28.218 1.00 79.38 325 ILE A C 1
ATOM 2411 O O . ILE A 1 325 ? -1.484 4.859 -29.004 1.00 79.38 325 ILE A O 1
ATOM 2415 N N . ALA A 1 326 ? -1.063 7.029 -28.625 1.00 76.81 326 ALA A N 1
ATOM 2416 C CA . ALA A 1 326 ? -0.800 7.405 -30.017 1.00 76.81 326 ALA A CA 1
ATOM 2417 C C . ALA A 1 326 ? 0.661 7.120 -30.425 1.00 76.81 326 ALA A C 1
ATOM 2419 O O . ALA A 1 326 ? 1.368 8.009 -30.892 1.00 76.81 326 ALA A O 1
ATOM 2420 N N . ALA A 1 327 ? 1.132 5.894 -30.201 1.00 75.81 327 ALA A N 1
ATOM 2421 C CA . ALA A 1 327 ? 2.454 5.428 -30.622 1.00 75.81 327 ALA A CA 1
ATOM 2422 C C . ALA A 1 327 ? 2.307 4.137 -31.423 1.00 75.81 327 ALA A C 1
ATOM 2424 O O . ALA A 1 327 ? 1.349 3.403 -31.213 1.00 75.81 327 ALA A O 1
ATOM 2425 N N . ALA A 1 328 ? 3.248 3.843 -32.322 1.00 78.94 328 ALA A N 1
ATOM 2426 C CA . ALA A 1 328 ? 3.202 2.610 -33.108 1.00 78.94 328 ALA A CA 1
ATOM 2427 C C . ALA A 1 328 ? 3.512 1.369 -32.260 1.00 78.94 328 ALA A C 1
ATOM 2429 O O . ALA A 1 328 ? 2.947 0.311 -32.506 1.00 78.94 328 ALA A O 1
ATOM 2430 N N . ASN A 1 329 ? 4.401 1.516 -31.274 1.00 89.62 329 ASN A N 1
ATOM 2431 C CA . ASN A 1 329 ? 4.844 0.467 -30.364 1.00 89.62 329 ASN A CA 1
ATOM 2432 C C . ASN A 1 329 ? 5.293 1.079 -29.029 1.00 89.62 329 ASN A C 1
ATOM 2434 O O . ASN A 1 329 ? 5.678 2.253 -28.966 1.00 89.62 329 ASN A O 1
ATOM 2438 N N . ILE A 1 330 ? 5.288 0.266 -27.977 1.00 92.69 330 ILE A N 1
ATOM 2439 C CA . ILE A 1 330 ? 5.876 0.588 -26.675 1.00 92.69 330 ILE A CA 1
ATOM 2440 C C . ILE A 1 330 ? 6.964 -0.426 -26.323 1.00 92.69 330 ILE A C 1
ATOM 2442 O O . ILE A 1 330 ? 7.071 -1.488 -26.935 1.00 92.69 330 ILE A O 1
ATOM 2446 N N . TYR A 1 331 ? 7.765 -0.115 -25.313 1.00 93.50 331 TYR A N 1
ATOM 2447 C CA . TYR A 1 331 ? 8.695 -1.068 -24.723 1.00 93.50 331 TYR A CA 1
ATOM 2448 C C . TYR A 1 331 ? 8.585 -1.060 -23.201 1.00 93.50 331 TYR A C 1
ATOM 2450 O O . TYR A 1 331 ? 8.195 -0.057 -22.598 1.00 93.50 331 TYR A O 1
ATOM 2458 N N . VAL A 1 332 ? 8.977 -2.177 -22.592 1.00 93.69 332 VAL A N 1
ATOM 2459 C CA . VAL A 1 332 ? 9.224 -2.295 -21.152 1.00 93.69 332 VAL A CA 1
ATOM 2460 C C . VAL A 1 332 ? 10.535 -3.049 -20.971 1.00 93.69 332 VAL A C 1
ATOM 2462 O O . VAL A 1 332 ? 10.758 -4.095 -21.589 1.00 93.69 332 VAL A O 1
ATOM 2465 N N . ILE A 1 333 ? 11.434 -2.511 -20.153 1.00 93.94 333 ILE A N 1
ATOM 2466 C CA . ILE A 1 333 ? 12.743 -3.109 -19.900 1.00 93.94 333 ILE A CA 1
ATOM 2467 C C . ILE A 1 333 ? 13.176 -2.904 -18.453 1.00 93.94 333 ILE A C 1
ATOM 2469 O O . ILE A 1 333 ? 13.098 -1.807 -17.905 1.00 93.94 333 ILE A O 1
ATOM 2473 N N . GLN A 1 334 ? 13.680 -3.980 -17.856 1.00 93.88 334 GLN A N 1
ATOM 2474 C CA . GLN A 1 334 ? 14.321 -3.956 -16.548 1.00 93.88 334 GLN A CA 1
ATOM 2475 C C . GLN A 1 334 ? 15.836 -3.991 -16.719 1.00 93.88 334 GLN A C 1
ATOM 2477 O O . GLN A 1 334 ? 16.370 -4.832 -17.450 1.00 93.88 334 GLN A O 1
ATOM 2482 N N . VAL A 1 335 ? 16.527 -3.080 -16.043 1.00 93.12 335 VAL A N 1
ATOM 2483 C CA . VAL A 1 335 ? 17.981 -2.930 -16.074 1.00 93.12 335 VAL A CA 1
ATOM 2484 C C . VAL A 1 335 ? 18.538 -3.307 -14.712 1.00 93.12 335 VAL A C 1
ATOM 2486 O O . VAL A 1 335 ? 18.232 -2.662 -13.708 1.00 93.12 335 VAL A O 1
ATOM 2489 N N . ARG A 1 336 ? 19.350 -4.366 -14.676 1.00 91.38 336 ARG A N 1
ATOM 2490 C CA . ARG A 1 336 ? 19.925 -4.920 -13.445 1.00 91.38 336 ARG A CA 1
ATOM 2491 C C . ARG A 1 336 ? 20.690 -3.858 -12.658 1.00 91.38 336 ARG A C 1
ATOM 2493 O O . ARG A 1 336 ? 21.404 -3.052 -13.254 1.00 91.38 336 ARG A O 1
ATOM 2500 N N . ALA A 1 337 ? 20.546 -3.913 -11.336 1.00 88.94 337 ALA A N 1
ATOM 2501 C CA . ALA A 1 337 ? 21.421 -3.212 -10.407 1.00 88.94 337 ALA A CA 1
ATOM 2502 C C . ALA A 1 337 ? 22.845 -3.783 -10.461 1.00 88.94 337 ALA A C 1
ATOM 2504 O O . ALA A 1 337 ? 23.060 -4.893 -10.957 1.00 88.94 337 ALA A O 1
ATOM 2505 N N . ASP A 1 338 ? 23.804 -3.018 -9.953 1.00 86.88 338 ASP A N 1
ATOM 2506 C CA . ASP A 1 338 ? 25.200 -3.425 -9.892 1.00 86.88 338 ASP A CA 1
ATOM 2507 C C . ASP A 1 338 ? 25.372 -4.639 -8.971 1.00 86.88 338 ASP A C 1
ATOM 2509 O O . ASP A 1 338 ? 25.038 -4.616 -7.784 1.00 86.88 338 ASP A O 1
ATOM 2513 N N . SER A 1 339 ? 25.907 -5.713 -9.545 1.00 82.38 339 SER A N 1
ATOM 2514 C CA . SER A 1 339 ? 26.284 -6.937 -8.835 1.00 82.38 339 SER A CA 1
ATOM 2515 C C . SER A 1 339 ? 27.791 -7.215 -8.916 1.00 82.38 339 SER A C 1
ATOM 2517 O O . SER A 1 339 ? 28.241 -8.325 -8.627 1.00 82.38 339 SER A O 1
ATOM 2519 N N . GLY A 1 340 ? 28.579 -6.210 -9.316 1.00 81.19 340 GLY A N 1
ATOM 2520 C CA . GLY A 1 340 ? 29.991 -6.336 -9.679 1.00 81.19 340 GLY A CA 1
ATOM 2521 C C . GLY A 1 340 ? 30.216 -6.657 -11.161 1.00 81.19 340 GLY A C 1
ATOM 2522 O O . GLY A 1 340 ? 31.357 -6.857 -11.574 1.00 81.19 340 GLY A O 1
ATOM 2523 N N . ASP A 1 341 ? 29.150 -6.701 -11.967 1.00 83.06 341 ASP A N 1
ATOM 2524 C CA . ASP A 1 341 ? 29.170 -6.941 -13.416 1.00 83.06 341 ASP A CA 1
ATOM 2525 C C . ASP A 1 341 ? 29.267 -5.648 -14.249 1.00 83.06 341 ASP A C 1
ATOM 2527 O O . ASP A 1 341 ? 29.267 -5.708 -15.479 1.00 83.06 341 ASP A O 1
ATOM 2531 N N . GLY A 1 342 ? 29.383 -4.484 -13.596 1.00 82.81 342 GLY A N 1
ATOM 2532 C CA . GLY A 1 342 ? 29.435 -3.177 -14.260 1.00 82.81 342 GLY A CA 1
ATOM 2533 C C . GLY A 1 342 ? 28.061 -2.646 -14.676 1.00 82.81 342 GLY A C 1
ATOM 2534 O O . GLY A 1 342 ? 27.984 -1.707 -15.468 1.00 82.81 342 GLY A O 1
ATOM 2535 N N . CYS A 1 343 ? 26.987 -3.249 -14.156 1.00 87.50 343 CYS A N 1
ATOM 2536 C CA . CYS A 1 343 ? 25.617 -2.801 -14.365 1.00 87.50 343 CYS A CA 1
ATOM 2537 C C . CYS A 1 343 ? 25.182 -1.735 -13.344 1.00 87.50 343 CYS A C 1
ATOM 2539 O O . CYS A 1 343 ? 26.007 -1.007 -12.798 1.00 87.50 343 CYS A O 1
ATOM 2541 N N . GLY A 1 344 ? 23.871 -1.553 -13.192 1.00 77.06 344 GLY A N 1
ATOM 2542 C CA . GLY A 1 344 ? 23.202 -0.378 -12.651 1.00 77.06 344 GLY A CA 1
ATOM 2543 C C . GLY A 1 344 ? 23.713 0.156 -11.321 1.00 77.06 344 GLY A C 1
ATOM 2544 O O . GLY A 1 344 ? 23.282 -0.286 -10.260 1.00 77.06 344 GLY A O 1
ATOM 2545 N N . ALA A 1 345 ? 24.564 1.173 -11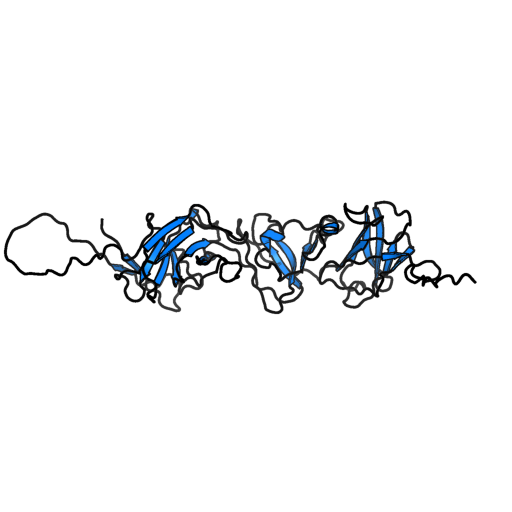.399 1.00 80.19 345 ALA A N 1
ATOM 2546 C CA . ALA A 1 345 ? 24.897 2.050 -10.290 1.00 80.19 345 ALA A CA 1
ATOM 2547 C C . ALA A 1 345 ? 24.280 3.431 -10.535 1.00 80.19 345 ALA A C 1
ATOM 2549 O O . ALA A 1 345 ? 24.228 3.901 -11.677 1.00 80.19 345 ALA A O 1
ATOM 2550 N N . ALA A 1 346 ? 23.831 4.088 -9.463 1.00 76.19 346 ALA A N 1
ATOM 2551 C CA . ALA A 1 346 ? 23.225 5.414 -9.539 1.00 76.19 346 ALA A CA 1
ATOM 2552 C C . ALA A 1 346 ? 24.111 6.389 -10.335 1.00 76.19 346 ALA A C 1
ATOM 2554 O O . ALA A 1 346 ? 25.310 6.514 -10.073 1.00 76.19 346 ALA A O 1
ATOM 2555 N N . GLY A 1 347 ? 23.519 7.065 -11.322 1.00 77.50 347 GLY A N 1
ATOM 2556 C CA . GLY A 1 347 ? 24.216 8.056 -12.149 1.00 77.50 347 GLY A CA 1
ATOM 2557 C C . GLY A 1 347 ? 24.965 7.501 -13.367 1.00 77.50 347 GLY A C 1
ATOM 2558 O O . GLY A 1 347 ? 25.609 8.269 -14.081 1.00 77.50 347 GLY A O 1
ATOM 2559 N N . LYS A 1 348 ? 24.896 6.194 -13.643 1.00 88.88 348 LYS A N 1
ATOM 2560 C CA . LYS A 1 348 ? 25.435 5.604 -14.880 1.00 88.88 348 LYS A CA 1
ATOM 2561 C C . LYS A 1 348 ? 24.523 5.880 -16.073 1.00 88.88 348 LYS A C 1
ATOM 2563 O O . LYS A 1 348 ? 23.317 5.708 -15.964 1.00 88.88 348 LYS A O 1
ATOM 2568 N N . ALA A 1 349 ? 25.088 6.275 -17.212 1.00 91.00 349 ALA A N 1
ATOM 2569 C CA . ALA A 1 349 ? 24.308 6.556 -18.416 1.00 91.00 349 ALA A CA 1
ATOM 2570 C C . ALA A 1 349 ? 23.772 5.270 -19.066 1.00 91.00 349 ALA A C 1
ATOM 2572 O O . ALA A 1 349 ? 24.474 4.256 -19.129 1.00 91.00 349 ALA A O 1
ATOM 2573 N N . LEU A 1 350 ? 22.542 5.338 -19.574 1.00 93.00 350 LEU A N 1
ATOM 2574 C CA . LEU A 1 350 ? 21.873 4.238 -20.264 1.00 93.00 350 LEU A CA 1
ATOM 2575 C C . LEU A 1 350 ? 21.838 4.457 -21.774 1.00 93.00 350 LEU A C 1
ATOM 2577 O O . LEU A 1 350 ? 21.574 5.554 -22.262 1.00 93.00 350 LEU A O 1
ATOM 2581 N N . THR A 1 351 ? 22.045 3.379 -22.524 1.00 92.75 351 THR A N 1
ATOM 2582 C CA . THR A 1 351 ? 21.860 3.349 -23.979 1.00 92.75 351 THR A CA 1
ATOM 2583 C C . THR A 1 351 ? 20.924 2.212 -24.353 1.00 92.75 351 THR A C 1
ATO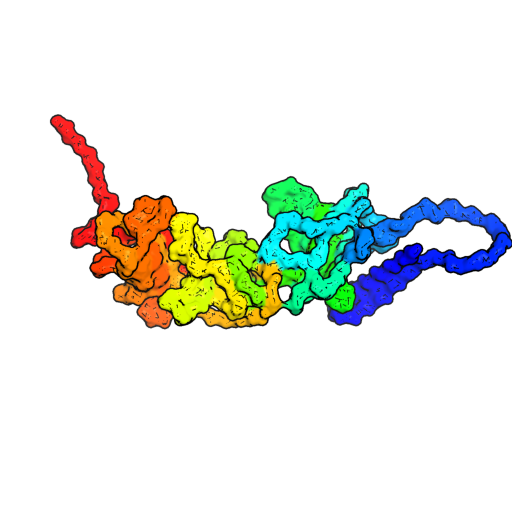M 2585 O O . THR A 1 351 ? 21.124 1.082 -23.906 1.00 92.75 351 THR A O 1
ATOM 2588 N N . PHE A 1 352 ? 19.933 2.478 -25.204 1.00 94.38 352 PHE A N 1
ATOM 2589 C CA . PHE A 1 352 ? 19.011 1.452 -25.686 1.00 94.38 352 PHE A CA 1
ATOM 2590 C C . PHE A 1 352 ? 19.340 1.044 -27.118 1.00 94.38 352 PHE A C 1
ATOM 2592 O O . PHE A 1 352 ? 19.727 1.868 -27.951 1.00 94.38 352 PHE A O 1
ATOM 2599 N N . ARG A 1 353 ? 19.185 -0.247 -27.419 1.00 93.31 353 ARG A N 1
ATOM 2600 C CA . ARG A 1 353 ? 19.306 -0.780 -28.777 1.00 93.31 353 ARG A CA 1
ATOM 2601 C C . ARG A 1 353 ? 18.142 -1.688 -29.129 1.00 93.31 353 ARG A C 1
ATOM 2603 O O . ARG A 1 353 ? 17.760 -2.537 -28.331 1.00 93.31 353 ARG A O 1
ATOM 2610 N N . ILE A 1 354 ? 17.647 -1.550 -30.353 1.00 91.31 354 ILE A N 1
ATOM 2611 C CA . ILE A 1 354 ? 16.659 -2.448 -30.964 1.00 91.31 354 ILE A CA 1
ATOM 2612 C C . ILE A 1 354 ? 17.225 -2.850 -32.320 1.00 91.31 354 ILE A C 1
ATOM 2614 O O . ILE A 1 354 ? 17.611 -1.978 -33.096 1.00 91.31 354 ILE A O 1
ATOM 2618 N N . ASP A 1 355 ? 17.363 -4.152 -32.572 1.00 86.00 355 ASP A N 1
ATOM 2619 C CA . ASP A 1 355 ? 17.924 -4.693 -33.822 1.00 86.00 355 ASP A CA 1
ATOM 2620 C C . ASP A 1 355 ? 19.255 -4.026 -34.244 1.00 86.00 355 ASP A C 1
ATOM 2622 O O . ASP A 1 355 ? 19.515 -3.756 -35.414 1.00 86.00 355 ASP A O 1
ATOM 2626 N N . ASN A 1 356 ? 20.120 -3.764 -33.253 1.00 83.19 356 ASN A N 1
ATOM 2627 C CA . ASN A 1 356 ? 21.435 -3.116 -33.384 1.00 83.19 356 ASN A CA 1
ATOM 2628 C C . ASN A 1 356 ? 21.419 -1.619 -33.772 1.00 83.19 356 ASN A C 1
ATOM 2630 O O . ASN A 1 356 ? 22.481 -1.024 -33.955 1.00 83.19 356 ASN A O 1
ATOM 2634 N N . VAL A 1 357 ? 20.244 -0.995 -33.838 1.00 88.38 357 VAL A N 1
ATOM 2635 C CA . VAL A 1 357 ? 20.073 0.457 -33.978 1.00 88.38 357 VAL A CA 1
ATOM 2636 C C . VAL A 1 357 ? 20.027 1.090 -32.591 1.00 88.38 357 VAL A C 1
ATOM 2638 O O . VAL A 1 357 ? 19.410 0.531 -31.685 1.00 88.38 357 VAL A O 1
ATOM 2641 N N . ILE A 1 358 ? 20.689 2.235 -32.414 1.00 89.38 358 ILE A N 1
ATOM 2642 C CA . ILE A 1 358 ? 20.661 2.997 -31.160 1.00 89.38 358 ILE A CA 1
ATOM 2643 C C . ILE A 1 358 ? 19.374 3.820 -31.097 1.00 89.38 358 ILE A C 1
ATOM 2645 O O . ILE A 1 358 ? 19.019 4.526 -32.044 1.00 89.38 358 ILE A O 1
ATOM 2649 N N . TRP A 1 359 ? 18.702 3.714 -29.957 1.00 90.44 359 TRP A N 1
ATOM 2650 C CA . TRP A 1 359 ? 17.522 4.486 -29.612 1.00 90.44 359 TRP A CA 1
ATOM 2651 C C . TRP A 1 359 ? 17.860 5.361 -28.415 1.00 90.44 359 TRP A C 1
ATOM 2653 O O . TRP A 1 359 ? 18.255 4.849 -27.364 1.00 90.44 359 TRP A O 1
ATOM 2663 N N . GLU A 1 360 ? 17.734 6.672 -28.587 1.00 88.38 360 GLU A N 1
ATOM 2664 C CA . GLU A 1 360 ? 18.088 7.637 -27.553 1.00 88.38 360 GLU A CA 1
ATOM 2665 C C . GLU A 1 360 ? 16.839 8.259 -26.918 1.00 88.38 360 GLU A C 1
ATOM 2667 O O . GLU A 1 360 ? 15.854 8.538 -27.614 1.00 88.38 360 GLU A O 1
ATOM 2672 N N . PRO A 1 361 ? 16.867 8.466 -25.592 1.00 89.25 361 PRO A N 1
ATOM 2673 C CA . PRO A 1 361 ? 15.925 9.349 -24.919 1.00 89.25 361 PRO A CA 1
ATOM 2674 C C . PRO A 1 361 ? 16.132 10.806 -25.357 1.00 89.25 361 PRO A C 1
ATOM 2676 O O . PRO A 1 361 ? 17.199 11.178 -25.840 1.00 89.25 361 PRO A O 1
ATOM 2679 N N . SER A 1 362 ? 15.125 11.660 -25.152 1.00 81.12 362 SER A N 1
ATOM 2680 C CA . SER A 1 362 ? 15.234 13.102 -25.435 1.00 81.12 362 SER A CA 1
ATOM 2681 C C . SER A 1 362 ? 16.253 13.828 -24.549 1.00 81.12 362 SER A C 1
ATOM 2683 O O . SER A 1 362 ? 16.730 14.898 -24.912 1.00 81.12 362 SER A O 1
ATOM 2685 N N . GLU A 1 363 ? 16.575 13.255 -23.391 1.00 83.75 363 GLU A N 1
ATOM 2686 C CA . GLU A 1 363 ? 17.526 13.786 -22.417 1.00 83.75 363 GLU A CA 1
ATOM 2687 C C . GLU A 1 363 ? 18.423 12.662 -21.896 1.00 83.75 363 GLU A C 1
ATOM 2689 O O . GLU A 1 363 ? 18.027 11.497 -21.895 1.00 83.75 363 GLU A O 1
ATOM 2694 N N . SER A 1 364 ? 19.623 13.006 -21.419 1.00 84.75 364 SER A N 1
ATOM 2695 C CA . SER A 1 364 ? 20.556 12.045 -20.824 1.00 84.75 364 SER A CA 1
ATOM 2696 C C . SER A 1 364 ? 19.897 11.256 -19.691 1.00 84.75 364 SER A C 1
ATOM 2698 O O . SER A 1 364 ? 19.658 11.789 -18.608 1.00 84.75 364 SER A O 1
ATOM 2700 N N . LEU A 1 365 ? 19.646 9.969 -19.929 1.00 91.12 365 LEU A N 1
ATOM 2701 C CA . LEU A 1 365 ? 19.026 9.082 -18.954 1.00 91.12 365 LEU A CA 1
ATOM 2702 C C . LEU A 1 365 ? 20.085 8.387 -18.101 1.00 91.12 365 LEU A C 1
ATOM 2704 O O . LEU A 1 365 ? 20.999 7.737 -18.620 1.00 91.12 365 LEU A O 1
ATOM 2708 N N . LEU A 1 366 ? 19.922 8.494 -16.786 1.00 93.00 366 LEU A N 1
ATOM 2709 C CA . LEU A 1 366 ? 20.774 7.838 -15.804 1.00 93.00 366 LEU A CA 1
ATOM 2710 C C . LEU A 1 366 ? 20.067 6.624 -15.200 1.00 93.00 366 LEU A C 1
ATOM 2712 O O . LEU A 1 366 ? 18.837 6.560 -15.142 1.00 93.00 366 LEU A O 1
ATOM 2716 N N . TRP A 1 367 ? 20.858 5.659 -14.738 1.00 93.12 367 TRP A N 1
ATOM 2717 C CA . TRP A 1 367 ? 20.356 4.523 -13.988 1.00 93.12 367 TRP A CA 1
ATOM 2718 C C . TRP A 1 367 ? 19.827 4.993 -12.629 1.00 93.12 367 TRP A C 1
ATOM 2720 O O . TRP A 1 367 ? 20.569 5.578 -11.833 1.00 93.12 367 TRP A O 1
ATOM 2730 N N . GLU A 1 368 ? 18.548 4.728 -12.386 1.00 90.88 368 GLU A N 1
ATOM 2731 C CA . GLU A 1 368 ? 17.808 5.060 -11.175 1.00 90.88 368 GLU A CA 1
ATOM 2732 C C . GLU A 1 368 ? 16.733 3.995 -10.970 1.00 90.88 368 GLU A C 1
ATOM 2734 O O . GLU A 1 368 ? 16.000 3.651 -11.892 1.00 90.88 368 GLU A O 1
ATOM 2739 N N . ASN A 1 369 ? 16.666 3.435 -9.765 1.00 90.62 369 ASN A N 1
ATOM 2740 C CA . ASN A 1 369 ? 15.724 2.378 -9.428 1.00 90.62 369 ASN A CA 1
ATOM 2741 C C . ASN A 1 369 ? 14.744 2.818 -8.344 1.00 90.62 369 ASN A C 1
ATOM 2743 O O . ASN A 1 369 ? 14.288 1.973 -7.598 1.00 90.62 369 ASN A O 1
ATOM 2747 N N . ALA A 1 370 ? 14.441 4.108 -8.199 1.00 89.00 370 ALA A N 1
ATOM 2748 C CA . ALA A 1 370 ? 13.445 4.572 -7.227 1.00 89.00 370 ALA A CA 1
ATOM 2749 C C . ALA A 1 370 ? 12.000 4.285 -7.684 1.00 89.00 370 ALA A C 1
ATOM 2751 O O . ALA A 1 370 ? 11.086 4.257 -6.862 1.00 89.00 370 ALA A O 1
ATOM 2752 N N . GLY A 1 371 ? 11.796 4.047 -8.983 1.00 90.25 371 GLY A N 1
ATOM 2753 C CA . GLY A 1 371 ? 10.492 3.739 -9.555 1.00 90.25 371 GLY A CA 1
ATOM 2754 C C . GLY A 1 371 ? 10.563 3.266 -11.004 1.00 90.25 371 GLY A C 1
ATOM 2755 O O . GLY A 1 371 ? 11.636 2.968 -11.538 1.00 90.25 371 GLY A O 1
ATOM 2756 N N . ALA A 1 372 ? 9.400 3.184 -11.642 1.00 93.94 372 ALA A N 1
ATOM 2757 C CA . ALA A 1 372 ? 9.276 2.969 -13.076 1.00 93.94 372 ALA A CA 1
ATOM 2758 C C . ALA A 1 372 ? 9.345 4.306 -13.831 1.00 93.94 372 ALA A C 1
ATOM 2760 O O . ALA A 1 372 ? 8.547 5.212 -13.594 1.00 93.94 372 ALA A O 1
ATOM 2761 N N . HIS A 1 373 ? 10.242 4.414 -14.808 1.00 94.62 373 HIS A N 1
ATOM 2762 C CA . HIS A 1 373 ? 10.488 5.662 -15.530 1.00 94.62 373 HIS A CA 1
ATOM 2763 C C . HIS A 1 373 ? 9.878 5.634 -16.938 1.00 94.62 373 HIS A C 1
ATOM 2765 O O . HIS A 1 373 ? 10.235 4.782 -17.758 1.00 94.62 373 HIS A O 1
ATOM 2771 N N . LEU A 1 374 ? 8.990 6.595 -17.228 1.00 94.44 374 LEU A N 1
ATOM 2772 C CA . LEU A 1 374 ? 8.460 6.827 -18.573 1.00 94.44 374 LEU A CA 1
ATOM 2773 C C . LEU A 1 374 ? 9.504 7.560 -19.425 1.00 94.44 374 LEU A C 1
ATOM 2775 O O . LEU A 1 374 ? 9.795 8.729 -19.189 1.00 94.44 374 LEU A O 1
ATOM 2779 N N . VAL A 1 375 ? 10.031 6.886 -20.440 1.00 94.62 375 VAL A N 1
ATOM 2780 C CA . VAL A 1 375 ? 11.092 7.375 -21.316 1.00 94.62 375 VAL A CA 1
ATOM 2781 C C . VAL A 1 375 ? 10.692 7.139 -22.776 1.00 94.62 375 VAL A C 1
ATOM 2783 O O . VAL A 1 375 ? 10.764 6.018 -23.274 1.00 94.62 375 VAL A O 1
ATOM 2786 N N . PRO A 1 376 ? 10.252 8.179 -23.498 1.00 92.88 376 PRO A N 1
ATOM 2787 C CA . PRO A 1 376 ? 10.102 8.108 -24.945 1.00 92.88 376 PRO A CA 1
ATOM 2788 C C . PRO A 1 376 ? 11.465 7.919 -25.617 1.00 92.88 376 PRO A C 1
ATOM 2790 O O . PRO A 1 376 ? 12.413 8.637 -25.295 1.00 92.88 376 PRO A O 1
ATOM 2793 N N . LEU A 1 377 ? 11.560 6.991 -26.570 1.00 92.25 377 LEU A N 1
ATOM 2794 C CA . LEU A 1 377 ? 12.793 6.753 -27.324 1.00 92.25 377 LEU A CA 1
ATOM 2795 C C . LEU A 1 377 ? 12.615 7.095 -28.800 1.00 92.25 377 LEU A C 1
ATOM 2797 O O . LEU A 1 377 ? 11.619 6.709 -29.413 1.00 92.25 377 LEU A O 1
ATOM 2801 N N . ALA A 1 378 ? 13.612 7.748 -29.391 1.00 89.44 378 ALA A N 1
ATOM 2802 C CA . ALA A 1 378 ? 13.673 8.037 -30.820 1.00 89.44 378 ALA A CA 1
ATOM 2803 C C . ALA A 1 378 ? 14.894 7.370 -31.468 1.00 89.44 378 ALA A C 1
ATOM 2805 O O . ALA A 1 378 ? 15.925 7.161 -30.828 1.00 89.44 378 ALA A O 1
ATOM 2806 N N . ILE A 1 379 ? 14.786 7.044 -32.758 1.00 85.19 379 ILE A N 1
ATOM 2807 C CA . ILE A 1 379 ? 15.923 6.540 -33.535 1.00 85.19 379 ILE A CA 1
ATOM 2808 C C . ILE A 1 379 ? 16.925 7.673 -33.744 1.00 85.19 379 ILE A C 1
ATOM 2810 O O . ILE A 1 379 ? 16.567 8.748 -34.229 1.00 85.19 379 ILE A O 1
ATOM 2814 N N . VAL A 1 380 ? 18.195 7.394 -33.462 1.00 77.38 380 VAL A N 1
ATOM 2815 C CA . VAL A 1 380 ? 19.301 8.246 -33.896 1.00 77.38 380 VAL A CA 1
ATOM 2816 C C . VAL A 1 380 ? 19.652 7.849 -35.324 1.00 77.38 380 VAL A C 1
ATOM 2818 O O . VAL A 1 380 ? 20.125 6.738 -35.576 1.00 77.38 380 VAL A O 1
ATOM 2821 N N . ASN A 1 381 ? 19.400 8.736 -36.287 1.00 64.81 381 ASN A N 1
ATOM 2822 C CA . ASN A 1 381 ? 19.811 8.490 -37.669 1.00 64.81 381 ASN A CA 1
ATOM 2823 C C . ASN A 1 381 ? 21.344 8.364 -37.745 1.00 64.81 381 ASN A C 1
ATOM 2825 O O . ASN A 1 381 ? 22.055 8.924 -36.914 1.00 64.81 381 ASN A O 1
ATOM 2829 N N . ALA A 1 382 ? 21.875 7.685 -38.768 1.00 52.31 382 ALA A N 1
ATOM 2830 C CA . ALA A 1 382 ? 23.318 7.450 -38.947 1.00 52.31 382 ALA A CA 1
ATOM 2831 C C . ALA A 1 382 ? 24.192 8.731 -38.964 1.00 52.31 382 ALA A C 1
ATOM 2833 O O . ALA A 1 382 ? 25.415 8.652 -38.878 1.00 52.31 382 ALA A O 1
ATOM 2834 N N . GLN A 1 383 ? 23.571 9.906 -39.070 1.00 51.06 383 GLN A N 1
ATOM 2835 C CA . GLN A 1 383 ? 24.180 11.230 -38.996 1.00 51.06 383 GLN A CA 1
ATOM 2836 C C . GLN A 1 383 ? 24.233 11.828 -37.573 1.00 51.06 383 GLN A C 1
ATOM 2838 O O . GLN A 1 383 ? 24.694 12.955 -37.429 1.00 51.06 383 GLN A O 1
ATOM 2843 N N . GLY A 1 384 ? 23.769 11.122 -36.535 1.00 51.38 384 GLY A N 1
ATOM 2844 C CA . GLY A 1 384 ? 23.804 11.594 -35.143 1.00 51.38 384 GLY A CA 1
ATOM 2845 C C . GLY A 1 384 ? 22.807 12.712 -34.819 1.00 51.38 384 GLY A C 1
ATOM 2846 O O . GLY A 1 384 ? 22.957 13.379 -33.805 1.00 51.38 384 GLY A O 1
ATOM 2847 N N . VAL A 1 385 ? 21.811 12.944 -35.682 1.00 47.97 385 VAL A N 1
ATOM 2848 C CA . VAL A 1 385 ? 20.803 13.999 -35.498 1.00 47.97 385 VAL A CA 1
ATOM 2849 C C . VAL A 1 385 ? 19.494 13.356 -35.050 1.00 47.97 385 VAL A C 1
ATOM 2851 O O . VAL A 1 385 ? 18.916 12.550 -35.788 1.00 47.97 385 VAL A O 1
ATOM 2854 N N . SER A 1 386 ? 19.035 13.712 -33.849 1.00 49.59 386 SER A N 1
ATOM 2855 C CA . SER A 1 386 ? 17.698 13.365 -33.359 1.00 49.59 386 SER A CA 1
ATOM 2856 C C . SER A 1 386 ? 16.635 14.023 -34.254 1.00 49.59 386 SER A C 1
ATOM 2858 O O . SER A 1 386 ? 16.761 15.207 -34.578 1.00 49.59 386 SER A O 1
ATOM 2860 N N . PRO A 1 387 ? 15.566 13.315 -34.664 1.00 50.00 387 PRO A N 1
ATOM 2861 C CA . PRO A 1 387 ? 14.530 13.877 -35.535 1.00 50.00 387 PRO A CA 1
ATOM 2862 C C . PRO A 1 387 ? 13.793 15.091 -34.937 1.00 50.00 387 PRO A C 1
ATOM 2864 O O . PRO A 1 387 ? 13.132 15.814 -35.679 1.00 50.00 387 PRO A O 1
ATOM 2867 N N . GLN A 1 388 ? 13.930 15.362 -33.632 1.00 49.97 388 GLN A N 1
ATOM 2868 C CA . GLN A 1 388 ? 13.339 16.542 -32.987 1.00 49.97 388 GLN A CA 1
ATOM 2869 C C . GLN A 1 388 ? 14.105 17.853 -33.241 1.00 49.97 388 GLN A C 1
ATOM 2871 O O . GLN A 1 388 ? 13.573 18.925 -32.964 1.00 49.97 388 GLN A O 1
ATOM 2876 N N . GLU A 1 389 ? 15.306 17.805 -33.823 1.00 46.03 389 GLU A N 1
ATOM 2877 C CA . GLU A 1 389 ? 16.120 18.998 -34.102 1.00 46.03 389 GLU A CA 1
ATOM 2878 C C . GLU A 1 389 ? 15.931 19.569 -35.523 1.00 46.03 389 GLU A C 1
ATOM 2880 O O . GLU A 1 389 ? 16.760 20.329 -36.026 1.00 46.03 389 GLU A O 1
ATOM 2885 N N . GLN A 1 390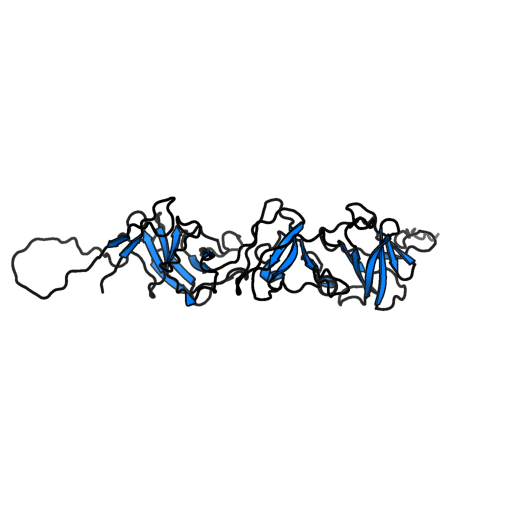 ? 14.825 19.248 -36.202 1.00 46.12 390 GLN A N 1
ATOM 2886 C CA . GLN A 1 390 ? 14.470 19.931 -37.449 1.00 46.12 390 GLN A CA 1
ATOM 2887 C C . GLN A 1 390 ? 13.779 21.267 -37.151 1.00 46.12 390 GLN A C 1
ATOM 2889 O O . GLN A 1 390 ? 12.554 21.381 -37.129 1.00 46.12 390 GLN A O 1
ATOM 2894 N N . ILE A 1 391 ? 14.590 22.304 -36.933 1.00 48.19 391 ILE A N 1
ATOM 2895 C CA . ILE A 1 391 ? 14.139 23.699 -36.903 1.00 48.19 391 ILE A CA 1
ATOM 2896 C C . ILE A 1 391 ? 13.516 24.033 -38.269 1.00 48.19 391 ILE A C 1
ATOM 2898 O O . ILE A 1 391 ? 14.220 24.199 -39.266 1.00 48.19 391 ILE A O 1
ATOM 2902 N N . TYR A 1 392 ? 12.189 24.157 -38.324 1.00 45.09 392 TYR A N 1
ATOM 2903 C CA . TYR A 1 392 ? 11.492 24.696 -39.491 1.00 45.09 392 TYR A CA 1
ATOM 2904 C C . TYR A 1 392 ? 11.769 26.201 -39.588 1.00 45.09 392 TYR A C 1
ATOM 2906 O O . TYR A 1 392 ? 11.173 27.008 -38.874 1.00 45.09 392 TYR A O 1
ATOM 2914 N N . LEU A 1 393 ? 12.675 26.598 -40.483 1.00 46.88 393 LEU A N 1
ATOM 2915 C CA . LEU A 1 393 ? 12.783 27.996 -40.898 1.00 46.88 393 LEU A CA 1
ATOM 2916 C C . LEU A 1 393 ? 11.528 28.370 -41.708 1.00 46.88 393 LEU A C 1
ATOM 2918 O O . LEU A 1 393 ? 11.173 27.636 -42.636 1.00 46.88 393 LEU A O 1
ATOM 2922 N N . PRO A 1 394 ? 10.850 29.493 -41.409 1.00 47.41 394 PRO A N 1
ATOM 2923 C CA . PRO A 1 394 ? 9.710 29.928 -42.200 1.00 47.41 394 PRO A CA 1
ATOM 2924 C C . PRO A 1 394 ? 10.160 30.238 -43.631 1.00 47.41 394 PRO A C 1
ATOM 2926 O O . PRO A 1 394 ? 11.090 31.014 -43.862 1.00 47.41 394 PRO A O 1
ATOM 2929 N N . LEU A 1 395 ? 9.485 29.619 -44.599 1.00 54.47 395 LEU A N 1
ATOM 2930 C CA . LEU A 1 395 ? 9.694 29.857 -46.021 1.00 54.47 395 LEU A CA 1
ATOM 2931 C C . LEU A 1 395 ? 9.291 31.304 -46.353 1.00 54.47 395 LEU A C 1
ATOM 2933 O O . LEU A 1 395 ? 8.107 31.622 -46.447 1.00 54.47 395 LEU A O 1
ATOM 2937 N N . VAL A 1 396 ? 10.272 32.188 -46.538 1.00 47.19 396 VAL A N 1
ATOM 2938 C CA . VAL A 1 396 ? 10.032 33.529 -47.087 1.00 47.19 396 VAL A CA 1
ATOM 2939 C C . VAL A 1 396 ? 9.924 33.397 -48.603 1.00 47.19 396 VAL A C 1
ATOM 2941 O O . VAL A 1 396 ? 10.931 33.339 -49.308 1.00 47.19 396 VAL A O 1
ATOM 2944 N N . VAL A 1 397 ? 8.694 33.321 -49.107 1.00 55.56 397 VAL A N 1
ATOM 2945 C CA . VAL A 1 397 ? 8.415 33.462 -50.540 1.00 55.56 397 VAL A CA 1
ATOM 2946 C C . VAL A 1 397 ? 8.550 34.948 -50.885 1.00 55.56 397 VAL A C 1
ATOM 2948 O O . VAL A 1 397 ? 7.891 35.779 -50.260 1.00 55.56 397 VAL A O 1
ATOM 2951 N N . ARG A 1 398 ? 9.457 35.281 -51.809 1.00 54.78 398 ARG A N 1
ATOM 2952 C CA . ARG A 1 398 ? 9.633 36.644 -52.334 1.00 54.78 398 ARG A CA 1
ATOM 2953 C C . ARG A 1 398 ? 8.634 36.962 -53.430 1.00 54.78 398 ARG A C 1
ATOM 2955 O O . ARG A 1 398 ? 8.389 36.055 -54.257 1.00 54.78 398 ARG A O 1
#

Radius of gyration: 31.72 Å; Cα contacts (8 Å, |Δi|>4): 879; chains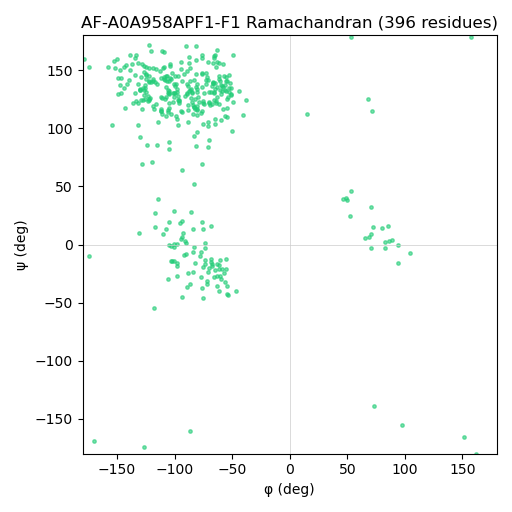: 1; bounding box: 74×56×115 Å

Solvent-accessible surface area (backbone atoms only — not comparable to full-atom values): 23069 Å² total; per-residue (Å²): 134,70,61,77,50,79,47,79,53,82,58,85,94,62,65,94,86,70,66,55,84,52,76,46,82,56,66,82,90,80,76,85,88,82,81,92,81,82,91,75,91,72,94,73,83,85,68,87,68,85,56,32,53,39,57,27,93,83,66,39,38,38,33,33,16,69,88,42,60,70,38,71,51,43,65,62,47,53,42,81,35,97,70,75,81,91,66,57,70,24,57,30,73,35,73,59,33,33,40,36,42,59,66,50,91,69,93,69,58,37,34,37,36,37,54,59,58,75,88,49,41,62,74,92,39,69,82,39,34,38,43,32,38,29,49,67,64,84,58,97,50,77,82,39,39,81,38,84,49,75,21,49,90,47,98,47,12,53,43,82,89,78,34,34,36,32,27,71,57,88,72,52,24,38,38,33,41,26,30,39,46,72,49,76,72,40,50,61,38,82,37,68,46,33,38,41,27,60,46,73,35,42,47,69,45,46,45,46,64,42,72,86,36,50,40,24,35,36,40,72,41,85,91,42,100,68,32,61,34,27,29,45,77,79,55,55,77,67,49,30,80,80,61,41,65,40,61,59,46,46,51,63,40,52,33,39,38,25,28,69,36,89,58,75,44,66,42,36,22,38,67,45,50,76,64,50,86,63,71,92,72,76,80,66,51,20,36,41,29,33,41,38,72,49,94,65,90,73,56,75,62,38,55,32,36,32,26,27,96,86,38,82,31,19,67,28,41,28,36,71,46,48,81,93,53,100,41,78,28,26,39,48,33,47,31,37,37,54,82,85,78,66,34,41,42,82,72,39,56,61,46,36,32,47,90,87,42,54,36,43,54,94,57,95,47,55,35,60,57,72,41,72,42,84,48,53,30,34,58,49,45,99,83,75,50,53,79,86,72,70,77,80,73,80,84,80,83,129

Nearest PDB structures (foldseek):
  8i1v-assembly1_B  TM=1.465E-01  e=1.111E+00  Salmonella phage P22
  8i1v-assembly1_A  TM=1.203E-01  e=9.012E-01  Salmonella phage P22

Secondary structure (DSSP, 8-state):
--EEEEEEEPPTT--TT--EEEEEEE----------------TT--S--TTSSEE-TTSSEEEEESS-TTS---EEEEEEESS-TT--TT-EE-S-EEEEEES------EEEEEE--GGGSPTT-GGG-EEEEEES--SS-GGGSPEEP---SSTTSEETTTTEEEEE---SEEEEEEE-EEPPPB-SEEEEEE---SS-EEHHHHTGGGTTTEEEEEE--TTSSS---EEETTS-HHHHHHH----EE-TT-EEEEEE--SS-B--EE---SPP----PPPPPPEEEEEEB-S---PPTTPEEEEEETTEEEEEEEEEPPPTT--SS-EEEEEEPBPSSSS-B-TT-B-EEEETTEEEEESS-PBP--SSEEE--EEE--TTS--GGG---------

Foldseek 3Di:
DWDWDWDWDDDQPDDQPPIDTDTDTPDDDDDDDDDDDDDDDDPDPPDDLPQFQPAAPVRFKTKAQPVDRSDHPQWPHKDWDPDDPPDALLWAFQPTKIFTHGNDPDPTWMKMKGAGDPVSDAPPFQLQKFKWWAAPDDDPDPNRDIHTFCADSPNSVANPVRRMIMGTDDHGGMMTITTKDKWPWDAAFKDKWFDWAQDKDFPCRFQVQCVPFFFKKWFAQPVDPQRTQMDGPPDDPQCRVVRRRRGIHHARTMMMTHTHDNDIDMTIGHHHDGGDGDDDDDDFWAKEKEAAPDPPPDDWQFWKFKDFPNDGQKIWTWHAGGPPDPGRIMIMITGDPDPVSRTADFFTWIWMDTPNFTWDFPDTDHGDRRHYHYTHTYTQPPVRDGPVPPDDDDDDDD

Sequence (398 aa):
PGATAEGHIYLAGKQPGQQTISQFFVSDAWGPNMTWDDANRAMGANIRSLEAPAASGDGKVTIYNVDNLLADPGVSSIQALATLPDLPSWLTPVGMGYYIALSTTTTLTRAVVFQYLQRDVPDGYEHTLTLYYLPDEQGDNPENAWQRLPTGPLESGVDPHENLAATPFRGAGIYALMATASLPTLVHGWNAFSYPVAASQSVTAALASLAGDYTSVYGYKPSQSYPWPLYDATVPAPYAAAVNTLHALDYGSVYLIHITATVPVTPYIGIGDSASAAQALSQPPATYYGPLLADAPLSDGSRITALIDNVVCGVGTVSAPPPGIAAANIYVIQVRADSGDGCGAAGKALTFRIDNVIWEPSESLLWENAGAHLVPLAIVNAQGVSPQEQIYLPLVVR

Mean predicted aligned error: 13.8 Å